Protein AF-0000000075763473 (afdb_homodimer)

Nearest PDB structures (foldseek):
  4o7h-assembly1_B  TM=8.879E-01  e=5.943E-13  Rhodospirillum rubrum F11
  4o7h-assembly1_A  TM=8.875E-01  e=1.445E-12  Rhodospirillum rubrum F11
  2c3n-assembly2_D  TM=7.893E-01  e=4.573E-11  Homo sapiens
  2c3t-assembly2_D  TM=7.819E-01  e=1.650E-10  Homo sapiens
  6srb-assembly1_A  TM=8.313E-01  e=1.077E-09  Trametes pubescens

Organism: Stutzerimonas stutzeri (strain A1501) (NCBI:txid379731)

pLDDT: mean 97.0, std 4.48, range [57.72, 98.94]

Radius of gyration: 22.18 Å; Cα contacts (8 Å, |Δi|>4): 742; chains: 2; bounding box: 54×60×55 Å

Solvent-accessible surface area (backbone atoms only — not comparable to full-atom values): 23109 Å² total; per-residue (Å²): 135,75,32,36,38,34,22,47,76,78,38,43,46,29,38,37,40,50,46,52,32,49,71,40,70,50,74,68,44,81,43,81,39,51,74,88,64,46,59,78,75,48,40,80,61,25,80,82,43,61,62,17,33,37,37,49,79,92,43,66,39,37,47,38,67,37,43,47,53,25,50,55,56,67,42,66,90,34,69,75,40,43,67,92,44,39,65,46,31,30,52,26,49,41,41,27,47,42,22,64,66,63,41,24,58,40,25,36,65,32,29,18,32,29,61,35,50,28,20,49,74,50,36,78,54,54,61,67,59,34,49,45,31,65,72,61,59,42,49,63,55,52,52,50,51,33,59,60,28,52,91,45,78,26,63,54,91,59,37,78,30,48,27,51,46,34,41,46,29,32,51,48,31,20,36,78,36,73,43,78,79,57,45,86,82,36,45,55,45,38,50,39,47,53,55,52,53,66,34,68,64,47,50,68,48,46,63,60,39,52,53,52,50,51,50,37,45,51,44,13,58,59,47,70,100,135,75,31,35,36,34,22,46,74,78,38,42,46,29,38,36,41,51,44,53,33,49,70,38,69,49,74,69,42,80,42,81,38,52,74,88,64,47,59,78,75,49,39,80,60,26,80,80,44,60,64,17,32,38,36,51,81,90,42,66,38,38,47,39,67,37,43,46,55,26,50,54,57,67,42,67,92,33,70,75,42,44,66,91,43,39,64,47,32,30,51,25,49,40,41,27,46,42,22,64,65,64,40,25,57,41,26,35,66,33,30,18,33,29,62,36,50,30,20,49,72,51,35,80,56,54,60,66,59,34,49,45,31,66,70,62,59,44,47,64,55,52,52,52,51,32,60,59,27,52,91,45,79,25,63,53,91,60,38,78,29,49,28,50,46,33,41,44,29,32,51,50,31,21,38,76,37,73,43,77,79,58,46,86,84,36,46,55,45,38,50,38,47,52,55,51,53,67,34,69,64,45,49,69,48,45,62,61,38,51,53,52,50,50,49,39,46,53,44,13,59,59,46,70,100

Secondary structure (DSSP, 8-state):
--EEEES-TT-HHHHHHHHHHHHTT--EEEE---SSS--GGGGGT-TT--S-EEEETTEEEESHHHHHHHHHHH-TTSPPSS-SSHHHHHHHHHHHHHIIIIIHHHIIIIIIIIIIIHHHTTPPP-HHHHHHIIIIIHHHHHHHHHHHHTT-SSSBTTB--HHHHHHHHHHHHHHHTT----TTTSHHHHHHHHHHHTSHHHHHHHHHHHHHHHHHHHHHHHHT-/--EEEES-TT-HHHHHHHHHHHHTT--EEEE---SSS--GGGGGT-TT--S-EEEETTEEEESHHHHHHHHHHH-TTSPPSS-SSHHHHHHHHHHHHHIIIIIHHHIIIIIIIIIIIHHHTTPPP-HHHHHHIIIIIHHHHHHHHHHHHTT-SSSBTTB--HHHHHHHHHHHHHHHTT----TTT-HHHHHHHHHHHTSHHHHHHHHHHHHHHHHHHHHHHHHT-

Structure (mmCIF, N/CA/C/O backbone):
data_AF-0000000075763473-model_v1
#
loop_
_entity.id
_entity.type
_entity.pdbx_description
1 polymer 'Glutathione S-transferase'
#
loop_
_atom_site.group_PDB
_atom_site.id
_atom_site.type_symbol
_atom_site.label_atom_id
_atom_site.label_alt_id
_atom_site.label_comp_id
_atom_site.label_asym_id
_atom_site.label_entity_id
_atom_site.label_seq_id
_atom_site.pdbx_PDB_ins_code
_atom_site.Cartn_x
_atom_site.Cartn_y
_atom_site.Cartn_z
_atom_site.occupancy
_atom_site.B_iso_or_equiv
_atom_site.auth_seq_id
_atom_site.auth_comp_id
_atom_site.auth_asym_id
_atom_site.auth_atom_id
_atom_site.pdbx_PDB_model_num
ATOM 1 N N . MET A 1 1 ? -23.031 -4.258 -17.531 1 57.72 1 MET A N 1
ATOM 2 C CA . MET A 1 1 ? -22.047 -3.195 -17.75 1 57.72 1 MET A CA 1
ATOM 3 C C . MET A 1 1 ? -20.625 -3.732 -17.641 1 57.72 1 MET A C 1
ATOM 5 O O . MET A 1 1 ? -20.375 -4.672 -16.891 1 57.72 1 MET A O 1
ATOM 9 N N . SER A 1 2 ? -19.672 -3.576 -18.719 1 84.88 2 SER A N 1
ATOM 10 C CA . SER A 1 2 ? -18.516 -4.426 -19.016 1 84.88 2 SER A CA 1
ATOM 11 C C . SER A 1 2 ? -17.266 -3.932 -18.297 1 84.88 2 SER A C 1
ATOM 13 O O . SER A 1 2 ? -16.922 -2.754 -18.391 1 84.88 2 SER A O 1
ATOM 15 N N . VAL A 1 3 ? -16.719 -4.551 -17.234 1 97.38 3 VAL A N 1
ATOM 16 C CA . VAL A 1 3 ? -15.469 -4.305 -16.516 1 97.38 3 VAL A CA 1
ATOM 17 C C . VAL A 1 3 ? -14.289 -4.457 -17.469 1 97.38 3 VAL A C 1
ATOM 19 O O . VAL A 1 3 ? -14.195 -5.453 -18.203 1 97.38 3 VAL A O 1
ATOM 22 N N . THR A 1 4 ? -13.477 -3.354 -17.547 1 98.69 4 THR A N 1
ATOM 23 C CA . THR A 1 4 ? -12.234 -3.416 -18.312 1 98.69 4 THR A CA 1
ATOM 24 C C . THR A 1 4 ? -11.023 -3.338 -17.391 1 98.69 4 THR A C 1
ATOM 26 O O . THR A 1 4 ? -10.922 -2.42 -16.562 1 98.69 4 THR A O 1
ATOM 29 N N . LEU A 1 5 ? -10.195 -4.301 -17.5 1 98.75 5 LEU A N 1
ATOM 30 C CA . LEU A 1 5 ? -8.93 -4.332 -16.766 1 98.75 5 LEU A CA 1
ATOM 31 C C . LEU A 1 5 ? -7.766 -4.02 -17.703 1 98.75 5 LEU A C 1
ATOM 33 O O . LEU A 1 5 ? -7.676 -4.57 -18.797 1 98.75 5 LEU A O 1
ATOM 37 N N . TYR A 1 6 ? -6.91 -3.09 -17.281 1 98.88 6 TYR A N 1
ATOM 38 C CA . TYR A 1 6 ? -5.773 -2.668 -18.109 1 98.88 6 TYR A CA 1
ATOM 39 C C . TYR A 1 6 ? -4.477 -3.268 -17.578 1 98.88 6 TYR A C 1
ATOM 41 O O . TYR A 1 6 ? -4.168 -3.152 -16.391 1 98.88 6 TYR A O 1
ATOM 49 N N . GLY A 1 7 ? -3.719 -3.912 -18.422 1 98.56 7 GLY A N 1
ATOM 50 C CA . GLY A 1 7 ? -2.414 -4.453 -18.078 1 98.56 7 GLY A CA 1
ATOM 51 C C 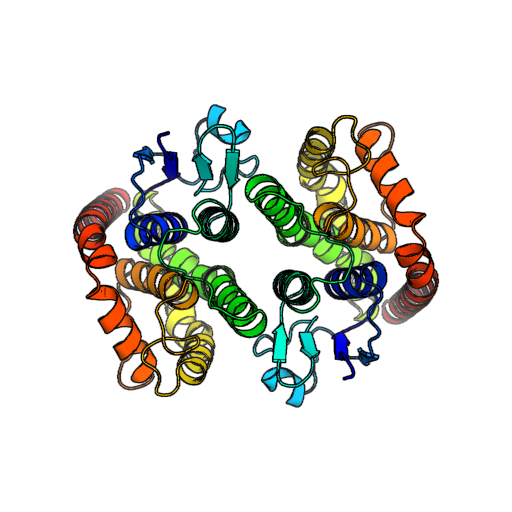. GLY A 1 7 ? -2.033 -5.668 -18.891 1 98.56 7 GLY A C 1
ATOM 52 O O . GLY A 1 7 ? -2.6 -5.906 -19.953 1 98.56 7 GLY A O 1
ATOM 53 N N . VAL A 1 8 ? -1.016 -6.387 -18.438 1 98.12 8 VAL A N 1
ATOM 54 C CA . VAL A 1 8 ? -0.553 -7.574 -19.156 1 98.12 8 VAL A CA 1
ATOM 55 C C . VAL A 1 8 ? -0.589 -8.781 -18.219 1 98.12 8 VAL A C 1
ATOM 57 O O . VAL A 1 8 ? -0.385 -8.641 -17.016 1 98.12 8 VAL A O 1
ATOM 60 N N . PRO A 1 9 ? -0.714 -9.977 -18.688 1 97.25 9 PRO A N 1
ATOM 61 C CA . PRO A 1 9 ? -0.951 -11.188 -17.891 1 97.25 9 PRO A CA 1
ATOM 62 C C . PRO A 1 9 ? 0.243 -11.562 -17.016 1 97.25 9 PRO A C 1
ATOM 64 O O . PRO A 1 9 ? 0.069 -12.164 -15.945 1 97.25 9 PRO A O 1
ATOM 67 N N . LEU A 1 10 ? 1.492 -11.203 -17.375 1 97.62 10 LEU A N 1
ATOM 68 C CA . LEU A 1 10 ? 2.666 -11.656 -16.641 1 97.62 10 LEU A CA 1
ATOM 69 C C . LEU A 1 10 ? 2.902 -10.781 -15.414 1 97.62 10 LEU A C 1
ATOM 71 O O . LEU A 1 10 ? 3.719 -11.117 -14.555 1 97.62 10 LEU A O 1
ATOM 75 N N . SER A 1 11 ? 2.186 -9.656 -15.359 1 98.5 11 SER A N 1
ATOM 76 C CA . SER A 1 11 ? 2.252 -8.836 -14.156 1 98.5 11 SER A CA 1
ATOM 77 C C . SER A 1 11 ? 1.526 -9.508 -12.992 1 98.5 11 SER A C 1
ATOM 79 O O . SER A 1 11 ? 0.331 -9.797 -13.078 1 98.5 11 SER A O 1
ATOM 81 N N . PRO A 1 12 ? 2.219 -9.734 -11.891 1 98.81 12 PRO A N 1
ATOM 82 C CA . PRO A 1 12 ? 1.532 -10.344 -10.75 1 98.81 12 PRO A CA 1
ATOM 83 C C . PRO A 1 12 ? 0.432 -9.461 -10.18 1 98.81 12 PRO A C 1
ATOM 85 O O . PRO A 1 12 ? -0.486 -9.953 -9.516 1 98.81 12 PRO A O 1
ATOM 88 N N . PHE A 1 13 ? 0.492 -8.172 -10.391 1 98.88 13 PHE A N 1
ATOM 89 C CA . PHE A 1 13 ? -0.528 -7.242 -9.914 1 98.88 13 PHE A CA 1
ATOM 90 C C . PHE A 1 13 ? -1.772 -7.312 -10.789 1 98.88 13 PHE A C 1
ATOM 92 O O . PHE A 1 13 ? -2.896 -7.23 -10.289 1 98.88 13 PHE A O 1
ATOM 99 N N . VAL A 1 14 ? -1.571 -7.461 -12.086 1 98.88 14 VAL A N 1
ATOM 100 C CA . VAL A 1 14 ? -2.688 -7.668 -13 1 98.88 14 VAL A CA 1
ATOM 101 C C . VAL A 1 14 ? -3.316 -9.039 -12.75 1 98.88 14 VAL A C 1
ATOM 103 O O . VAL A 1 14 ? -4.543 -9.164 -12.688 1 98.88 14 VAL A O 1
ATOM 106 N N . ARG A 1 15 ? -2.48 -10.07 -12.594 1 98.94 15 ARG A N 1
ATOM 107 C CA . ARG A 1 15 ? -2.965 -11.414 -12.297 1 98.94 15 ARG A CA 1
ATOM 108 C C . ARG A 1 15 ? -3.834 -11.414 -11.047 1 98.94 15 ARG A C 1
ATOM 110 O O . ARG A 1 15 ? -4.871 -12.078 -11.008 1 98.94 15 ARG A O 1
ATOM 117 N N . LYS A 1 16 ? -3.398 -10.727 -10.047 1 98.94 16 LYS A N 1
ATOM 118 C CA . LYS A 1 16 ? -4.137 -10.641 -8.797 1 98.94 16 LYS A CA 1
ATOM 119 C C . LYS A 1 16 ? -5.559 -10.141 -9.031 1 98.94 16 LYS A C 1
ATOM 121 O O . LYS A 1 16 ? -6.52 -10.703 -8.5 1 98.94 16 LYS A O 1
ATOM 126 N N . VAL A 1 17 ? -5.727 -9.109 -9.828 1 98.94 17 VAL A N 1
ATOM 127 C CA . VAL A 1 17 ? -7.047 -8.555 -10.117 1 98.94 17 VAL A CA 1
ATOM 128 C C . VAL A 1 17 ? -7.848 -9.531 -10.969 1 98.94 17 VAL A C 1
ATOM 130 O O . VAL A 1 17 ? -9.047 -9.711 -10.758 1 98.94 17 VAL A O 1
ATOM 133 N N . ARG A 1 18 ? -7.191 -10.172 -11.93 1 98.81 18 ARG A N 1
ATOM 134 C CA . ARG A 1 18 ? -7.871 -11.164 -12.75 1 98.81 18 ARG A CA 1
ATOM 135 C C . ARG A 1 18 ? -8.414 -12.305 -11.898 1 98.81 18 ARG A C 1
ATOM 137 O O . ARG A 1 18 ? -9.555 -12.734 -12.078 1 98.81 18 ARG A O 1
ATOM 144 N N . LEU A 1 19 ? -7.605 -12.758 -11 1 98.88 19 LEU A N 1
ATOM 145 C CA . LEU A 1 19 ? -8.031 -13.859 -10.141 1 98.88 19 LEU A CA 1
ATOM 146 C C . LEU A 1 19 ? -9.164 -13.414 -9.219 1 98.88 19 LEU A C 1
ATOM 148 O O . LEU A 1 19 ? -10.086 -14.195 -8.945 1 98.88 19 LEU A O 1
ATOM 152 N N . CYS A 1 20 ? -9.078 -12.172 -8.68 1 98.81 20 CYS A N 1
ATOM 153 C CA . CYS A 1 20 ? -10.188 -11.617 -7.914 1 98.81 20 CYS A CA 1
ATOM 154 C C . CYS A 1 20 ? -11.477 -11.656 -8.719 1 98.81 20 CYS A C 1
ATOM 156 O O . CYS A 1 20 ? -12.5 -12.148 -8.234 1 98.81 20 CYS A O 1
ATOM 158 N N . LEU A 1 21 ? -11.422 -11.195 -9.977 1 98.62 21 LEU A N 1
ATOM 159 C CA . LEU A 1 21 ? -12.586 -11.148 -10.852 1 98.62 21 LEU A CA 1
ATOM 160 C C . LEU A 1 21 ? -13.117 -12.555 -11.125 1 98.62 21 LEU A C 1
ATOM 162 O O . LEU A 1 21 ? -14.328 -12.789 -11.062 1 98.62 21 LEU A O 1
ATOM 166 N N . GLN A 1 22 ? -12.234 -13.492 -11.344 1 98.06 22 GLN A N 1
ATOM 167 C CA . GLN A 1 22 ? -12.633 -14.859 -11.648 1 98.06 22 GLN A CA 1
ATOM 168 C C . GLN A 1 22 ? -13.289 -15.531 -10.438 1 98.06 22 GLN A C 1
ATOM 170 O O . GLN A 1 22 ? -14.336 -16.156 -10.562 1 98.06 22 GLN A O 1
ATOM 175 N N . GLU A 1 23 ? -12.641 -15.383 -9.289 1 98.38 23 GLU A N 1
ATOM 176 C CA . GLU A 1 23 ? -13.188 -15.984 -8.078 1 98.38 23 GLU A CA 1
ATOM 177 C C . GLU A 1 23 ? -14.562 -15.406 -7.75 1 98.38 23 GLU A C 1
ATOM 179 O O . GLU A 1 23 ? -15.406 -16.094 -7.164 1 98.38 23 GLU A O 1
ATOM 184 N N . LYS A 1 24 ? -14.805 -14.211 -8.172 1 97.94 24 LYS A N 1
ATOM 185 C CA . LYS A 1 24 ? -16.078 -13.539 -7.918 1 97.94 24 LYS A CA 1
ATOM 186 C C . LYS A 1 24 ? -17.078 -13.797 -9.039 1 97.94 24 LYS A C 1
ATOM 188 O O . LYS A 1 24 ? -18.234 -13.375 -8.961 1 97.94 24 LYS A O 1
ATOM 193 N N . GLY A 1 25 ? -16.625 -14.438 -10.086 1 97.38 25 GLY A N 1
ATOM 194 C CA . GLY A 1 25 ? -17.5 -14.766 -11.203 1 97.38 25 GLY A CA 1
ATOM 195 C C . GLY A 1 25 ? -17.891 -13.555 -12.031 1 97.38 25 GLY A C 1
ATOM 196 O O . GLY A 1 25 ? -18.984 -13.5 -12.578 1 97.38 25 GLY A O 1
ATOM 197 N N . LEU A 1 26 ? -17.047 -12.57 -12.062 1 97.75 26 LEU A N 1
ATOM 198 C CA . LEU A 1 26 ? -17.312 -11.344 -12.805 1 97.75 26 LEU A CA 1
ATOM 199 C C . LEU A 1 26 ? -16.641 -11.367 -14.172 1 97.75 26 LEU A C 1
ATOM 201 O O . LEU A 1 26 ? -15.445 -11.625 -14.273 1 97.75 26 LEU A O 1
ATOM 205 N N . ASP A 1 27 ? -17.375 -11.125 -15.188 1 97.25 27 ASP A N 1
ATOM 206 C CA . ASP A 1 27 ? -16.828 -11.008 -16.531 1 97.25 27 ASP A CA 1
ATOM 207 C C . ASP A 1 27 ? -16.031 -9.711 -16.688 1 97.25 27 ASP A C 1
ATOM 209 O O . ASP A 1 27 ? -16.375 -8.695 -16.094 1 97.25 27 ASP A O 1
ATOM 213 N N . TYR A 1 28 ? -15 -9.859 -17.516 1 98 28 TYR A N 1
ATOM 214 C CA . TYR A 1 28 ? -14.203 -8.664 -17.781 1 98 28 TYR A CA 1
ATOM 215 C C . TYR A 1 28 ? -13.484 -8.781 -19.109 1 98 28 TYR A C 1
ATOM 217 O O . TYR A 1 28 ? -13.344 -9.875 -19.656 1 98 28 TYR A O 1
ATOM 225 N N . GLN A 1 29 ? -13.078 -7.629 -19.578 1 98.06 29 GLN A N 1
ATOM 226 C CA . GLN A 1 29 ? -12.172 -7.535 -20.719 1 98.06 29 GLN A CA 1
ATOM 227 C C . GLN A 1 29 ? -10.773 -7.102 -20.281 1 98.06 29 GLN A C 1
ATOM 229 O O . GLN A 1 29 ? -10.633 -6.219 -19.422 1 98.06 29 GLN A O 1
ATOM 234 N N . LEU A 1 30 ? -9.805 -7.754 -20.812 1 98 30 LEU A N 1
ATOM 235 C CA . LEU A 1 30 ? -8.43 -7.355 -20.562 1 98 30 LEU A CA 1
ATOM 236 C C . LEU A 1 30 ? -7.875 -6.531 -21.719 1 98 30 LEU A C 1
ATOM 238 O O . LEU A 1 30 ? -7.789 -7.023 -22.844 1 98 30 LEU A O 1
ATOM 242 N N . GLU A 1 31 ? -7.617 -5.301 -21.5 1 98.19 31 GLU A N 1
ATOM 243 C CA . GLU A 1 31 ? -6.969 -4.43 -22.469 1 98.19 31 GLU A CA 1
ATOM 244 C C . GLU A 1 31 ? -5.473 -4.316 -22.203 1 98.19 31 GLU A C 1
ATOM 246 O O . GLU A 1 31 ? -5.059 -3.918 -21.109 1 98.19 31 GLU A O 1
ATOM 251 N N . THR A 1 32 ? -4.734 -4.617 -23.188 1 97.94 32 THR A N 1
ATOM 252 C CA . THR A 1 32 ? -3.285 -4.676 -23.047 1 97.94 32 THR A CA 1
ATOM 253 C C . THR A 1 32 ? -2.703 -3.271 -22.891 1 97.94 32 THR A C 1
ATOM 255 O O . THR A 1 32 ? -2.92 -2.412 -23.75 1 97.94 32 THR A O 1
ATOM 258 N N . VAL A 1 33 ? -2.068 -3.004 -21.812 1 98.19 33 VAL A N 1
ATOM 259 C CA . VAL A 1 33 ? -1.225 -1.842 -21.562 1 98.19 33 VAL A CA 1
ATOM 260 C C . VAL A 1 33 ? 0.141 -2.295 -21.047 1 98.19 33 VAL A C 1
ATOM 262 O O . VAL A 1 33 ? 0.232 -2.967 -20.016 1 98.19 33 VAL A O 1
ATOM 265 N N . MET A 1 34 ? 1.219 -1.979 -21.812 1 95.06 34 MET A N 1
ATOM 266 C CA . MET A 1 34 ? 2.568 -2.383 -21.422 1 95.06 34 MET A CA 1
ATOM 267 C C . MET A 1 34 ? 3.057 -1.57 -20.234 1 95.06 34 MET A C 1
ATOM 269 O O . MET A 1 34 ? 2.826 -0.362 -20.156 1 95.06 34 MET A O 1
ATOM 273 N N . PRO A 1 35 ? 3.773 -2.398 -19.438 1 91.62 35 PRO A N 1
ATOM 274 C CA . PRO A 1 35 ? 4.367 -1.644 -18.328 1 91.62 35 PRO A CA 1
ATOM 275 C C . PRO A 1 35 ? 5.492 -0.719 -18.797 1 91.62 35 PRO A C 1
ATOM 277 O O . PRO A 1 35 ? 6.172 -1.009 -19.781 1 91.62 35 PRO A O 1
ATOM 280 N N . PHE A 1 36 ? 5.691 0.447 -18.422 1 88.5 36 PHE A N 1
ATOM 281 C CA . PHE A 1 36 ? 6.793 1.384 -18.609 1 88.5 36 PHE A CA 1
ATOM 282 C C . PHE A 1 36 ? 6.562 2.262 -19.828 1 88.5 36 PHE A C 1
ATOM 284 O O . PHE A 1 36 ? 7.148 3.338 -19.953 1 88.5 36 PHE A O 1
ATOM 291 N N . THR A 1 37 ? 5.793 1.608 -20.875 1 93.38 37 THR A N 1
ATOM 292 C CA . THR A 1 37 ? 5.512 2.418 -22.047 1 93.38 37 THR A CA 1
ATOM 293 C C . THR A 1 37 ? 4.012 2.514 -22.297 1 93.38 37 THR A C 1
ATOM 295 O O . THR A 1 37 ? 3.533 2.188 -23.391 1 93.38 37 THR A O 1
ATOM 298 N N . PRO A 1 38 ? 3.336 2.953 -21.328 1 96.69 38 PRO A N 1
ATOM 299 C CA . PRO A 1 38 ? 1.891 3.066 -21.531 1 96.69 38 PRO A CA 1
ATOM 300 C C . PRO A 1 38 ? 1.522 4.137 -22.562 1 96.69 38 PRO A C 1
ATOM 302 O O . PRO A 1 38 ? 2.256 5.113 -22.734 1 96.69 38 PRO A O 1
ATOM 305 N N . PRO A 1 39 ? 0.427 3.922 -23.297 1 97.69 39 PRO A N 1
ATOM 306 C CA . PRO A 1 39 ? -0.037 4.98 -24.203 1 97.69 39 PRO A CA 1
ATOM 307 C C . PRO A 1 39 ? -0.485 6.234 -23.453 1 97.69 39 PRO A C 1
ATOM 309 O O . PRO A 1 39 ? -0.882 6.156 -22.297 1 97.69 39 PRO A O 1
ATOM 312 N N . ASP A 1 40 ? -0.509 7.359 -24.125 1 97.25 40 ASP A N 1
ATOM 313 C CA . ASP A 1 40 ? -0.771 8.656 -23.516 1 97.25 40 ASP A CA 1
ATOM 314 C C . ASP A 1 40 ? -2.156 8.688 -22.859 1 97.25 40 ASP A C 1
ATOM 316 O O . ASP A 1 40 ? -2.334 9.258 -21.797 1 97.25 40 ASP A O 1
ATOM 320 N N . TRP A 1 41 ? -3.066 8.086 -23.484 1 97.31 41 TRP A N 1
ATOM 321 C CA . TRP A 1 41 ? -4.438 8.133 -22.984 1 97.31 41 TRP A CA 1
ATOM 322 C C . TRP A 1 41 ? -4.551 7.434 -21.641 1 97.31 41 TRP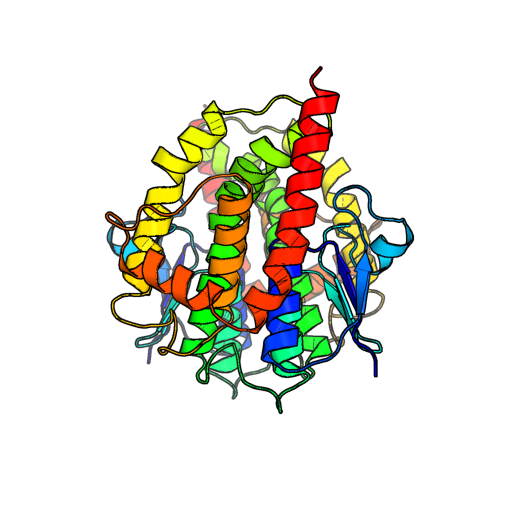 A C 1
ATOM 324 O O . TRP A 1 41 ? -5.469 7.715 -20.859 1 97.31 41 TRP A O 1
ATOM 334 N N . TYR A 1 42 ? -3.592 6.484 -21.328 1 97.94 42 TYR A N 1
ATOM 335 C CA . TYR A 1 42 ? -3.646 5.668 -20.109 1 97.94 42 TYR A CA 1
ATOM 336 C C . TYR A 1 42 ? -3.396 6.516 -18.875 1 97.94 42 TYR A C 1
ATOM 338 O O . TYR A 1 42 ? -3.875 6.191 -17.781 1 97.94 42 TYR A O 1
ATOM 346 N N . TYR A 1 43 ? -2.727 7.688 -19.016 1 96.06 43 TYR A N 1
ATOM 347 C CA . TYR A 1 43 ? -2.381 8.547 -17.891 1 96.06 43 TYR A CA 1
ATOM 348 C C . TYR A 1 43 ? -3.621 9.234 -17.328 1 96.06 43 TYR A C 1
ATOM 350 O O . TYR A 1 43 ? -3.611 9.711 -16.203 1 96.06 43 TYR A O 1
ATOM 358 N N . ALA A 1 44 ? -4.703 9.266 -18.094 1 93.88 44 ALA A N 1
ATOM 359 C CA . ALA A 1 44 ? -5.98 9.781 -17.594 1 93.88 44 ALA A CA 1
ATOM 360 C C . ALA A 1 44 ? -6.613 8.805 -16.609 1 93.88 44 ALA A C 1
ATOM 362 O O . ALA A 1 44 ? -7.441 9.203 -15.789 1 93.88 44 ALA A O 1
ATOM 363 N N . ILE A 1 45 ? -6.16 7.559 -16.719 1 94.75 45 ILE A N 1
ATOM 364 C CA . ILE A 1 45 ? -6.684 6.516 -15.836 1 94.75 45 ILE A CA 1
ATOM 365 C C . ILE A 1 45 ? -5.758 6.348 -14.633 1 94.75 45 ILE A C 1
ATOM 367 O O . ILE A 1 45 ? -6.219 6.316 -13.484 1 94.75 45 ILE A O 1
ATOM 371 N N . ASN A 1 46 ? -4.512 6.273 -14.875 1 96.19 46 ASN A N 1
ATOM 372 C CA . ASN A 1 46 ? -3.486 6.184 -13.836 1 96.19 46 ASN A CA 1
ATOM 373 C C . ASN A 1 46 ? -2.346 7.164 -14.094 1 96.19 46 ASN A C 1
ATOM 375 O O . ASN A 1 46 ? -1.451 6.887 -14.891 1 96.19 46 ASN A O 1
ATOM 379 N N . PRO A 1 47 ? -2.293 8.227 -13.359 1 95.31 47 PRO A N 1
ATOM 380 C CA . PRO A 1 47 ? -1.277 9.258 -13.578 1 95.31 47 PRO A CA 1
ATOM 381 C C . PRO A 1 47 ? 0.145 8.734 -13.383 1 95.31 47 PRO A C 1
ATOM 383 O O . PRO A 1 47 ? 1.105 9.375 -13.828 1 95.31 47 PRO A O 1
ATOM 386 N N . LEU A 1 48 ? 0.283 7.574 -12.75 1 97.12 48 LEU A N 1
ATOM 387 C CA . LEU A 1 48 ? 1.602 6.992 -12.516 1 97.12 48 LEU A CA 1
ATOM 388 C C . LEU A 1 48 ? 2.023 6.121 -13.695 1 97.12 48 LEU A C 1
ATOM 390 O O . LEU A 1 48 ? 3.178 5.691 -13.773 1 97.12 48 LEU A O 1
ATOM 394 N N . GLY A 1 49 ? 1.07 5.809 -14.578 1 97.75 49 GLY A N 1
ATOM 395 C CA . GLY A 1 49 ? 1.346 5 -15.758 1 97.75 49 GLY A CA 1
ATOM 396 C C . GLY A 1 49 ? 1.595 3.539 -15.43 1 97.75 49 GLY A C 1
ATOM 397 O O . GLY A 1 49 ? 2.043 2.773 -16.281 1 97.75 49 GLY A O 1
ATOM 398 N N . ARG A 1 50 ? 1.319 3.129 -14.211 1 98.06 50 ARG A N 1
ATOM 399 C CA . ARG A 1 50 ? 1.561 1.752 -13.789 1 98.06 50 ARG A CA 1
ATOM 400 C C . ARG A 1 50 ? 0.341 0.877 -14.062 1 98.06 50 ARG A C 1
ATOM 402 O O . ARG A 1 50 ? -0.77 1.385 -14.227 1 98.06 50 ARG A O 1
ATOM 409 N N . ILE A 1 51 ? 0.49 -0.362 -14.188 1 98.56 51 ILE A N 1
ATOM 410 C CA . ILE A 1 51 ? -0.584 -1.343 -14.297 1 98.56 51 ILE A CA 1
ATOM 411 C C . ILE A 1 51 ? -0.694 -2.143 -13 1 98.56 51 ILE A C 1
ATOM 413 O O . ILE A 1 51 ? 0.302 -2.342 -12.305 1 98.56 51 ILE A O 1
ATOM 417 N N . PRO A 1 52 ? -1.92 -2.607 -12.641 1 98.69 52 PRO A N 1
ATOM 418 C CA . PRO A 1 52 ? -3.182 -2.539 -13.383 1 98.69 52 PRO A CA 1
ATOM 419 C C . PRO A 1 52 ? -3.949 -1.246 -13.125 1 98.69 52 PRO A C 1
ATOM 421 O O . PRO A 1 52 ? -3.627 -0.509 -12.188 1 98.69 52 PRO A O 1
ATOM 424 N N . ALA A 1 53 ? -4.883 -0.941 -13.961 1 98.75 53 ALA A N 1
ATOM 425 C CA . ALA A 1 53 ? -6.023 -0.065 -13.711 1 98.75 53 ALA A CA 1
ATOM 426 C C . ALA A 1 53 ? -7.324 -0.72 -14.164 1 98.75 53 ALA A C 1
ATOM 428 O O . ALA A 1 53 ? -7.309 -1.729 -14.867 1 98.75 53 ALA A O 1
ATOM 429 N N . LEU A 1 54 ? -8.43 -0.213 -13.68 1 98.75 54 LEU A N 1
ATOM 430 C CA . LEU A 1 54 ? -9.734 -0.789 -13.969 1 98.75 54 LEU A CA 1
ATOM 431 C C . LEU A 1 54 ? -10.75 0.302 -14.305 1 98.75 54 LEU A C 1
ATOM 433 O O . LEU A 1 54 ? -10.773 1.352 -13.656 1 98.75 54 LEU A O 1
ATOM 437 N N . LYS A 1 55 ? -11.547 0.059 -15.289 1 98.19 55 LYS A N 1
ATOM 438 C CA . LYS A 1 55 ? -12.734 0.851 -15.578 1 98.19 55 LYS A CA 1
ATOM 439 C C . LYS A 1 55 ? -14.008 0.021 -15.398 1 98.19 55 LYS A C 1
ATOM 441 O O . LYS A 1 55 ? -14.148 -1.042 -16 1 98.19 55 LYS A O 1
ATOM 446 N N . ASP A 1 56 ? -14.898 0.374 -14.562 1 97.94 56 ASP A N 1
ATOM 447 C CA . ASP A 1 56 ? -16.219 -0.2 -14.305 1 97.94 56 ASP A CA 1
ATOM 448 C C . ASP A 1 56 ? -17.297 0.872 -14.359 1 97.94 56 ASP A C 1
ATOM 450 O O . ASP A 1 56 ? -17.562 1.547 -13.367 1 97.94 56 ASP A O 1
ATOM 454 N N . GLY A 1 57 ? -17.969 0.979 -15.477 1 95.06 57 GLY A N 1
ATOM 455 C CA . GLY A 1 57 ? -18.844 2.127 -15.68 1 95.06 57 GLY A CA 1
ATOM 456 C C . GLY A 1 57 ? -18.109 3.453 -15.609 1 95.06 57 GLY A C 1
ATOM 457 O O . GLY A 1 57 ? -17.109 3.658 -16.312 1 95.06 57 GLY A O 1
ATOM 458 N N . ASP A 1 58 ? -18.5 4.258 -14.711 1 92.81 58 ASP A N 1
ATOM 459 C CA . ASP A 1 58 ? -17.891 5.574 -14.562 1 92.81 58 ASP A CA 1
ATOM 460 C C . ASP A 1 58 ? -16.75 5.543 -13.531 1 92.81 58 ASP A C 1
ATOM 462 O O . ASP A 1 58 ? -16.078 6.551 -13.312 1 92.81 58 ASP A O 1
ATOM 466 N N . CYS A 1 59 ? -16.531 4.391 -13.023 1 95.62 59 CYS A N 1
ATOM 467 C CA . CYS A 1 59 ? -15.492 4.258 -12 1 95.62 59 CYS A CA 1
ATOM 468 C C . CYS A 1 59 ? -14.172 3.809 -12.609 1 95.62 59 CYS A C 1
ATOM 470 O O . CYS A 1 59 ? -14.117 2.785 -13.297 1 95.62 59 CYS A O 1
ATOM 472 N N . THR A 1 60 ? -13.133 4.602 -12.43 1 97.25 60 THR A N 1
ATOM 473 C CA . THR A 1 60 ? -11.781 4.242 -12.82 1 97.25 60 THR A CA 1
ATOM 474 C C . THR A 1 60 ? -10.852 4.227 -11.602 1 97.25 60 THR A C 1
ATOM 476 O O . THR A 1 60 ? -10.852 5.168 -10.805 1 97.25 60 THR A O 1
ATOM 479 N N . LEU A 1 61 ? -10.156 3.176 -11.469 1 98.06 61 LEU A N 1
ATOM 480 C CA . LEU A 1 61 ? -9.242 3.025 -10.336 1 98.06 61 LEU A CA 1
ATOM 481 C C . LEU A 1 61 ? -7.922 2.406 -10.781 1 98.06 61 LEU A C 1
ATOM 483 O O . LEU A 1 61 ? -7.887 1.634 -11.742 1 98.06 61 LEU A O 1
ATOM 487 N N . ALA A 1 62 ? -6.941 2.785 -10.062 1 97.38 62 ALA A N 1
ATOM 488 C CA . ALA A 1 62 ? -5.645 2.133 -10.219 1 97.38 62 ALA A CA 1
ATOM 489 C C . ALA A 1 62 ? -5.242 1.395 -8.945 1 97.38 62 ALA A C 1
ATOM 491 O O . ALA A 1 62 ? -5.941 1.468 -7.93 1 97.38 62 ALA A O 1
ATOM 492 N N . ASP A 1 63 ? -4.148 0.709 -9.031 1 98 63 ASP A N 1
ATOM 493 C C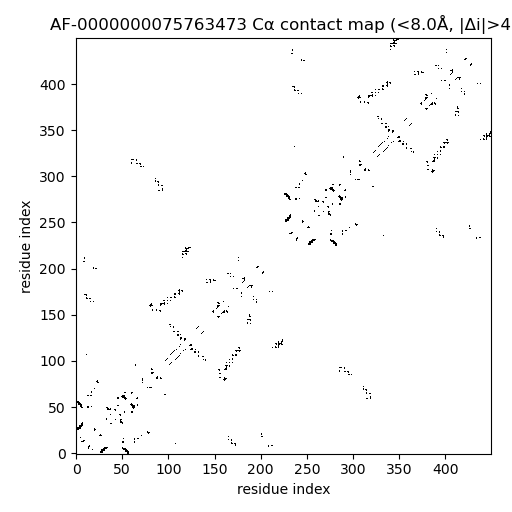A . ASP A 1 63 ? -3.561 -0.064 -7.941 1 98 6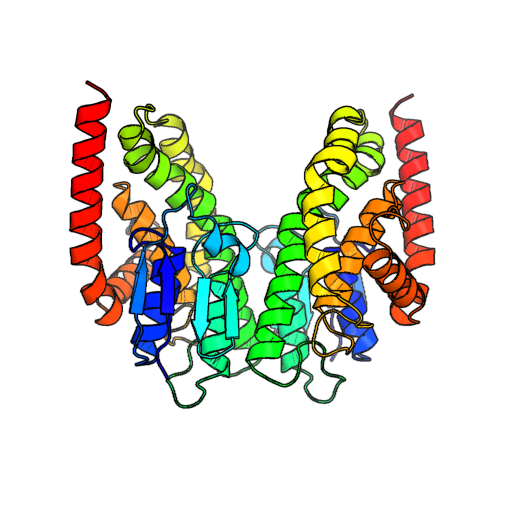3 ASP A CA 1
ATOM 494 C C . ASP A 1 63 ? -4.336 -1.358 -7.707 1 98 63 ASP A C 1
ATOM 496 O O . ASP A 1 63 ? -5.547 -1.329 -7.48 1 98 63 ASP A O 1
ATOM 500 N N . SER A 1 64 ? -3.664 -2.443 -7.688 1 98.81 64 SER A N 1
ATOM 501 C CA . SER A 1 64 ? -4.285 -3.764 -7.66 1 98.81 64 SER A CA 1
ATOM 502 C C . SER A 1 64 ? -5.09 -3.971 -6.383 1 98.81 64 SER A C 1
ATOM 504 O O . SER A 1 64 ? -6.195 -4.516 -6.422 1 98.81 64 SER A O 1
ATOM 506 N N . SER A 1 65 ? -4.559 -3.521 -5.215 1 98.81 65 SER A N 1
ATOM 507 C CA . SER A 1 65 ? -5.258 -3.725 -3.949 1 98.81 65 SER A CA 1
ATOM 508 C C . SER A 1 65 ? -6.484 -2.82 -3.842 1 98.81 65 SER A C 1
ATOM 510 O O . SER A 1 65 ? -7.527 -3.238 -3.334 1 98.81 65 SER A O 1
ATOM 512 N N . VAL A 1 66 ? -6.383 -1.584 -4.309 1 98.81 66 VAL A N 1
ATOM 513 C CA . VAL A 1 66 ? -7.508 -0.655 -4.324 1 98.81 66 VAL A CA 1
ATOM 514 C C . VAL A 1 66 ? -8.625 -1.216 -5.199 1 98.81 66 VAL A C 1
ATOM 516 O O . VAL A 1 66 ? -9.797 -1.205 -4.805 1 98.81 66 VAL A O 1
ATOM 519 N N . ILE A 1 67 ? -8.266 -1.773 -6.34 1 98.88 67 ILE A N 1
ATOM 520 C CA . ILE A 1 67 ? -9.211 -2.344 -7.289 1 98.88 67 ILE A CA 1
ATOM 521 C C . ILE A 1 67 ? -9.922 -3.539 -6.652 1 98.88 67 ILE A C 1
ATOM 523 O O . ILE A 1 67 ? -11.148 -3.641 -6.707 1 98.88 67 ILE A O 1
ATOM 527 N N . CYS A 1 68 ? -9.172 -4.41 -6.031 1 98.94 68 CYS A N 1
ATOM 528 C CA . CYS A 1 68 ? -9.766 -5.621 -5.473 1 98.94 68 CYS A CA 1
ATOM 529 C C . CYS A 1 68 ? -10.719 -5.281 -4.332 1 98.94 68 CYS A C 1
ATOM 531 O O . CYS A 1 68 ? -11.773 -5.898 -4.199 1 98.94 68 CYS A O 1
ATOM 533 N N . GLN A 1 69 ? -10.344 -4.328 -3.531 1 98.75 69 GLN A N 1
ATOM 534 C CA . GLN A 1 69 ? -11.25 -3.924 -2.461 1 98.75 69 GLN A CA 1
ATOM 535 C C . GLN A 1 69 ? -12.508 -3.258 -3.021 1 98.75 69 GLN A C 1
ATOM 537 O O . GLN A 1 69 ? -13.609 -3.463 -2.504 1 98.75 69 GLN A O 1
ATOM 542 N N . TYR A 1 70 ? -12.375 -2.479 -4.102 1 98.75 70 TYR A N 1
ATOM 543 C CA . TYR A 1 70 ? -13.531 -1.912 -4.789 1 98.75 70 TYR A CA 1
ATOM 544 C C . TYR A 1 70 ? -14.469 -3.01 -5.277 1 98.75 70 TYR A C 1
ATOM 546 O O . TYR A 1 70 ? -15.68 -2.947 -5.055 1 98.75 70 TYR A O 1
ATOM 554 N N . LEU A 1 71 ? -13.914 -4.035 -5.871 1 98.75 71 LEU A N 1
ATOM 555 C CA . LEU A 1 71 ? -14.727 -5.125 -6.402 1 98.75 71 LEU A CA 1
ATOM 556 C C . LEU A 1 71 ? -15.453 -5.859 -5.281 1 98.75 71 LEU A C 1
ATOM 558 O O . LEU A 1 71 ? -16.594 -6.289 -5.453 1 98.75 71 LEU A O 1
ATOM 562 N N . GLU A 1 72 ? -14.742 -5.977 -4.145 1 98.44 72 GLU A N 1
ATOM 563 C CA . GLU A 1 72 ? -15.359 -6.578 -2.965 1 98.44 72 GLU A CA 1
ATOM 564 C C . GLU A 1 72 ? -16.625 -5.82 -2.553 1 98.44 72 GLU A C 1
ATOM 566 O O . GLU A 1 72 ? -17.641 -6.434 -2.213 1 98.44 72 GLU A O 1
ATOM 571 N N . GLU A 1 73 ? -16.578 -4.523 -2.623 1 97.94 73 GLU A N 1
ATOM 572 C CA . GLU A 1 73 ? -17.625 -3.666 -2.076 1 97.94 73 GLU A CA 1
ATOM 573 C C . GLU A 1 73 ? -18.688 -3.359 -3.125 1 97.94 73 GLU A C 1
ATOM 575 O O . GLU A 1 73 ? -19.875 -3.188 -2.793 1 97.94 73 GLU A O 1
ATOM 580 N N . ALA A 1 74 ? -18.328 -3.311 -4.391 1 98.06 74 ALA A N 1
ATOM 581 C CA . ALA A 1 74 ? -19.234 -2.953 -5.473 1 98.06 74 ALA A CA 1
ATOM 582 C C . ALA A 1 74 ? -20.094 -4.145 -5.883 1 98.06 74 ALA A C 1
ATOM 584 O O . ALA A 1 74 ? -21.188 -3.971 -6.434 1 98.06 74 ALA A O 1
ATOM 585 N N . TYR A 1 75 ? -19.609 -5.367 -5.59 1 97.75 75 TYR A N 1
ATOM 586 C CA . TYR A 1 75 ? -20.312 -6.586 -5.953 1 97.75 75 TYR A CA 1
ATOM 587 C C . TYR A 1 75 ? -20.484 -7.496 -4.742 1 97.75 75 TYR A C 1
ATOM 589 O O . TYR A 1 75 ? -19.984 -8.617 -4.723 1 97.75 75 TYR A O 1
ATOM 597 N N . PRO A 1 76 ? -21.297 -7.055 -3.816 1 96.38 76 PRO A N 1
ATOM 598 C CA . PRO A 1 76 ? -21.406 -7.762 -2.537 1 96.38 76 PRO A CA 1
ATOM 599 C C . PRO A 1 76 ? -22.109 -9.109 -2.668 1 96.38 76 PRO A C 1
ATOM 601 O O . PRO A 1 76 ? -22.062 -9.922 -1.745 1 96.38 76 PRO A O 1
ATOM 604 N N . ALA A 1 77 ? -22.734 -9.391 -3.76 1 97.62 77 ALA A N 1
ATOM 605 C CA . ALA A 1 77 ? -23.438 -10.648 -3.955 1 97.62 77 ALA A CA 1
ATOM 606 C C . ALA A 1 77 ? -22.5 -11.742 -4.441 1 97.62 77 ALA A C 1
ATOM 608 O O . ALA A 1 77 ? -22.922 -12.883 -4.668 1 97.62 77 ALA A O 1
ATOM 609 N N . THR A 1 78 ? -21.266 -11.461 -4.59 1 97.5 78 THR A N 1
ATOM 610 C CA . THR A 1 78 ? -20.25 -12.422 -5.004 1 97.5 78 THR A CA 1
ATOM 611 C C . THR A 1 78 ? -19.5 -12.977 -3.793 1 97.5 78 THR A C 1
ATOM 613 O O . THR A 1 78 ? -19.609 -12.445 -2.689 1 97.5 78 THR A O 1
ATOM 616 N N . PRO A 1 79 ? -18.797 -14.078 -3.918 1 97 79 PRO A N 1
ATOM 617 C CA . PRO A 1 79 ? -18.062 -14.648 -2.785 1 97 79 PRO A CA 1
ATOM 618 C C . PRO A 1 79 ? -17.094 -13.656 -2.156 1 97 79 PRO A C 1
ATOM 620 O O . PRO A 1 79 ? -16.344 -12.984 -2.869 1 97 79 PRO A O 1
ATOM 623 N N . PRO A 1 80 ? -17.156 -13.531 -0.825 1 97.62 80 PRO A N 1
ATOM 624 C CA . PRO A 1 80 ? -16.234 -12.602 -0.152 1 97.62 80 PRO A CA 1
ATOM 625 C C . PRO A 1 80 ? -14.789 -13.078 -0.171 1 97.62 80 PRO A C 1
ATOM 627 O O . PRO A 1 80 ? -14.531 -14.281 -0.038 1 97.62 80 PRO A O 1
ATOM 630 N N . LEU A 1 81 ? -13.906 -12.148 -0.318 1 98.69 81 LEU A N 1
ATOM 631 C CA . LEU A 1 81 ? -12.492 -12.492 -0.376 1 98.69 81 LEU A CA 1
ATOM 632 C C . LEU A 1 81 ? -11.703 -11.727 0.681 1 98.69 81 LEU A C 1
ATOM 634 O O . LEU A 1 81 ? -10.469 -11.812 0.725 1 98.69 81 LEU A O 1
ATOM 638 N N . TYR A 1 82 ? -12.203 -10.914 1.58 1 97.69 82 TYR A N 1
ATOM 639 C CA . TYR A 1 82 ? -11.484 -10.141 2.584 1 97.69 82 TYR A CA 1
ATOM 640 C C . TYR A 1 82 ? -11.891 -10.555 3.992 1 97.69 82 TYR A C 1
ATOM 642 O O . TYR A 1 82 ? -11.305 -10.102 4.977 1 97.69 82 TYR A O 1
ATOM 650 N N . GLY A 1 83 ? -12.695 -11.469 4.172 1 94.19 83 GLY A N 1
ATOM 651 C CA . GLY A 1 83 ? -13.086 -11.945 5.492 1 94.19 83 GLY A CA 1
ATOM 652 C C . GLY A 1 83 ? -14.406 -11.367 5.961 1 94.19 83 GLY A C 1
ATOM 653 O O . GLY A 1 83 ? -15.016 -10.547 5.27 1 94.19 83 GLY A O 1
ATOM 654 N N . ASP A 1 84 ? -14.82 -11.766 7.246 1 94.31 84 ASP A N 1
ATOM 655 C CA . ASP A 1 84 ? -16.172 -11.445 7.68 1 94.31 84 ASP A CA 1
ATOM 656 C C . ASP A 1 84 ? -16.156 -10.578 8.938 1 94.31 84 ASP A C 1
ATOM 658 O O . ASP A 1 84 ? -17.219 -10.273 9.5 1 94.31 84 ASP A O 1
ATOM 662 N N . SER A 1 85 ? -15.031 -10.266 9.445 1 97.19 85 SER A N 1
ATOM 663 C CA . SER A 1 85 ? -14.883 -9.375 10.586 1 97.19 85 SER A CA 1
ATOM 664 C C . SER A 1 85 ? -13.852 -8.289 10.305 1 97.19 85 SER A C 1
ATOM 666 O O . SER A 1 85 ? -13.023 -8.43 9.398 1 97.19 85 SER A O 1
ATOM 668 N N . ALA A 1 86 ? -13.945 -7.203 11.039 1 97.88 86 ALA A N 1
ATOM 669 C CA . ALA A 1 86 ? -12.969 -6.129 10.891 1 97.88 86 ALA A CA 1
ATOM 670 C C . ALA A 1 86 ? -11.547 -6.652 11.062 1 97.88 86 ALA A C 1
ATOM 672 O O . ALA A 1 86 ? -10.641 -6.281 10.312 1 97.88 86 ALA A O 1
ATOM 673 N N . GLN A 1 87 ? -11.383 -7.531 12.031 1 97.56 87 GLN A N 1
ATOM 674 C CA . GLN A 1 87 ? -10.062 -8.094 12.305 1 97.56 87 GLN A CA 1
ATOM 675 C C . GLN A 1 87 ? -9.578 -8.953 11.141 1 97.56 87 GLN A C 1
ATOM 677 O O . GLN A 1 87 ? -8.43 -8.828 10.711 1 97.56 87 GLN A O 1
ATOM 682 N N . ALA A 1 88 ? -10.445 -9.82 10.625 1 98 88 ALA A N 1
ATOM 683 C CA . ALA A 1 88 ? -10.086 -10.68 9.492 1 98 88 ALA A CA 1
ATOM 684 C C . ALA A 1 88 ? -9.75 -9.844 8.266 1 98 88 ALA A C 1
ATOM 686 O O . ALA A 1 88 ? -8.766 -10.109 7.574 1 98 88 ALA A O 1
ATOM 687 N N . ARG A 1 89 ? -10.57 -8.797 8.023 1 98.5 89 ARG A N 1
ATOM 688 C CA . ARG A 1 89 ? -10.32 -7.914 6.887 1 98.5 89 ARG A CA 1
ATOM 689 C C . ARG A 1 89 ? -8.977 -7.207 7.02 1 98.5 89 ARG A C 1
ATOM 691 O O . ARG A 1 89 ? -8.258 -7.051 6.031 1 98.5 89 ARG A O 1
ATOM 698 N N . GLY A 1 90 ? -8.664 -6.758 8.234 1 98.56 90 GLY A N 1
ATOM 699 C CA . GLY A 1 90 ? -7.371 -6.141 8.492 1 98.56 90 GLY A CA 1
ATOM 700 C C . GLY A 1 90 ? -6.199 -7.07 8.234 1 98.56 90 GLY A C 1
ATOM 701 O O . GLY A 1 90 ? -5.199 -6.668 7.637 1 98.56 90 GLY A O 1
ATOM 702 N N . GLN A 1 91 ? -6.336 -8.305 8.617 1 98.12 91 GLN A N 1
ATOM 703 C CA . GLN A 1 91 ? -5.281 -9.289 8.422 1 98.12 91 GLN A CA 1
ATOM 704 C C . GLN A 1 91 ? -5.086 -9.594 6.941 1 98.12 91 GLN A C 1
ATOM 706 O O . GLN A 1 91 ? -3.955 -9.742 6.473 1 98.12 91 GLN A O 1
ATOM 711 N N . VAL A 1 92 ? -6.191 -9.711 6.215 1 98.75 92 VAL A N 1
ATOM 712 C CA . VAL A 1 92 ? -6.113 -9.945 4.777 1 98.75 92 VAL A CA 1
ATOM 713 C C . VAL A 1 92 ? -5.375 -8.789 4.109 1 98.75 92 VAL A C 1
ATOM 715 O O . VAL A 1 92 ? -4.457 -9.008 3.312 1 98.75 92 VAL A O 1
ATOM 718 N N . ARG A 1 93 ? -5.746 -7.547 4.469 1 98.75 93 ARG A N 1
ATOM 719 C CA . ARG A 1 93 ? -5.121 -6.379 3.859 1 98.75 93 ARG A CA 1
ATOM 720 C C . ARG A 1 93 ? -3.641 -6.301 4.219 1 98.75 93 ARG A C 1
ATOM 722 O O . ARG A 1 93 ? -2.816 -5.898 3.393 1 98.75 93 ARG A O 1
ATOM 729 N N . TRP A 1 94 ? -3.309 -6.695 5.414 1 98.56 94 TRP A N 1
ATOM 730 C CA . TRP A 1 94 ? -1.91 -6.715 5.828 1 98.56 94 TRP A CA 1
ATOM 731 C C . TRP A 1 94 ? -1.098 -7.672 4.969 1 98.56 94 TRP A C 1
ATOM 733 O O . TRP A 1 94 ? -0.062 -7.297 4.414 1 98.56 94 TRP A O 1
ATOM 743 N N . LEU A 1 95 ? -1.562 -8.859 4.785 1 98.75 95 LEU A N 1
ATOM 744 C CA . LEU A 1 95 ? -0.816 -9.867 4.043 1 98.75 95 LEU A CA 1
ATOM 745 C C . LEU A 1 95 ? -0.785 -9.539 2.553 1 98.75 95 LEU A C 1
ATOM 747 O O . LEU A 1 95 ? 0.201 -9.82 1.87 1 98.75 95 LEU A O 1
ATOM 751 N N . GLU A 1 96 ? -1.926 -8.977 2.086 1 98.81 96 GLU A N 1
ATOM 752 C CA . GLU A 1 96 ? -1.952 -8.492 0.709 1 98.81 96 GLU A CA 1
ATOM 753 C C . GLU A 1 96 ? -0.887 -7.43 0.477 1 98.81 96 GLU A C 1
ATOM 755 O O . GLU A 1 96 ? -0.136 -7.496 -0.498 1 98.81 96 GLU A O 1
ATOM 760 N N . LYS A 1 97 ? -0.851 -6.492 1.369 1 98.56 97 LYS A N 1
ATOM 761 C CA . LYS A 1 97 ? 0.165 -5.445 1.298 1 98.56 97 LYS A CA 1
ATOM 762 C C . LYS A 1 97 ? 1.568 -6.035 1.418 1 98.56 97 LYS A C 1
ATOM 764 O O . LYS A 1 97 ? 2.48 -5.629 0.696 1 98.56 97 LYS A O 1
ATOM 769 N N . TYR A 1 98 ? 1.747 -6.957 2.322 1 98.69 98 TYR A N 1
ATOM 770 C CA . TYR A 1 98 ? 3.021 -7.633 2.537 1 98.69 98 TYR A CA 1
ATOM 771 C C . TYR A 1 98 ? 3.521 -8.281 1.249 1 98.69 98 TYR A C 1
ATOM 773 O O . TYR A 1 98 ? 4.691 -8.133 0.887 1 98.69 98 TYR A O 1
ATOM 781 N N . ALA A 1 99 ? 2.631 -8.938 0.57 1 98.88 99 ALA A N 1
ATOM 782 C CA . ALA A 1 99 ? 2.98 -9.562 -0.704 1 98.88 99 ALA A CA 1
ATOM 783 C C . ALA A 1 99 ? 3.398 -8.508 -1.73 1 98.88 99 ALA A C 1
ATOM 785 O O . ALA A 1 99 ? 4.41 -8.672 -2.416 1 98.88 99 ALA A O 1
ATOM 786 N N . ASP A 1 100 ? 2.658 -7.449 -1.821 1 98.62 100 ASP A N 1
ATOM 787 C CA . ASP A 1 100 ? 2.816 -6.441 -2.865 1 98.62 100 ASP A CA 1
ATOM 788 C C . ASP A 1 100 ? 4.074 -5.605 -2.635 1 98.62 100 ASP A C 1
ATOM 790 O O . ASP A 1 100 ? 4.691 -5.133 -3.59 1 98.62 100 ASP A O 1
ATOM 794 N N . TYR A 1 101 ? 4.465 -5.512 -1.305 1 98.12 101 TYR A N 1
ATOM 795 C CA . TYR A 1 101 ? 5.496 -4.508 -1.059 1 98.12 101 TYR A CA 1
ATOM 796 C C . TYR A 1 101 ? 6.746 -5.145 -0.463 1 98.12 101 TYR A C 1
ATOM 798 O O . TYR A 1 101 ? 7.816 -4.531 -0.454 1 98.12 101 TYR A O 1
ATOM 806 N N . GLU A 1 102 ? 6.645 -6.301 0.082 1 98.62 102 GLU A N 1
ATOM 807 C CA . GLU A 1 102 ? 7.816 -6.953 0.658 1 98.62 102 GLU A CA 1
ATOM 808 C C . GLU A 1 102 ? 8.281 -8.117 -0.21 1 98.62 102 GLU A C 1
ATOM 810 O O . GLU A 1 102 ? 9.484 -8.336 -0.37 1 98.62 102 GLU A O 1
ATOM 815 N N . LEU A 1 103 ? 7.352 -8.867 -0.842 1 98.88 103 LEU A N 1
ATOM 816 C CA . LEU A 1 103 ? 7.723 -9.992 -1.691 1 98.88 103 LEU A CA 1
ATOM 817 C C . LEU A 1 103 ? 8.031 -9.523 -3.111 1 98.88 103 LEU A C 1
ATOM 819 O O . LEU A 1 103 ? 9.016 -9.953 -3.709 1 98.88 103 LEU A O 1
ATOM 823 N N . ALA A 1 104 ? 7.211 -8.664 -3.656 1 98.88 104 ALA A N 1
ATOM 824 C CA . ALA A 1 104 ? 7.273 -8.266 -5.059 1 98.88 104 ALA A CA 1
ATOM 825 C C . ALA A 1 104 ? 8.648 -7.703 -5.41 1 98.88 104 ALA A C 1
ATOM 827 O O . ALA A 1 104 ? 9.219 -8.047 -6.445 1 98.88 104 ALA A O 1
ATOM 828 N N . PRO A 1 105 ? 9.227 -6.816 -4.52 1 98.75 105 PRO A N 1
ATOM 829 C CA . PRO A 1 105 ? 10.555 -6.293 -4.859 1 98.75 105 PRO A CA 1
ATOM 830 C C . PRO A 1 105 ? 11.586 -7.398 -5.086 1 98.75 105 PRO A C 1
ATOM 832 O O . PRO A 1 105 ? 12.516 -7.227 -5.871 1 98.75 105 PRO A O 1
ATOM 835 N N . LEU A 1 106 ? 11.398 -8.492 -4.469 1 98.94 106 LEU A N 1
ATOM 836 C CA . LEU A 1 106 ? 12.375 -9.578 -4.523 1 98.94 106 LEU A CA 1
ATOM 837 C C . LEU A 1 106 ? 11.977 -10.609 -5.574 1 98.94 106 LEU A C 1
ATOM 839 O O . LEU A 1 106 ? 12.773 -10.938 -6.461 1 98.94 106 LEU A O 1
ATOM 843 N N . THR A 1 107 ? 10.758 -11.109 -5.543 1 98.94 107 THR A N 1
ATOM 844 C CA . THR A 1 107 ? 10.289 -12.172 -6.43 1 98.94 107 THR A CA 1
ATOM 845 C C . THR A 1 107 ? 10.109 -11.641 -7.852 1 98.94 107 THR A C 1
ATOM 847 O O . THR A 1 107 ? 10.531 -12.289 -8.82 1 98.94 107 THR A O 1
ATOM 850 N N . THR A 1 108 ? 9.547 -10.508 -8.016 1 98.69 108 THR A N 1
ATOM 851 C CA . THR A 1 108 ? 9.164 -9.969 -9.312 1 98.69 108 THR A CA 1
ATOM 852 C C . THR A 1 108 ? 10.227 -9 -9.828 1 98.69 108 THR A C 1
ATOM 854 O O . THR A 1 108 ? 10.797 -9.203 -10.898 1 98.69 108 THR A O 1
ATOM 857 N N . PHE A 1 109 ? 10.625 -8.055 -9.008 1 98.44 109 PHE A N 1
ATOM 858 C CA . PHE A 1 109 ? 11.445 -6.965 -9.523 1 98.44 109 PHE A CA 1
ATOM 859 C C . PHE A 1 109 ? 12.93 -7.301 -9.406 1 98.44 109 PHE A C 1
ATOM 861 O O . PHE A 1 109 ? 13.781 -6.539 -9.867 1 98.44 109 PHE A O 1
ATOM 868 N N . THR A 1 110 ? 13.195 -8.445 -8.773 1 98.81 110 THR A N 1
ATOM 869 C CA . THR A 1 110 ? 14.578 -8.914 -8.781 1 98.81 110 THR A CA 1
ATOM 870 C C . THR A 1 110 ? 14.703 -10.219 -9.57 1 98.81 110 THR A C 1
ATOM 872 O O . THR A 1 110 ? 15.305 -10.242 -10.641 1 98.81 110 THR A O 1
ATOM 875 N N . VAL A 1 111 ? 14.023 -11.258 -9.164 1 98.81 111 VAL A N 1
ATOM 876 C CA . VAL A 1 111 ? 14.195 -12.57 -9.781 1 98.81 111 VAL A CA 1
ATOM 877 C C . VAL A 1 111 ? 13.617 -12.555 -11.195 1 98.81 111 VAL A C 1
ATOM 879 O O . VAL A 1 111 ? 14.344 -12.758 -12.172 1 98.81 111 VAL A O 1
ATOM 882 N N . PHE A 1 112 ? 12.391 -12.289 -11.367 1 98.75 112 PHE A N 1
ATOM 883 C CA . PHE A 1 112 ? 11.719 -12.312 -12.656 1 98.75 112 PHE A CA 1
ATOM 884 C C . PHE A 1 112 ? 12.305 -11.266 -13.594 1 98.75 112 PHE A C 1
ATOM 886 O O . PHE A 1 112 ? 12.586 -11.555 -14.758 1 98.75 112 PHE A O 1
ATOM 893 N N . ARG A 1 113 ? 12.453 -10.047 -13.125 1 98.06 113 ARG A N 1
ATOM 894 C CA . ARG A 1 113 ? 12.953 -8.961 -13.953 1 98.06 113 ARG A CA 1
ATOM 895 C C . ARG A 1 113 ? 14.344 -9.281 -14.492 1 98.06 113 ARG A C 1
ATOM 897 O O . ARG A 1 113 ? 14.617 -9.07 -15.68 1 98.06 113 ARG A O 1
ATOM 904 N N . ASN A 1 114 ? 15.219 -9.766 -13.641 1 98.38 114 ASN A N 1
ATOM 905 C CA . ASN A 1 114 ? 16.594 -10.023 -14.055 1 98.38 114 ASN A CA 1
ATOM 906 C C . ASN A 1 114 ? 16.672 -11.172 -15.062 1 98.38 114 ASN A C 1
ATOM 908 O O . ASN A 1 114 ? 17.422 -11.102 -16.031 1 98.38 114 ASN A O 1
ATOM 912 N N . ARG A 1 115 ? 15.789 -12.156 -14.883 1 97.94 115 ARG A N 1
ATOM 913 C CA . ARG A 1 115 ? 16 -13.367 -15.68 1 97.94 115 ARG A CA 1
ATOM 914 C C . ARG A 1 115 ? 15.102 -13.367 -16.906 1 97.94 115 ARG A C 1
ATOM 916 O O . ARG A 1 115 ? 15.359 -14.094 -17.875 1 97.94 115 ARG A O 1
ATOM 923 N N . ILE A 1 116 ? 14.07 -12.531 -16.922 1 97.44 116 ILE A N 1
ATOM 924 C CA . ILE A 1 116 ? 13.109 -12.594 -18.016 1 97.44 116 ILE A CA 1
ATOM 925 C C . ILE A 1 116 ? 13.078 -11.25 -18.75 1 97.44 116 ILE A C 1
ATOM 927 O O . ILE A 1 116 ? 13.336 -11.18 -19.953 1 97.44 116 ILE A O 1
ATOM 931 N N . LEU A 1 117 ? 12.992 -10.125 -18.094 1 96.19 117 LEU A N 1
ATOM 932 C CA . LEU A 1 117 ? 12.742 -8.844 -18.734 1 96.19 117 LEU A CA 1
ATOM 933 C C . LEU A 1 117 ? 14.047 -8.219 -19.219 1 96.19 117 LEU A C 1
ATOM 935 O O . LEU A 1 117 ? 14.125 -7.727 -20.344 1 96.19 117 LEU A O 1
ATOM 939 N N . LYS A 1 118 ? 15.023 -8.227 -18.375 1 96.56 118 LYS A N 1
ATOM 940 C CA . LYS A 1 118 ? 16.266 -7.566 -18.734 1 96.56 118 LYS A CA 1
ATOM 941 C C . LYS A 1 118 ? 16.859 -8.164 -20.016 1 96.56 118 LYS A C 1
ATOM 943 O O . LYS A 1 118 ? 17.219 -7.438 -20.938 1 96.56 118 LYS A O 1
ATOM 948 N N . PRO A 1 119 ? 16.891 -9.477 -20.078 1 95.31 119 PRO A N 1
ATOM 949 C CA . PRO A 1 119 ? 17.469 -10.039 -21.297 1 95.31 119 PRO A CA 1
ATOM 950 C C . PRO A 1 119 ? 16.688 -9.656 -22.547 1 95.31 119 PRO A C 1
ATOM 952 O O . PRO A 1 119 ? 17.281 -9.5 -23.625 1 95.31 119 PRO A O 1
ATOM 955 N N . THR A 1 120 ? 15.406 -9.523 -22.484 1 93.06 120 THR A N 1
ATOM 956 C CA . THR A 1 120 ? 14.586 -9.172 -23.641 1 93.06 120 THR A CA 1
ATOM 957 C C . THR A 1 120 ? 14.93 -7.773 -24.141 1 93.06 120 THR A C 1
ATOM 959 O O . THR A 1 120 ? 14.734 -7.469 -25.328 1 93.06 120 THR A O 1
ATOM 962 N N . SER A 1 121 ? 15.469 -6.957 -23.281 1 89.88 121 SER A N 1
ATOM 963 C CA . SER A 1 121 ? 15.859 -5.598 -23.641 1 89.88 121 SER A CA 1
ATOM 964 C C . SER A 1 121 ? 17.359 -5.496 -23.875 1 89.88 121 SER A C 1
ATOM 966 O O . SER A 1 121 ? 17.922 -4.398 -23.906 1 89.88 121 SER A O 1
ATOM 968 N N . GLY A 1 122 ? 18.047 -6.629 -23.828 1 92.31 122 GLY A N 1
ATOM 969 C CA . GLY A 1 122 ? 19.469 -6.684 -24.125 1 92.31 122 GLY A CA 1
ATOM 970 C C . GLY A 1 122 ? 20.344 -6.398 -22.906 1 92.31 122 GLY A C 1
ATOM 971 O O . GLY A 1 122 ? 21.531 -6.145 -23.047 1 92.31 122 GLY A O 1
ATOM 972 N N . GLN A 1 123 ? 19.766 -6.363 -21.812 1 95.12 123 GLN A N 1
ATOM 973 C CA . GLN A 1 123 ? 20.516 -6.145 -20.578 1 95.12 123 GLN A CA 1
ATOM 974 C C . GLN A 1 123 ? 20.875 -7.473 -19.906 1 95.12 123 GLN A C 1
ATOM 976 O O . GLN A 1 123 ? 20.062 -8.398 -19.891 1 95.12 123 GLN A O 1
ATOM 981 N N . PRO A 1 124 ? 22.062 -7.543 -19.406 1 95.19 124 PRO A N 1
ATOM 982 C CA . PRO A 1 124 ? 22.438 -8.805 -18.766 1 95.19 124 PRO A CA 1
ATOM 983 C C . PRO A 1 124 ? 21.719 -9.023 -17.438 1 95.19 124 PRO A C 1
ATOM 985 O O . PRO A 1 124 ? 21.422 -8.055 -16.719 1 95.19 124 PRO A O 1
ATOM 988 N N . CYS A 1 125 ? 21.453 -10.273 -17.125 1 96.94 125 CYS A N 1
ATOM 989 C CA . CYS A 1 125 ? 20.938 -10.664 -15.812 1 96.94 125 CYS A CA 1
ATOM 990 C C . CYS A 1 125 ? 21.953 -10.398 -14.711 1 96.94 125 CYS A C 1
ATOM 992 O O . CYS A 1 125 ? 23.125 -10.734 -14.852 1 96.94 125 CYS A O 1
ATOM 994 N N . ASN A 1 126 ? 21.547 -9.773 -13.688 1 98.19 126 ASN A N 1
ATOM 995 C CA . ASN A 1 126 ? 22.344 -9.695 -12.477 1 98.19 126 ASN A CA 1
ATOM 996 C C . ASN A 1 126 ? 22.109 -10.898 -11.562 1 98.19 126 ASN A C 1
ATOM 998 O O . ASN A 1 126 ? 21.375 -10.805 -10.578 1 98.19 126 ASN A O 1
ATOM 1002 N N . GLU A 1 127 ? 22.781 -11.977 -11.859 1 98.19 127 GLU A N 1
ATOM 1003 C CA . GLU A 1 127 ? 22.547 -13.242 -11.164 1 98.19 127 GLU A CA 1
ATOM 1004 C C . GLU A 1 127 ? 22.938 -13.125 -9.688 1 98.19 127 GLU A C 1
ATOM 1006 O O . GLU A 1 127 ? 22.328 -13.789 -8.836 1 98.19 127 GLU A O 1
ATOM 1011 N N . GLU A 1 128 ? 23.891 -12.281 -9.359 1 98.62 128 GLU A N 1
ATOM 1012 C CA . GLU A 1 128 ? 24.266 -12.062 -7.961 1 98.62 128 GLU A CA 1
ATOM 1013 C C . GLU A 1 128 ? 23.094 -11.484 -7.168 1 98.62 128 GLU A C 1
ATOM 1015 O O . GLU A 1 128 ? 22.859 -11.883 -6.027 1 98.62 128 GLU A O 1
ATOM 1020 N N . ALA A 1 129 ? 22.391 -10.562 -7.758 1 98.69 129 ALA A N 1
ATOM 1021 C CA . ALA A 1 129 ? 21.203 -9.992 -7.109 1 98.69 129 ALA A CA 1
ATOM 1022 C C . ALA A 1 129 ? 20.125 -11.055 -6.895 1 98.69 129 ALA A C 1
ATOM 1024 O O . ALA A 1 129 ? 19.484 -11.086 -5.84 1 98.69 129 ALA A O 1
ATOM 1025 N N . VAL A 1 130 ? 19.969 -11.906 -7.902 1 98.81 130 VAL A N 1
ATOM 1026 C CA . VAL A 1 130 ? 18.969 -12.969 -7.82 1 98.81 130 VAL A CA 1
ATOM 1027 C C . VAL A 1 130 ? 19.344 -13.93 -6.684 1 98.81 130 VAL A C 1
ATOM 1029 O O . VAL A 1 130 ? 18.484 -14.273 -5.859 1 98.81 130 VAL A O 1
ATOM 1032 N N . GLN A 1 131 ? 20.594 -14.289 -6.586 1 98.56 131 GLN A N 1
ATOM 1033 C CA . GLN A 1 131 ? 21.031 -15.219 -5.555 1 98.56 131 GLN A CA 1
ATOM 1034 C C . GLN A 1 131 ? 20.922 -14.594 -4.168 1 98.56 131 GLN A C 1
ATOM 1036 O O . GLN A 1 131 ? 20.531 -15.266 -3.211 1 98.56 131 GLN A O 1
ATOM 1041 N N . THR A 1 132 ? 21.266 -13.344 -4.07 1 98.81 132 THR A N 1
ATOM 1042 C CA . THR A 1 132 ? 21.125 -12.641 -2.801 1 98.81 132 THR A CA 1
ATOM 1043 C C . THR A 1 132 ? 19.672 -12.602 -2.363 1 98.81 132 THR A C 1
ATOM 1045 O O . THR A 1 132 ? 19.359 -12.82 -1.19 1 98.81 132 THR A O 1
ATOM 1048 N N . ALA A 1 133 ? 18.766 -12.344 -3.324 1 98.81 133 ALA A N 1
ATOM 1049 C CA . ALA A 1 133 ? 17.344 -12.352 -3.018 1 98.81 133 ALA A CA 1
ATOM 1050 C C . ALA A 1 133 ? 16.891 -13.719 -2.51 1 98.81 133 ALA A C 1
ATOM 1052 O O . ALA A 1 133 ? 16.234 -13.82 -1.475 1 98.81 133 ALA A O 1
ATOM 1053 N N . MET A 1 134 ? 17.312 -14.789 -3.162 1 98.56 134 MET A N 1
ATOM 1054 C CA . MET A 1 134 ? 16.844 -16.141 -2.881 1 98.56 134 MET A CA 1
ATOM 1055 C C . MET A 1 134 ? 17.438 -16.672 -1.586 1 98.56 134 MET A C 1
ATOM 1057 O O . MET A 1 134 ? 16.781 -17.391 -0.834 1 98.56 134 MET A O 1
ATOM 1061 N N . GLN A 1 135 ? 18.672 -16.266 -1.297 1 98.31 135 GLN A N 1
ATOM 1062 C CA . GLN A 1 135 ? 19.406 -16.922 -0.221 1 98.31 135 GLN A CA 1
ATOM 1063 C C . GLN A 1 135 ? 19.375 -16.094 1.056 1 98.31 135 GLN A C 1
ATOM 1065 O O . GLN A 1 135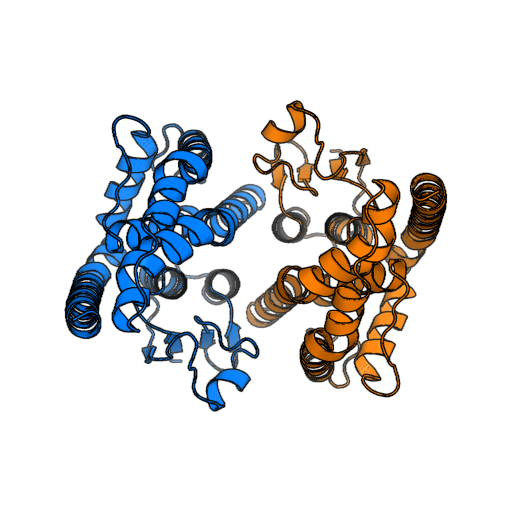 ? 19.484 -16.625 2.16 1 98.31 135 GLN A O 1
ATOM 1070 N N . GLN A 1 136 ? 19.172 -14.789 0.905 1 98.56 136 GLN A N 1
ATOM 1071 C CA . GLN A 1 136 ? 19.344 -13.938 2.076 1 98.56 136 GLN A CA 1
ATOM 1072 C C . GLN A 1 136 ? 18.078 -13.117 2.34 1 98.56 136 GLN A C 1
ATOM 1074 O O . GLN A 1 136 ? 17.656 -12.984 3.488 1 98.56 136 GLN A O 1
ATOM 1079 N N . LYS A 1 137 ? 17.5 -12.609 1.354 1 98.75 137 LYS A N 1
ATOM 1080 C CA . LYS A 1 137 ? 16.453 -11.609 1.567 1 98.75 137 LYS A CA 1
ATOM 1081 C C . LYS A 1 137 ? 15.078 -12.266 1.684 1 98.75 137 LYS A C 1
ATOM 1083 O O . LYS A 1 137 ? 14.273 -11.891 2.537 1 98.75 137 LYS A O 1
ATOM 1088 N N . LEU A 1 138 ? 14.773 -13.281 0.886 1 98.88 138 LEU A N 1
ATOM 1089 C CA . LEU A 1 138 ? 13.445 -13.875 0.821 1 98.88 138 LEU A CA 1
ATOM 1090 C C . LEU A 1 138 ? 13.219 -14.82 1.99 1 98.88 138 LEU A C 1
ATOM 1092 O O . LEU A 1 138 ? 12.094 -14.938 2.498 1 98.88 138 LEU A O 1
ATOM 1096 N N . PRO A 1 139 ? 14.211 -15.516 2.484 1 98.75 139 PRO A N 1
ATOM 1097 C CA . PRO A 1 139 ? 13.969 -16.547 3.502 1 98.75 139 PRO A CA 1
ATOM 1098 C C . PRO A 1 139 ? 13.266 -15.984 4.738 1 98.75 139 PRO A C 1
ATOM 1100 O O . PRO A 1 139 ? 12.289 -16.578 5.215 1 98.75 139 PRO A O 1
ATOM 1103 N N . PRO A 1 140 ? 13.633 -14.773 5.34 1 98.38 140 PRO A N 1
ATOM 1104 C CA . PRO A 1 140 ? 12.883 -14.258 6.484 1 98.38 140 PRO A CA 1
ATOM 1105 C C . PRO A 1 140 ? 11.414 -14 6.16 1 98.38 140 PRO A C 1
ATOM 1107 O O . PRO A 1 140 ? 10.547 -14.141 7.031 1 98.38 140 PRO A O 1
ATOM 1110 N N . HIS A 1 141 ? 11.141 -13.602 4.949 1 98.75 141 HIS A N 1
ATOM 1111 C CA . HIS A 1 141 ? 9.758 -13.398 4.539 1 98.75 141 HIS A CA 1
ATOM 1112 C C . HIS A 1 141 ? 9.008 -14.719 4.457 1 98.75 141 HIS A C 1
ATOM 1114 O O . HIS A 1 141 ? 7.848 -14.805 4.863 1 98.75 141 HIS A O 1
ATOM 1120 N N . PHE A 1 142 ? 9.633 -15.75 3.924 1 98.88 142 PHE A N 1
ATOM 1121 C CA . PHE A 1 142 ? 9.016 -17.078 3.861 1 98.88 142 PHE A CA 1
ATOM 1122 C C . PHE A 1 142 ? 8.82 -17.641 5.258 1 98.88 142 PHE A C 1
ATOM 1124 O O . PHE A 1 142 ? 7.816 -18.297 5.531 1 98.88 142 PHE A O 1
ATOM 1131 N N . ASP A 1 143 ? 9.797 -17.359 6.188 1 98.75 143 ASP A N 1
ATOM 1132 C CA . ASP A 1 143 ? 9.625 -17.75 7.586 1 98.75 143 ASP A CA 1
ATOM 1133 C C . ASP A 1 143 ? 8.359 -17.141 8.18 1 98.75 143 ASP A C 1
ATOM 1135 O O . ASP A 1 143 ? 7.574 -17.812 8.836 1 98.75 143 ASP A O 1
ATOM 1139 N N . TYR A 1 144 ? 8.195 -15.883 7.941 1 98.38 144 TYR A N 1
ATOM 1140 C CA . TYR A 1 144 ? 7.047 -15.156 8.461 1 98.38 144 TYR A CA 1
ATOM 1141 C C . TYR A 1 144 ? 5.742 -15.727 7.918 1 98.38 144 TYR A C 1
ATOM 1143 O O . TYR A 1 144 ? 4.809 -15.992 8.68 1 98.38 144 TYR A O 1
ATOM 1151 N N . LEU A 1 145 ? 5.695 -15.992 6.621 1 98.75 145 LEU A N 1
ATOM 1152 C CA . LEU A 1 145 ? 4.48 -16.484 5.988 1 98.75 145 LEU A CA 1
ATOM 1153 C C . LEU A 1 145 ? 4.176 -17.906 6.449 1 98.75 145 LEU A C 1
ATOM 1155 O O . LEU A 1 145 ? 3.012 -18.281 6.633 1 98.75 145 LEU A O 1
ATOM 1159 N N . GLU A 1 146 ? 5.23 -18.719 6.57 1 98.69 146 GLU A N 1
ATOM 1160 C CA . GLU A 1 146 ? 5.074 -20.062 7.117 1 98.69 146 GLU A CA 1
ATOM 1161 C C . GLU A 1 146 ? 4.426 -20.016 8.5 1 98.69 146 GLU A C 1
ATOM 1163 O O . GLU A 1 146 ? 3.521 -20.812 8.789 1 98.69 146 GLU A O 1
ATOM 1168 N N . GLN A 1 147 ? 4.887 -19.109 9.266 1 97.56 147 GLN A N 1
ATOM 1169 C CA . GLN A 1 147 ? 4.359 -18.953 10.617 1 97.56 147 GLN A CA 1
ATOM 1170 C C . GLN A 1 147 ? 2.91 -18.484 10.586 1 97.56 147 GLN A C 1
ATOM 1172 O O . GLN A 1 147 ? 2.074 -18.969 11.352 1 97.56 147 GLN A O 1
ATOM 1177 N N . GLN A 1 148 ? 2.594 -17.531 9.734 1 96.88 148 GLN A N 1
ATOM 1178 C CA . GLN A 1 148 ? 1.243 -16.984 9.625 1 96.88 148 GLN A CA 1
ATOM 1179 C C . GLN A 1 148 ? 0.257 -18.062 9.18 1 96.88 148 GLN A C 1
ATOM 1181 O O . GLN A 1 148 ? -0.897 -18.062 9.609 1 96.88 148 GLN A O 1
ATOM 1186 N N . LEU A 1 149 ? 0.706 -18.906 8.328 1 97.69 149 LEU A N 1
ATOM 1187 C CA . LEU A 1 149 ? -0.145 -19.969 7.809 1 97.69 149 LEU A CA 1
ATOM 1188 C C . LEU A 1 149 ? -0.427 -21.016 8.883 1 97.69 149 LEU A C 1
ATOM 1190 O O . LEU A 1 149 ? -1.56 -21.484 9.016 1 97.69 149 LEU A O 1
ATOM 1194 N N . GLY A 1 150 ? 0.625 -21.344 9.625 1 95.62 150 GLY A N 1
ATOM 1195 C CA . GLY A 1 150 ? 0.482 -22.406 10.602 1 95.62 150 GLY A CA 1
ATOM 1196 C C . GLY A 1 150 ? 0.004 -23.719 10 1 95.62 150 GLY A C 1
ATOM 1197 O O . GLY A 1 150 ? 0.558 -24.188 9 1 95.62 150 GLY A O 1
ATOM 1198 N N . ASP A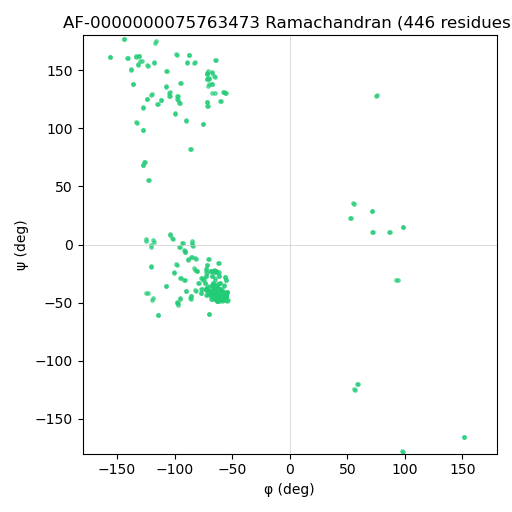 1 151 ? -1.088 -24.234 10.547 1 95.25 151 ASP A N 1
ATOM 1199 C CA . ASP A 1 151 ? -1.619 -25.516 10.062 1 95.25 151 ASP A CA 1
ATOM 1200 C C . ASP A 1 151 ? -2.85 -25.297 9.188 1 95.25 151 ASP A C 1
ATOM 1202 O O . ASP A 1 151 ? -3.537 -26.25 8.82 1 95.25 151 ASP A O 1
ATOM 1206 N N . ASN A 1 152 ? -3.098 -24.109 8.883 1 97.12 152 ASN A N 1
ATOM 1207 C CA . ASN A 1 152 ? -4.305 -23.781 8.133 1 97.12 152 ASN A CA 1
ATOM 1208 C C . ASN A 1 152 ? -4.109 -23.984 6.633 1 97.12 152 ASN A C 1
ATOM 1210 O O . ASN A 1 152 ? -2.982 -23.953 6.137 1 97.12 152 ASN A O 1
ATOM 1214 N N . ALA A 1 153 ? -5.16 -24.188 5.953 1 97.88 153 ALA A N 1
ATOM 1215 C CA . ALA A 1 153 ? -5.125 -24.312 4.496 1 97.88 153 ALA A CA 1
ATOM 1216 C C . ALA A 1 153 ? -4.969 -22.953 3.828 1 97.88 153 ALA A C 1
ATOM 1218 O O . ALA A 1 153 ? -4.418 -22.859 2.729 1 97.88 153 ALA A O 1
ATOM 1219 N N . PHE A 1 154 ? -5.473 -21.906 4.52 1 98.62 154 PHE A N 1
ATOM 1220 C CA . PHE A 1 154 ? -5.406 -20.531 4.035 1 98.62 154 PHE A CA 1
ATOM 1221 C C . PHE A 1 154 ? -4.93 -19.594 5.133 1 98.62 154 PHE A C 1
ATOM 1223 O O . PHE A 1 154 ? -4.938 -19.953 6.312 1 98.62 154 PHE A O 1
ATOM 1230 N N . PHE A 1 155 ? -4.473 -18.422 4.766 1 98.44 155 PHE A N 1
ATOM 1231 C CA . PHE A 1 155 ? -3.777 -17.516 5.672 1 98.44 155 PHE A CA 1
ATOM 1232 C C . PHE A 1 155 ? -4.73 -16.969 6.727 1 98.44 155 PHE A C 1
ATOM 1234 O O . PHE A 1 155 ? -4.352 -16.781 7.883 1 98.44 155 PHE A O 1
ATOM 1241 N N . VAL A 1 156 ? -5.965 -16.641 6.242 1 97.88 156 VAL A N 1
ATOM 1242 C CA . VAL A 1 156 ? -6.84 -15.914 7.16 1 97.88 156 VAL A CA 1
ATOM 1243 C C . VAL A 1 156 ? -8.164 -16.672 7.316 1 97.88 156 VAL A C 1
ATOM 1245 O O . VAL A 1 156 ? -8.844 -16.938 6.324 1 97.88 156 VAL A O 1
ATOM 1248 N N . CYS A 1 157 ? -8.562 -17 8.484 1 94.12 157 CYS A N 1
ATOM 1249 C CA . CYS A 1 157 ? -9.789 -17.672 8.875 1 94.12 157 CYS A CA 1
ATOM 1250 C C . CYS A 1 157 ? -9.969 -18.969 8.086 1 94.12 157 CYS A C 1
ATOM 1252 O O . CYS A 1 157 ? -11.094 -19.359 7.77 1 94.12 157 CYS A O 1
ATOM 1254 N N . ASP A 1 158 ? -8.961 -19.5 7.594 1 93.44 158 ASP A N 1
ATOM 1255 C CA . ASP A 1 158 ? -8.875 -20.766 6.871 1 93.44 158 ASP A CA 1
ATOM 1256 C C . ASP A 1 158 ? -9.836 -20.781 5.684 1 93.44 158 ASP A C 1
ATOM 1258 O O . ASP A 1 158 ? -10.523 -21.781 5.453 1 93.44 158 ASP A O 1
ATOM 1262 N N . ARG A 1 159 ? -10.023 -19.719 5.07 1 96.56 159 ARG A N 1
ATOM 1263 C CA . ARG A 1 159 ? -10.773 -19.578 3.828 1 96.56 159 ARG A CA 1
ATOM 1264 C C . ARG A 1 159 ? -9.992 -18.766 2.805 1 96.56 159 ARG A C 1
ATOM 1266 O O . ARG A 1 159 ? -9.172 -17.922 3.174 1 96.56 159 ARG A O 1
ATOM 1273 N N . LEU A 1 160 ? -10.32 -19.016 1.541 1 98.56 160 LEU A N 1
ATOM 1274 C CA . LEU A 1 160 ? -9.664 -18.281 0.469 1 98.56 160 LEU A CA 1
ATOM 1275 C C . LEU A 1 160 ? -9.875 -16.781 0.644 1 98.56 160 LEU A C 1
ATOM 1277 O O . LEU A 1 160 ? -10.992 -16.328 0.912 1 98.56 160 LEU A O 1
ATOM 1281 N N . SER A 1 161 ? -8.828 -16.062 0.556 1 98.81 161 SER A N 1
ATOM 1282 C CA . SER A 1 161 ? -8.906 -14.602 0.617 1 98.81 161 SER A CA 1
ATOM 1283 C C . SER A 1 161 ? -7.879 -13.953 -0.312 1 98.81 161 SER A C 1
ATOM 1285 O O . SER A 1 161 ? -7.07 -14.648 -0.932 1 98.81 161 SER A O 1
ATOM 1287 N N . MET A 1 162 ? -7.895 -12.664 -0.393 1 98.88 162 MET A N 1
ATOM 1288 C CA . MET A 1 162 ? -6.941 -11.914 -1.206 1 98.88 162 MET A CA 1
ATOM 1289 C C . MET A 1 162 ? -5.523 -12.062 -0.666 1 98.88 162 MET A C 1
ATOM 1291 O O . MET A 1 162 ? -4.551 -11.82 -1.383 1 98.88 162 MET A O 1
ATOM 1295 N N . ALA A 1 163 ? -5.383 -12.414 0.621 1 98.88 163 ALA A N 1
ATOM 1296 C CA . ALA A 1 163 ? -4.059 -12.711 1.155 1 98.88 163 ALA A CA 1
ATOM 1297 C C . ALA A 1 163 ? -3.416 -13.875 0.405 1 98.88 163 ALA A C 1
ATOM 1299 O O . ALA A 1 163 ? -2.256 -13.797 -0.003 1 98.88 163 ALA A O 1
ATOM 1300 N N . ASP A 1 164 ? -4.195 -14.93 0.202 1 98.94 164 ASP A N 1
ATOM 1301 C CA . ASP A 1 164 ? -3.713 -16.125 -0.495 1 98.94 164 ASP A CA 1
ATOM 1302 C C . ASP A 1 164 ? -3.371 -15.805 -1.949 1 98.94 164 ASP A C 1
ATOM 1304 O O . ASP A 1 164 ? -2.32 -16.203 -2.447 1 98.94 164 ASP A O 1
ATOM 1308 N N . ILE A 1 165 ? -4.246 -15.078 -2.562 1 98.94 165 ILE A N 1
ATOM 1309 C CA . ILE A 1 165 ? -4.109 -14.75 -3.977 1 98.94 165 ILE A CA 1
ATOM 1310 C C . ILE A 1 165 ? -2.885 -13.867 -4.184 1 98.94 165 ILE A C 1
ATOM 1312 O O . ILE A 1 165 ? -2.078 -14.109 -5.082 1 98.94 165 ILE A O 1
ATOM 1316 N N . ALA A 1 166 ? -2.721 -12.852 -3.338 1 98.94 166 ALA A N 1
ATOM 1317 C CA . ALA A 1 166 ? -1.616 -11.906 -3.479 1 98.94 166 ALA A CA 1
ATOM 1318 C C . ALA A 1 166 ? -0.271 -12.609 -3.309 1 98.94 166 ALA A C 1
ATOM 1320 O O . ALA A 1 166 ? 0.641 -12.414 -4.117 1 98.94 166 ALA A O 1
ATOM 1321 N N . VAL A 1 167 ? -0.144 -13.406 -2.264 1 98.94 167 VAL A N 1
ATOM 1322 C CA . VAL A 1 167 ? 1.102 -14.117 -2.008 1 98.94 167 VAL A CA 1
ATOM 1323 C C . VAL A 1 167 ? 1.404 -15.062 -3.168 1 98.94 167 VAL A C 1
ATOM 1325 O O . VAL A 1 167 ? 2.523 -15.086 -3.686 1 98.94 167 VAL A O 1
ATOM 1328 N N . THR A 1 168 ? 0.431 -15.781 -3.643 1 98.94 168 THR A N 1
ATOM 1329 C CA . THR A 1 168 ? 0.602 -16.766 -4.711 1 98.94 168 THR A CA 1
ATOM 1330 C C . THR A 1 168 ? 1.027 -16.078 -6.008 1 98.94 168 THR A C 1
ATOM 1332 O O . THR A 1 168 ? 1.875 -16.594 -6.738 1 98.94 168 THR A O 1
ATOM 1335 N N . CYS A 1 169 ? 0.464 -14.93 -6.34 1 98.94 169 CYS A N 1
ATOM 1336 C CA . CYS A 1 169 ? 0.786 -14.211 -7.57 1 98.94 169 CYS A CA 1
ATOM 1337 C C . CYS A 1 169 ? 2.266 -13.852 -7.617 1 98.94 169 CYS A C 1
ATOM 1339 O O . CYS A 1 169 ? 2.895 -13.93 -8.672 1 98.94 169 CYS A O 1
ATOM 1341 N N . GLN A 1 170 ? 2.828 -13.461 -6.48 1 98.94 170 GLN A N 1
ATOM 1342 C CA . GLN A 1 170 ? 4.25 -13.125 -6.445 1 98.94 170 GLN A CA 1
ATOM 1343 C C . GLN A 1 170 ? 5.113 -14.375 -6.555 1 98.94 170 GLN A C 1
ATOM 1345 O O . GLN A 1 170 ? 6.145 -14.367 -7.227 1 98.94 170 GLN A O 1
ATOM 1350 N N . LEU A 1 171 ? 4.668 -15.453 -5.906 1 98.94 171 LEU A N 1
ATOM 1351 C CA . LEU A 1 171 ? 5.41 -16.703 -5.988 1 98.94 171 LEU A CA 1
ATOM 1352 C C . LEU A 1 171 ? 5.379 -17.266 -7.406 1 98.94 171 LEU A C 1
ATOM 1354 O O . LEU A 1 171 ? 6.348 -17.891 -7.855 1 98.94 171 LEU A O 1
ATOM 1358 N N . ILE A 1 172 ? 4.305 -17.078 -8.156 1 98.88 172 ILE A N 1
ATOM 1359 C CA . ILE A 1 172 ? 4.223 -17.484 -9.555 1 98.88 172 ILE A CA 1
ATOM 1360 C C . ILE A 1 172 ? 5.273 -16.734 -10.375 1 98.88 172 ILE A C 1
ATOM 1362 O O . ILE A 1 172 ? 5.953 -17.328 -11.211 1 98.88 172 ILE A O 1
ATOM 1366 N N . ASN A 1 173 ? 5.457 -15.43 -10.133 1 98.81 173 ASN A N 1
ATOM 1367 C CA . ASN A 1 173 ? 6.488 -14.695 -10.859 1 98.81 173 ASN A CA 1
ATOM 1368 C C . ASN A 1 173 ? 7.887 -15.203 -10.508 1 98.81 173 ASN A C 1
ATOM 1370 O O . ASN A 1 173 ? 8.773 -15.234 -11.359 1 98.81 173 ASN A O 1
ATOM 1374 N N . MET A 1 174 ? 8.07 -15.5 -9.203 1 98.81 174 MET A N 1
ATOM 1375 C CA . MET A 1 174 ? 9.328 -16.125 -8.82 1 98.81 174 MET A CA 1
ATOM 1376 C C . MET A 1 174 ? 9.578 -17.391 -9.633 1 98.81 174 MET A C 1
ATOM 1378 O O . MET A 1 174 ? 10.688 -17.609 -10.133 1 98.81 174 MET A O 1
ATOM 1382 N N . SER A 1 175 ? 8.555 -18.172 -9.852 1 98.56 175 SER A N 1
ATOM 1383 C CA . SER A 1 175 ? 8.641 -19.406 -10.625 1 98.56 175 SER A CA 1
ATOM 1384 C C . SER A 1 175 ? 8.898 -19.109 -12.102 1 98.56 175 SER A C 1
ATOM 1386 O O . SER A 1 175 ? 9.656 -19.828 -12.758 1 98.56 175 SER A O 1
ATOM 1388 N N . HIS A 1 176 ? 8.203 -18.094 -12.656 1 98.5 176 HIS A N 1
ATOM 1389 C CA . HIS A 1 176 ? 8.477 -17.672 -14.031 1 98.5 176 HIS A CA 1
ATOM 1390 C C . HIS A 1 176 ? 9.945 -17.328 -14.219 1 98.5 176 HIS A C 1
ATOM 1392 O O . HIS A 1 176 ? 10.492 -17.484 -15.312 1 98.5 176 HIS A O 1
ATOM 1398 N N . GLY A 1 177 ? 10.547 -16.844 -13.109 1 98.25 177 GLY A N 1
ATOM 1399 C CA . GLY A 1 177 ? 11.969 -16.531 -13.141 1 98.25 177 GLY A CA 1
ATOM 1400 C C . GLY A 1 177 ? 12.844 -17.75 -12.891 1 98.25 177 GLY A C 1
ATOM 1401 O O . GLY A 1 177 ? 14.062 -17.609 -12.742 1 98.25 177 GLY A O 1
ATOM 1402 N N . GLY A 1 178 ? 12.242 -18.906 -12.664 1 98.12 178 GLY A N 1
ATOM 1403 C CA . GLY A 1 178 ? 12.977 -20.156 -12.586 1 98.12 178 GLY A CA 1
ATOM 1404 C C . GLY A 1 178 ? 13.273 -20.594 -11.164 1 98.12 178 GLY A C 1
ATOM 1405 O O . GLY A 1 178 ? 14.141 -21.438 -10.938 1 98.12 178 GLY A O 1
ATOM 1406 N N . GLU A 1 179 ? 12.594 -19.984 -10.219 1 98.5 179 GLU A N 1
ATOM 1407 C CA . GLU A 1 179 ? 12.836 -20.328 -8.82 1 98.5 179 GLU A CA 1
ATOM 1408 C C . GLU A 1 179 ? 11.586 -20.906 -8.172 1 98.5 179 GLU A C 1
ATOM 1410 O O . GLU A 1 179 ? 10.469 -20.641 -8.617 1 98.5 179 GLU A O 1
ATOM 1415 N N . GLN A 1 180 ? 11.789 -21.703 -7.086 1 97.38 180 GLN A N 1
ATOM 1416 C CA . GLN A 1 180 ? 10.695 -22.328 -6.359 1 97.38 180 GLN A CA 1
ATOM 1417 C C . GLN A 1 180 ? 10.945 -22.312 -4.855 1 97.38 180 GLN A C 1
ATOM 1419 O O . GLN A 1 180 ? 12.086 -22.156 -4.414 1 97.38 180 GLN A O 1
ATOM 1424 N N . LEU A 1 181 ? 9.859 -22.484 -4.137 1 98.31 181 LEU A N 1
ATOM 1425 C CA . LEU A 1 181 ? 9.977 -22.656 -2.693 1 98.31 181 LEU A CA 1
ATOM 1426 C C . LEU A 1 181 ? 10.664 -23.984 -2.355 1 98.31 181 LEU A C 1
ATOM 1428 O O . LEU A 1 181 ? 10.406 -25 -2.998 1 98.31 181 LEU A O 1
ATOM 1432 N N . ASP A 1 182 ? 11.555 -23.938 -1.383 1 98.25 182 ASP A N 1
ATOM 1433 C CA . ASP A 1 182 ? 12.086 -25.172 -0.813 1 98.25 182 ASP A CA 1
ATOM 1434 C C . ASP A 1 182 ? 11.07 -25.828 0.113 1 98.25 182 ASP A C 1
ATOM 1436 O O . ASP A 1 182 ? 10.906 -25.406 1.262 1 98.25 182 ASP A O 1
ATOM 1440 N N . ALA A 1 183 ? 10.422 -26.859 -0.284 1 98.31 183 ALA A N 1
ATOM 1441 C CA . ALA A 1 183 ? 9.32 -27.5 0.435 1 98.31 183 ALA A CA 1
ATOM 1442 C C . ALA A 1 183 ? 9.812 -28.141 1.729 1 98.31 183 ALA A C 1
ATOM 1444 O O . ALA A 1 183 ? 9.023 -28.422 2.631 1 98.31 183 ALA A O 1
ATOM 1445 N N . GLN A 1 184 ? 11.031 -28.469 1.839 1 98.31 184 GLN A N 1
ATOM 1446 C CA . GLN A 1 184 ? 11.578 -29.031 3.074 1 98.31 184 GLN A CA 1
ATOM 1447 C C . GLN A 1 184 ? 11.703 -27.953 4.148 1 98.31 184 GLN A C 1
ATOM 1449 O O . GLN A 1 184 ? 11.438 -28.219 5.328 1 98.31 184 GLN A O 1
ATOM 1454 N N . ARG A 1 185 ? 12.07 -26.781 3.73 1 98.31 185 ARG A N 1
ATOM 1455 C CA . ARG A 1 185 ? 12.266 -25.688 4.684 1 98.31 185 ARG A CA 1
ATOM 1456 C C . ARG A 1 185 ? 10.938 -25.031 5.047 1 98.31 185 ARG A C 1
ATOM 1458 O O . ARG A 1 185 ? 10.727 -24.641 6.199 1 98.31 185 ARG A O 1
ATOM 1465 N N . TRP A 1 186 ? 10.07 -24.875 4.039 1 98.75 186 TRP A N 1
ATOM 1466 C CA . TRP A 1 186 ? 8.766 -24.25 4.25 1 98.75 186 TRP A CA 1
ATOM 1467 C C . TRP A 1 186 ? 7.645 -25.156 3.754 1 98.75 186 TRP A C 1
ATOM 1469 O O . TRP A 1 186 ? 6.945 -24.812 2.793 1 98.75 186 TRP A O 1
ATOM 1479 N N . PRO A 1 187 ? 7.387 -26.234 4.426 1 98.56 187 PRO A N 1
ATOM 1480 C CA . PRO A 1 187 ? 6.422 -27.234 3.941 1 98.56 187 PRO A CA 1
ATOM 1481 C C . PRO A 1 187 ? 4.996 -26.688 3.885 1 98.56 187 PRO A C 1
ATOM 1483 O O . PRO A 1 187 ? 4.246 -27 2.963 1 98.56 187 PRO A O 1
ATOM 1486 N N . GLY A 1 188 ? 4.57 -25.922 4.891 1 98.5 188 GLY A N 1
ATOM 1487 C CA . GLY A 1 188 ? 3.23 -25.359 4.887 1 98.5 188 GLY A CA 1
ATOM 1488 C C . GLY A 1 188 ? 2.994 -24.391 3.742 1 98.5 188 GLY A C 1
ATOM 1489 O O . GLY A 1 188 ? 1.978 -24.484 3.051 1 98.5 188 GLY A O 1
ATOM 1490 N N . LEU A 1 189 ? 3.963 -23.516 3.549 1 98.81 189 LEU A N 1
ATOM 1491 C CA . LEU A 1 189 ? 3.857 -22.516 2.488 1 98.81 189 LEU A CA 1
ATOM 1492 C C . LEU A 1 189 ? 3.877 -23.172 1.115 1 98.81 189 LEU A C 1
ATOM 1494 O O . LEU A 1 189 ? 3.133 -22.781 0.217 1 98.81 189 LEU A O 1
ATOM 1498 N N . ALA A 1 190 ? 4.758 -24.156 0.958 1 98.69 190 ALA A N 1
ATOM 1499 C CA . ALA A 1 190 ? 4.828 -24.891 -0.298 1 98.69 190 ALA A CA 1
ATOM 1500 C C . ALA A 1 190 ? 3.516 -25.625 -0.582 1 98.69 190 ALA A C 1
ATOM 1502 O O . ALA A 1 190 ? 3.031 -25.625 -1.716 1 98.69 190 ALA A O 1
ATOM 1503 N N . ALA A 1 191 ? 2.955 -26.219 0.416 1 98.62 191 ALA A N 1
ATOM 1504 C CA . ALA A 1 191 ? 1.673 -26.906 0.267 1 98.62 191 ALA A CA 1
ATOM 1505 C C . ALA A 1 191 ? 0.562 -25.922 -0.077 1 98.62 191 ALA A C 1
ATOM 1507 O O . ALA A 1 191 ? -0.298 -26.203 -0.913 1 98.62 191 ALA A O 1
ATOM 1508 N N . HIS A 1 192 ? 0.551 -24.797 0.61 1 98.81 192 HIS A N 1
ATOM 1509 C CA . HIS A 1 192 ? -0.402 -23.734 0.31 1 98.81 192 HIS A CA 1
ATOM 1510 C C . HIS A 1 192 ? -0.295 -23.297 -1.146 1 98.81 192 HIS A C 1
ATOM 1512 O O . HIS A 1 192 ? -1.31 -23.172 -1.836 1 98.81 192 HIS A O 1
ATOM 1518 N N . HIS A 1 193 ? 0.927 -23.062 -1.593 1 98.75 193 HIS A N 1
ATOM 1519 C CA . HIS A 1 193 ? 1.161 -22.641 -2.967 1 98.75 193 HIS A CA 1
ATOM 1520 C C . HIS A 1 193 ? 0.656 -23.688 -3.961 1 98.75 193 HIS A C 1
ATOM 1522 O O . HIS A 1 193 ? 0.017 -23.344 -4.957 1 98.75 193 HIS A O 1
ATOM 1528 N N . ALA A 1 194 ? 0.925 -24.891 -3.703 1 98.5 194 ALA A N 1
ATOM 1529 C CA . ALA A 1 194 ? 0.455 -25.984 -4.562 1 98.5 194 ALA A CA 1
ATOM 1530 C C . ALA A 1 194 ? -1.07 -26.031 -4.605 1 98.5 194 ALA A C 1
ATOM 1532 O O . ALA A 1 194 ? -1.661 -26.234 -5.668 1 98.5 194 ALA A O 1
ATOM 1533 N N . ARG A 1 195 ? -1.683 -25.891 -3.484 1 98.38 195 ARG A N 1
ATOM 1534 C CA . ARG A 1 195 ? -3.139 -25.859 -3.406 1 98.38 195 ARG A CA 1
ATOM 1535 C C . ARG A 1 195 ? -3.707 -24.688 -4.219 1 98.38 195 ARG A C 1
ATOM 1537 O O . ARG A 1 195 ? -4.711 -24.859 -4.914 1 98.38 195 ARG A O 1
ATOM 1544 N N . MET A 1 196 ? -3.098 -2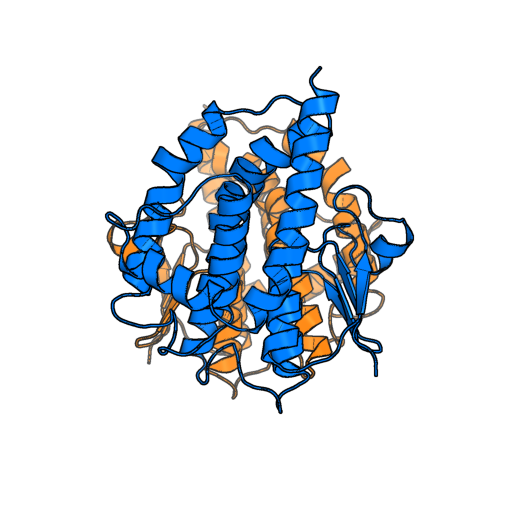3.609 -4.129 1 98.69 196 MET A N 1
ATOM 1545 C CA . MET A 1 196 ? -3.545 -22.438 -4.875 1 98.69 196 MET A CA 1
ATOM 1546 C C . MET A 1 196 ? -3.412 -22.656 -6.379 1 98.69 196 MET A C 1
ATOM 1548 O O . MET A 1 196 ? -4.328 -22.344 -7.141 1 98.69 196 MET A O 1
ATOM 1552 N N . LEU A 1 197 ? -2.291 -23.219 -6.836 1 98.5 197 LEU A N 1
ATOM 1553 C CA . LEU A 1 197 ? -2.051 -23.453 -8.258 1 98.5 197 LEU A CA 1
ATOM 1554 C C . LEU A 1 197 ? -3.086 -24.422 -8.828 1 98.5 197 LEU A C 1
ATOM 1556 O O . LEU A 1 197 ? -3.385 -24.391 -10.023 1 98.5 197 LEU A O 1
ATOM 1560 N N . ALA A 1 198 ? -3.641 -25.219 -7.984 1 98.12 198 ALA A N 1
ATOM 1561 C CA . ALA A 1 198 ? -4.594 -26.234 -8.414 1 98.12 198 ALA A CA 1
ATOM 1562 C C . ALA A 1 198 ? -6.004 -25.656 -8.516 1 98.12 198 ALA A C 1
ATOM 1564 O O . ALA A 1 198 ? -6.91 -26.312 -9.039 1 98.12 198 ALA A O 1
ATOM 1565 N N . ARG A 1 199 ? -6.223 -24.484 -8.031 1 98.06 199 ARG A N 1
ATOM 1566 C CA . ARG A 1 199 ? -7.535 -23.859 -8.172 1 98.06 199 ARG A CA 1
ATOM 1567 C C . ARG A 1 199 ? -7.852 -23.562 -9.633 1 98.06 199 ARG A C 1
ATOM 1569 O O . ARG A 1 199 ? -6.973 -23.156 -10.391 1 98.06 199 ARG A O 1
ATOM 1576 N N . SER A 1 200 ? -9.086 -23.688 -10 1 97.75 200 SER A N 1
ATOM 1577 C CA . SER A 1 200 ? -9.523 -23.562 -11.383 1 97.75 200 SER A CA 1
ATOM 1578 C C . SER A 1 200 ? -9.18 -22.188 -11.953 1 97.75 200 SER A C 1
ATOM 1580 O O . SER A 1 200 ? -8.773 -22.062 -13.109 1 97.75 200 SER A O 1
ATOM 1582 N N . ALA A 1 201 ? -9.32 -21.156 -11.164 1 97.31 201 ALA A N 1
ATOM 1583 C CA . ALA A 1 201 ? -9.039 -19.797 -11.617 1 97.31 201 ALA A CA 1
ATOM 1584 C C . ALA A 1 201 ? -7.574 -19.641 -12.016 1 97.31 201 ALA A C 1
ATOM 1586 O O . ALA A 1 201 ? -7.262 -19.062 -13.062 1 97.31 201 ALA A O 1
ATOM 1587 N N . ILE A 1 202 ? -6.645 -20.172 -11.25 1 98.19 202 ILE A N 1
ATOM 1588 C CA . ILE A 1 202 ? -5.219 -20.031 -11.508 1 98.19 202 ILE A CA 1
ATOM 1589 C C . ILE A 1 202 ? -4.801 -20.969 -12.641 1 98.19 202 ILE A C 1
ATOM 1591 O O . ILE A 1 202 ? -4.051 -20.578 -13.531 1 98.19 202 ILE A O 1
ATOM 1595 N N . GLU A 1 203 ? -5.316 -22.156 -12.617 1 97.62 203 GLU A N 1
ATOM 1596 C CA . GLU A 1 203 ? -5.016 -23.125 -13.656 1 97.62 203 GLU A CA 1
ATOM 1597 C C . GLU A 1 203 ? -5.387 -22.594 -15.039 1 97.62 203 GLU A C 1
ATOM 1599 O O . GLU A 1 203 ? -4.723 -22.906 -16.031 1 97.62 203 GLU A O 1
ATOM 1604 N N . SER A 1 204 ? -6.402 -21.875 -15.102 1 96.69 204 SER A N 1
ATOM 1605 C CA . SER A 1 204 ? -6.895 -21.375 -16.375 1 96.69 204 SER A CA 1
ATOM 1606 C C . SER A 1 204 ? -5.977 -20.281 -16.938 1 96.69 204 SER A C 1
ATOM 1608 O O . SER A 1 204 ? -5.93 -20.062 -18.141 1 96.69 204 SER A O 1
ATOM 1610 N N . LEU A 1 205 ? -5.227 -19.609 -16.078 1 97.44 205 LEU A N 1
ATOM 1611 C CA . LEU A 1 205 ? -4.418 -18.469 -16.5 1 97.44 205 LEU A CA 1
ATOM 1612 C C . LEU A 1 205 ? -2.988 -18.891 -16.812 1 97.44 205 LEU A C 1
ATOM 1614 O O . LEU A 1 205 ? -2.32 -18.281 -17.641 1 97.44 205 LEU A O 1
ATOM 1618 N N . LEU A 1 206 ? -2.494 -19.938 -16.172 1 97.38 206 LEU A N 1
ATOM 1619 C CA . LEU A 1 206 ? -1.076 -20.281 -16.109 1 97.38 206 LEU A CA 1
ATOM 1620 C C . LEU A 1 206 ? -0.566 -20.703 -17.5 1 97.38 206 LEU A C 1
ATOM 1622 O O . LEU A 1 206 ? 0.512 -20.281 -17.906 1 97.38 206 LEU A O 1
ATOM 1626 N N . PRO A 1 207 ? -1.349 -21.531 -18.281 1 97.06 207 PRO A N 1
ATOM 1627 C CA . PRO A 1 207 ? -0.825 -21.938 -19.594 1 97.06 207 PRO A CA 1
ATOM 1628 C C . PRO A 1 207 ? -0.533 -20.75 -20.5 1 97.06 207 PRO A C 1
ATOM 1630 O O . PRO A 1 207 ? 0.496 -20.734 -21.188 1 97.06 207 PRO A O 1
ATOM 1633 N N . GLY A 1 208 ? -1.436 -19.781 -20.516 1 97.5 208 GLY A N 1
ATOM 1634 C CA . GLY A 1 208 ? -1.195 -18.578 -21.281 1 97.5 208 GLY A CA 1
ATOM 1635 C C . GLY A 1 208 ? 0.024 -17.797 -20.828 1 97.5 208 GLY A C 1
ATOM 1636 O O . GLY A 1 208 ? 0.814 -17.328 -21.641 1 97.5 208 GLY A O 1
ATOM 1637 N N . GLU A 1 209 ? 0.207 -17.688 -19.562 1 97.88 209 GLU A N 1
ATOM 1638 C CA . GLU A 1 209 ? 1.359 -16.984 -19.016 1 97.88 209 GLU A CA 1
ATOM 1639 C C . GLU A 1 209 ? 2.658 -17.719 -19.328 1 97.88 209 GLU A C 1
ATOM 1641 O O . GLU A 1 209 ? 3.676 -17.094 -19.641 1 97.88 209 GLU A O 1
ATOM 1646 N N . GLN A 1 210 ? 2.594 -19.016 -19.203 1 97.44 210 GLN A N 1
ATOM 1647 C CA . GLN A 1 210 ? 3.781 -19.828 -19.453 1 97.44 210 GLN A CA 1
ATOM 1648 C C . GLN A 1 210 ? 4.223 -19.719 -20.922 1 97.44 210 GLN A C 1
ATOM 1650 O O . GLN A 1 210 ? 5.422 -19.672 -21.203 1 97.44 210 GLN A O 1
ATOM 1655 N N . ARG A 1 211 ? 3.27 -19.656 -21.797 1 97.62 211 ARG A N 1
ATOM 1656 C CA . ARG A 1 211 ? 3.592 -19.469 -23.219 1 97.62 211 ARG A CA 1
ATOM 1657 C C . ARG A 1 211 ? 4.234 -18.109 -23.453 1 97.62 211 ARG A C 1
ATOM 1659 O O . ARG A 1 211 ? 5.238 -18.016 -24.156 1 97.62 211 ARG A O 1
ATOM 1666 N N . MET A 1 212 ? 3.658 -17.141 -22.844 1 97 212 MET A N 1
ATOM 1667 C CA . MET A 1 212 ? 4.199 -15.789 -22.969 1 97 212 MET A CA 1
ATOM 1668 C C . MET A 1 212 ? 5.602 -15.711 -22.391 1 97 212 MET A C 1
ATOM 1670 O O . MET A 1 212 ? 6.492 -15.094 -22.969 1 97 212 MET A O 1
ATOM 1674 N N . ASN A 1 213 ? 5.734 -16.297 -21.234 1 97.31 213 ASN A N 1
ATOM 1675 C CA . ASN A 1 213 ? 7.035 -16.328 -20.562 1 97.31 213 ASN A CA 1
ATOM 1676 C C . ASN A 1 213 ? 8.094 -17.016 -21.406 1 97.31 213 ASN A C 1
ATOM 1678 O O . ASN A 1 213 ? 9.227 -16.547 -21.5 1 97.31 213 ASN A O 1
ATOM 1682 N N . ALA A 1 214 ? 7.746 -18.109 -22.031 1 96.94 214 ALA A N 1
ATOM 1683 C CA . ALA A 1 214 ? 8.648 -18.859 -22.906 1 96.94 214 ALA A CA 1
ATOM 1684 C C . ALA A 1 214 ? 9.078 -18 -24.094 1 96.94 214 ALA A C 1
ATOM 1686 O O . ALA A 1 214 ? 10.242 -18.031 -24.5 1 96.94 214 ALA A O 1
ATOM 1687 N N . LYS A 1 215 ? 8.141 -17.297 -24.609 1 96.12 215 LYS A N 1
ATOM 1688 C CA . LYS A 1 215 ? 8.453 -16.406 -25.734 1 96.12 215 LYS A CA 1
ATOM 1689 C C . LYS A 1 215 ? 9.438 -15.32 -25.312 1 96.12 215 LYS A C 1
ATOM 1691 O O . LYS A 1 215 ? 10.359 -14.984 -26.062 1 96.12 215 LYS A O 1
ATOM 1696 N N . LEU A 1 216 ? 9.219 -14.789 -24.172 1 96.06 216 LEU A N 1
ATOM 1697 C CA . LEU A 1 216 ? 10.125 -13.758 -23.672 1 96.06 216 LEU A CA 1
ATOM 1698 C C . LEU A 1 216 ? 11.516 -14.32 -23.438 1 96.06 216 LEU A C 1
ATOM 1700 O O . LEU A 1 216 ? 12.516 -13.648 -23.703 1 96.06 216 LEU A O 1
ATOM 1704 N N . GLN A 1 217 ? 11.547 -15.555 -22.906 1 95.12 217 GLN A N 1
ATOM 1705 C CA . GLN A 1 217 ? 12.836 -16.203 -22.703 1 95.12 217 GLN A CA 1
ATOM 1706 C C . GLN A 1 217 ? 13.586 -16.375 -24.031 1 95.12 217 GLN A C 1
ATOM 1708 O O . GLN A 1 217 ? 14.797 -16.141 -24.094 1 95.12 217 GLN A O 1
ATOM 1713 N N . GLU A 1 218 ? 12.812 -16.734 -25.016 1 94.62 218 GLU A N 1
ATOM 1714 C CA . GLU A 1 218 ? 13.406 -16.906 -26.344 1 94.62 218 GLU A CA 1
ATOM 1715 C C . GLU A 1 218 ? 13.898 -15.57 -26.906 1 94.62 218 GLU A C 1
ATOM 1717 O O . GLU A 1 218 ? 14.977 -15.5 -27.5 1 94.62 218 GLU A O 1
ATOM 1722 N N . MET A 1 219 ? 13.125 -14.539 -26.734 1 92.19 219 MET A N 1
ATOM 1723 C CA . MET A 1 219 ? 13.508 -13.195 -27.172 1 92.19 219 MET A CA 1
ATOM 1724 C C . MET A 1 219 ? 14.773 -12.727 -26.469 1 92.19 219 MET A C 1
ATOM 1726 O O . MET A 1 219 ? 15.625 -12.078 -27.078 1 92.19 219 MET A O 1
ATOM 1730 N N . GLY A 1 220 ? 14.844 -12.984 -25.219 1 90.44 220 GLY A N 1
ATOM 1731 C CA . GLY A 1 220 ? 16.016 -12.609 -24.453 1 90.44 220 GLY A CA 1
ATOM 1732 C C . GLY A 1 220 ? 17.297 -13.289 -24.922 1 90.44 220 GLY A C 1
ATOM 1733 O O . GLY A 1 220 ? 18.344 -12.656 -24.984 1 90.44 220 GLY A O 1
ATOM 1734 N N . LYS A 1 221 ? 17.219 -14.531 -25.297 1 89.06 221 LYS A N 1
ATOM 1735 C CA . LYS A 1 221 ? 18.375 -15.266 -25.828 1 89.06 221 LYS A CA 1
ATOM 1736 C C . LYS A 1 221 ? 18.844 -14.664 -27.156 1 89.06 221 LYS A C 1
ATOM 1738 O O . LYS A 1 221 ? 20.047 -14.594 -27.406 1 89.06 221 LYS A O 1
ATOM 1743 N N . ALA A 1 222 ? 17.891 -14.227 -27.859 1 85.5 222 ALA A N 1
ATOM 1744 C CA . ALA A 1 222 ? 18.203 -13.664 -29.156 1 85.5 222 ALA A CA 1
ATOM 1745 C C . ALA A 1 222 ? 18.828 -12.281 -29.031 1 85.5 222 ALA A C 1
ATOM 1747 O O . ALA A 1 222 ? 19.641 -11.867 -29.859 1 85.5 222 ALA A O 1
ATOM 1748 N N . ALA A 1 223 ? 18.547 -11.555 -28.094 1 83.56 223 ALA A N 1
ATOM 1749 C CA . ALA A 1 223 ? 19 -10.18 -27.922 1 83.56 223 ALA A CA 1
ATOM 1750 C C . ALA A 1 223 ? 20.391 -10.125 -27.312 1 83.56 223 ALA A C 1
ATOM 1752 O O . ALA A 1 223 ? 21.094 -9.117 -27.422 1 83.56 223 ALA A O 1
ATOM 1753 N N . THR A 1 224 ? 20.797 -11.148 -26.688 1 71.25 224 THR A N 1
ATOM 1754 C CA . THR A 1 224 ? 22.094 -11.188 -26 1 71.25 224 THR A CA 1
ATOM 1755 C C . THR A 1 224 ? 23.156 -11.82 -26.875 1 71.25 224 THR A C 1
ATOM 1757 O O . THR A 1 224 ? 24.344 -11.797 -26.547 1 71.25 224 THR A O 1
ATOM 1760 N N . VAL A 1 225 ? 22.734 -12.273 -28.109 1 64 225 VAL A N 1
ATOM 1761 C CA . VAL A 1 225 ? 23.719 -12.758 -29.062 1 64 225 VAL A CA 1
ATOM 1762 C C . VAL A 1 225 ? 24.094 -11.633 -30.031 1 64 225 VAL A C 1
ATOM 1764 O O . VAL A 1 225 ? 23.25 -10.805 -30.375 1 64 225 VAL A O 1
ATOM 1767 N N . MET B 1 1 ? -12.453 -0.894 26.328 1 57.88 1 MET B N 1
ATOM 1768 C CA . MET B 1 1 ? -11.258 -1.662 26 1 57.88 1 MET B CA 1
ATOM 1769 C C . MET B 1 1 ? -10.227 -0.792 25.281 1 57.88 1 MET B C 1
ATOM 1771 O O . MET B 1 1 ? -10.594 0.144 24.562 1 57.88 1 MET B O 1
ATOM 1775 N N . SER B 1 2 ? -8.867 -0.642 25.781 1 85 2 SER B N 1
ATOM 1776 C CA . SER B 1 2 ? -7.969 0.492 25.562 1 85 2 SER B CA 1
ATOM 1777 C C . SER B 1 2 ? -7.121 0.306 24.312 1 85 2 SER B C 1
ATOM 1779 O O . SER B 1 2 ? -6.48 -0.731 24.141 1 85 2 SER B O 1
ATOM 1781 N N . VAL B 1 3 ? -7.316 0.978 23.172 1 97.31 3 VAL B N 1
ATOM 1782 C CA . VAL B 1 3 ? -6.531 1.028 21.938 1 97.31 3 VAL B CA 1
ATOM 1783 C C . VAL B 1 3 ? -5.133 1.562 22.234 1 97.31 3 VAL B C 1
ATOM 1785 O O . VAL B 1 3 ? -4.984 2.59 22.906 1 97.31 3 VAL B O 1
ATOM 1788 N N . THR B 1 4 ? -4.117 0.725 21.844 1 98.69 4 THR B N 1
ATOM 1789 C CA . THR B 1 4 ? -2.732 1.17 21.938 1 98.69 4 THR B CA 1
ATOM 1790 C C . THR B 1 4 ? -2.127 1.356 20.562 1 98.69 4 THR B C 1
ATOM 1792 O O . THR B 1 4 ? -2.184 0.451 19.719 1 98.69 4 THR B O 1
ATOM 1795 N N . LEU B 1 5 ? -1.638 2.514 20.328 1 98.75 5 LEU B N 1
ATOM 1796 C CA . LEU B 1 5 ? -0.916 2.838 19.109 1 98.75 5 LEU B CA 1
ATOM 1797 C C . LEU B 1 5 ? 0.586 2.912 19.375 1 98.75 5 LEU B C 1
ATOM 1799 O O . LEU B 1 5 ? 1.024 3.541 20.328 1 98.75 5 LEU B O 1
ATOM 1803 N N . TYR B 1 6 ? 1.36 2.229 18.531 1 98.88 6 TYR B N 1
ATOM 1804 C CA . TYR B 1 6 ? 2.809 2.188 18.688 1 98.88 6 TYR B CA 1
ATOM 1805 C C . TYR B 1 6 ? 3.496 3.078 17.672 1 98.88 6 TYR B C 1
ATOM 1807 O O . TYR B 1 6 ? 3.229 2.975 16.469 1 98.88 6 TYR B O 1
ATOM 1815 N N . GLY B 1 7 ? 4.359 3.949 18.109 1 98.56 7 GLY B N 1
ATOM 1816 C CA . GLY B 1 7 ? 5.145 4.797 17.219 1 98.56 7 GLY B CA 1
ATOM 1817 C C . GLY B 1 7 ? 5.527 6.125 17.844 1 98.56 7 GLY B C 1
ATOM 1818 O O . GLY B 1 7 ? 5.492 6.27 19.078 1 98.56 7 GLY B O 1
ATOM 1819 N N . VAL B 1 8 ? 5.984 7.062 17.031 1 98.06 8 VAL B N 1
ATOM 1820 C CA . VAL B 1 8 ? 6.387 8.375 17.516 1 98.06 8 VAL B CA 1
ATOM 1821 C C . VAL B 1 8 ? 5.598 9.461 16.781 1 98.06 8 VAL B C 1
ATOM 1823 O O . VAL B 1 8 ? 5.25 9.305 15.617 1 98.06 8 VAL B O 1
ATOM 1826 N N . PRO B 1 9 ? 5.379 10.602 17.328 1 97.12 9 PRO B N 1
ATOM 1827 C CA . PRO B 1 9 ? 4.488 11.648 16.812 1 97.12 9 PRO B CA 1
ATOM 1828 C C . PRO B 1 9 ? 4.992 12.266 15.516 1 97.12 9 PRO B C 1
ATOM 1830 O O . PRO B 1 9 ? 4.191 12.734 14.703 1 97.12 9 PRO B O 1
ATOM 1833 N N . LEU B 1 10 ? 6.309 12.289 15.234 1 97.56 10 LEU B N 1
ATOM 1834 C CA . LEU B 1 10 ? 6.84 12.984 14.07 1 97.56 10 LEU B CA 1
ATOM 1835 C C . LEU B 1 10 ? 6.695 12.125 12.812 1 97.56 10 LEU B C 1
ATOM 1837 O O . LEU B 1 10 ? 6.891 12.609 11.703 1 97.56 10 LEU B O 1
ATOM 1841 N N . SER B 1 11 ? 6.367 10.852 13.031 1 98.44 11 SER B N 1
ATOM 1842 C CA . SER B 1 11 ? 6.082 10 11.883 1 98.44 11 SER B CA 1
ATOM 1843 C C . SER B 1 11 ? 4.75 10.367 11.234 1 98.44 11 SER B C 1
ATOM 1845 O O . SER B 1 11 ? 3.707 10.32 11.883 1 98.44 11 SER B O 1
ATOM 1847 N N . PRO B 1 12 ? 4.762 10.703 9.961 1 98.81 12 PRO B N 1
ATOM 1848 C CA . PRO B 1 12 ? 3.488 11.023 9.312 1 98.81 12 PRO B CA 1
ATOM 1849 C C . PRO B 1 12 ? 2.533 9.836 9.258 1 98.81 12 PRO B C 1
ATOM 1851 O O . PRO B 1 12 ? 1.319 10.023 9.141 1 98.81 12 PRO B O 1
ATOM 1854 N N . PHE B 1 13 ? 3.037 8.633 9.336 1 98.88 13 PHE B N 1
ATOM 1855 C CA . PHE B 1 13 ? 2.207 7.43 9.328 1 98.88 13 PHE B CA 1
ATOM 1856 C C . PHE B 1 13 ? 1.55 7.219 10.688 1 98.88 13 PHE B C 1
ATOM 1858 O O . PHE B 1 13 ? 0.391 6.805 10.758 1 98.88 13 PHE B O 1
ATOM 1865 N N . VAL B 1 14 ? 2.275 7.504 11.742 1 98.88 14 VAL B N 1
ATOM 1866 C CA . VAL B 1 14 ? 1.704 7.465 13.086 1 98.88 14 VAL B CA 1
ATOM 1867 C C . VAL B 1 14 ? 0.69 8.594 13.25 1 98.88 14 VAL B C 1
ATOM 1869 O O . VAL B 1 14 ? -0.407 8.383 13.773 1 98.88 14 VAL B O 1
ATOM 1872 N N . ARG B 1 15 ? 1.038 9.797 12.797 1 98.94 15 ARG B N 1
ATOM 1873 C CA . ARG B 1 15 ? 0.13 10.938 12.852 1 98.94 15 ARG B CA 1
ATOM 1874 C C . ARG B 1 15 ? -1.188 10.625 12.156 1 98.94 15 ARG B C 1
ATOM 1876 O O . ARG B 1 15 ? -2.26 10.984 12.648 1 98.94 15 ARG B O 1
ATOM 1883 N N . LYS B 1 16 ? -1.1 10.016 11.016 1 98.94 16 LYS B N 1
ATOM 1884 C CA . LYS B 1 16 ? -2.281 9.641 10.25 1 98.94 16 LYS B CA 1
ATOM 1885 C C . LYS B 1 16 ? -3.236 8.789 11.086 1 98.94 16 LYS B C 1
ATOM 1887 O O . LYS B 1 16 ? -4.445 9.039 11.102 1 98.94 16 LYS B O 1
ATOM 1892 N N . VAL B 1 17 ? -2.725 7.812 11.805 1 98.94 17 VAL B N 1
ATOM 1893 C CA . VAL B 1 17 ? -3.553 6.945 12.633 1 98.94 17 VAL B CA 1
ATOM 1894 C C . VAL B 1 17 ? -4.094 7.73 13.828 1 98.94 17 VAL B C 1
ATOM 1896 O O . VAL B 1 17 ? -5.254 7.57 14.211 1 98.94 17 VAL B O 1
ATOM 1899 N N . ARG B 1 18 ? -3.264 8.586 14.406 1 98.81 18 ARG B N 1
ATOM 1900 C CA . ARG B 1 18 ? -3.721 9.414 15.516 1 98.81 18 ARG B CA 1
ATOM 1901 C C . ARG B 1 18 ? -4.887 10.305 15.094 1 98.81 18 ARG B C 1
ATOM 1903 O O . ARG B 1 18 ? -5.879 10.422 15.812 1 98.81 18 ARG B O 1
ATOM 1910 N N . LEU B 1 19 ? -4.746 10.891 13.961 1 98.88 19 LEU B N 1
ATOM 1911 C CA . LEU B 1 19 ? -5.801 11.773 13.477 1 98.88 19 LEU B CA 1
ATOM 1912 C C . LEU B 1 19 ? -7.066 10.984 13.164 1 98.88 19 LEU B C 1
ATOM 1914 O O . LEU B 1 19 ? -8.18 11.461 13.398 1 98.88 19 LEU B O 1
ATOM 1918 N N . CYS B 1 20 ? -6.91 9.773 12.555 1 98.81 20 CYS B N 1
ATOM 1919 C CA . CYS B 1 20 ? -8.055 8.891 12.359 1 98.81 20 CYS B CA 1
ATOM 1920 C C . CYS B 1 20 ? -8.781 8.633 13.672 1 98.81 20 CYS B C 1
ATOM 1922 O O . CYS B 1 20 ? -10 8.797 13.758 1 98.81 20 CYS B O 1
ATOM 1924 N N . LEU B 1 21 ? -8.016 8.297 14.727 1 98.62 21 LEU B N 1
ATOM 1925 C CA . LEU B 1 21 ? -8.578 7.996 16.047 1 98.62 21 LEU B CA 1
ATOM 1926 C C . LEU B 1 21 ? -9.281 9.219 16.625 1 98.62 21 LEU B C 1
ATOM 1928 O O . LEU B 1 21 ? -10.391 9.117 17.141 1 98.62 21 LEU B O 1
ATOM 1932 N N . GLN B 1 22 ? -8.688 10.375 16.469 1 98.06 22 GLN B N 1
ATOM 1933 C CA . GLN B 1 22 ? -9.25 11.602 17.016 1 98.06 22 GLN B CA 1
ATOM 1934 C C . GLN B 1 22 ? -10.547 11.984 16.297 1 98.06 22 GLN B C 1
ATOM 1936 O O . GLN B 1 22 ? -11.539 12.312 16.938 1 98.06 22 GLN B O 1
ATOM 1941 N N . GLU B 1 23 ? -10.5 11.938 14.969 1 98.38 23 GLU B N 1
ATOM 1942 C CA . GLU B 1 23 ? -11.688 12.281 14.195 1 98.38 23 GLU B CA 1
ATOM 1943 C C . GLU B 1 23 ? -12.844 11.336 14.516 1 98.38 23 GLU B C 1
ATOM 1945 O O . GLU B 1 23 ? -14.016 11.719 14.438 1 98.38 23 GLU B O 1
ATOM 1950 N N . LYS B 1 24 ? -12.523 10.148 14.922 1 97.94 24 LYS B N 1
ATOM 1951 C CA . LYS B 1 24 ? -13.531 9.148 15.242 1 97.94 24 LYS B CA 1
ATOM 1952 C C . LYS B 1 24 ? -13.922 9.203 16.719 1 97.94 24 LYS B C 1
ATOM 1954 O O . LYS B 1 24 ? -14.812 8.477 17.156 1 97.94 24 LYS B O 1
ATOM 1959 N N . GLY B 1 25 ? -13.227 10.023 17.469 1 97.38 25 GLY B N 1
ATOM 1960 C CA . GLY B 1 25 ? -13.531 10.18 18.875 1 97.38 25 GLY B CA 1
ATOM 1961 C C . GLY B 1 25 ? -13.148 8.969 19.703 1 97.38 25 GLY B C 1
ATOM 1962 O O . GLY B 1 25 ? -13.805 8.656 20.703 1 97.38 25 GLY B O 1
ATOM 1963 N N . LEU B 1 26 ? -12.156 8.25 19.281 1 97.75 26 LEU B N 1
ATOM 1964 C CA . LEU B 1 26 ? -11.719 7.043 19.984 1 97.75 26 LEU B CA 1
ATOM 1965 C C . LEU B 1 26 ? -10.523 7.348 20.875 1 97.75 26 LEU B C 1
ATOM 1967 O O . LEU B 1 26 ? -9.531 7.926 20.438 1 97.75 26 LEU B O 1
ATOM 1971 N N . ASP B 1 27 ? -10.602 6.984 22.109 1 97.25 27 ASP B N 1
ATOM 1972 C CA . ASP B 1 27 ? -9.477 7.113 23.031 1 97.25 27 ASP B CA 1
ATOM 1973 C C . ASP B 1 27 ? -8.383 6.094 22.719 1 97.25 27 ASP B C 1
ATOM 1975 O O . ASP B 1 27 ? -8.68 4.98 22.266 1 97.25 27 ASP B O 1
ATOM 1979 N N . TYR B 1 28 ? -7.168 6.562 22.969 1 98 28 TYR B N 1
ATOM 1980 C CA . TYR B 1 28 ? -6.051 5.648 22.75 1 98 28 TYR B CA 1
ATOM 1981 C C . TYR B 1 28 ? -4.848 6.047 23.594 1 98 28 TYR B C 1
ATOM 1983 O O . TYR B 1 28 ? -4.773 7.176 24.078 1 98 28 TYR B O 1
ATOM 1991 N N . GLN B 1 29 ? -3.988 5.082 23.734 1 98.06 29 GLN B N 1
ATOM 1992 C CA . GLN B 1 29 ? -2.668 5.316 24.312 1 98.06 29 GLN B CA 1
ATOM 1993 C C . GLN B 1 29 ? -1.58 5.242 23.25 1 98.06 29 GLN B C 1
ATOM 1995 O O . GLN B 1 29 ? -1.623 4.379 22.359 1 98.06 29 GLN B O 1
ATOM 2000 N N . LEU B 1 30 ? -0.683 6.152 23.312 1 97.94 30 LEU B N 1
ATOM 2001 C CA . LEU B 1 30 ? 0.469 6.121 22.422 1 97.94 30 LEU B CA 1
ATOM 2002 C C . LEU B 1 30 ? 1.695 5.559 23.125 1 97.94 30 LEU B C 1
ATOM 2004 O O . LEU B 1 30 ? 2.162 6.133 24.109 1 97.94 30 LEU B O 1
ATOM 2008 N N . GLU B 1 31 ? 2.139 4.441 22.719 1 98.19 31 GLU B N 1
ATOM 2009 C CA . GLU B 1 31 ? 3.377 3.848 23.219 1 98.19 31 GLU B CA 1
ATOM 2010 C C . GLU B 1 31 ? 4.539 4.125 22.281 1 98.19 31 GLU B C 1
ATOM 2012 O O . GLU B 1 31 ? 4.484 3.779 21.094 1 98.19 31 GLU B O 1
ATOM 2017 N N . THR B 1 32 ? 5.551 4.68 22.828 1 97.94 32 THR B N 1
ATOM 2018 C CA . THR B 1 32 ? 6.68 5.113 22.031 1 97.94 32 THR B CA 1
ATOM 2019 C C . THR B 1 32 ? 7.48 3.916 21.531 1 97.94 32 THR B C 1
ATOM 2021 O O . THR B 1 32 ? 7.934 3.09 22.328 1 97.94 32 THR B O 1
ATOM 2024 N N . VAL B 1 33 ? 7.582 3.756 20.266 1 98.19 33 VAL B N 1
ATOM 2025 C CA . VAL B 1 33 ? 8.484 2.85 19.562 1 98.19 33 VAL B CA 1
ATOM 2026 C C . VAL B 1 33 ? 9.273 3.621 18.5 1 98.19 33 VAL B C 1
ATOM 2028 O O . VAL B 1 33 ? 8.688 4.227 17.594 1 98.19 33 VAL B O 1
ATOM 2031 N N . MET B 1 34 ? 10.625 3.65 18.656 1 95 34 MET B N 1
ATOM 2032 C CA . MET B 1 34 ? 11.469 4.375 17.703 1 95 34 MET B CA 1
ATOM 2033 C C . MET B 1 34 ? 11.539 3.646 16.375 1 95 34 MET B C 1
ATOM 2035 O O . MET B 1 34 ? 11.641 2.42 16.328 1 95 34 MET B O 1
ATOM 2039 N N . PRO B 1 35 ? 11.547 4.582 15.398 1 91.62 35 PRO B N 1
ATOM 2040 C CA . PRO B 1 35 ? 11.734 3.943 14.094 1 91.62 35 PRO B CA 1
ATOM 2041 C C . PRO B 1 35 ? 13.148 3.391 13.898 1 91.62 35 PRO B C 1
ATOM 2043 O O . PRO B 1 35 ? 14.102 3.918 14.477 1 91.62 35 PRO B O 1
ATOM 2046 N N . PHE B 1 36 ? 13.461 2.303 13.414 1 88.69 36 PHE B N 1
ATOM 2047 C CA . PHE B 1 36 ? 14.727 1.711 12.992 1 88.69 36 PHE B CA 1
ATOM 2048 C C . PHE B 1 36 ? 15.336 0.884 14.117 1 88.69 36 PHE B C 1
ATOM 2050 O O . PHE B 1 36 ? 16.172 0.009 13.875 1 88.69 36 PHE B O 1
ATOM 2057 N N . THR B 1 37 ? 15.008 1.386 15.445 1 93.38 37 THR B N 1
ATOM 2058 C CA . THR B 1 37 ? 15.539 0.61 16.562 1 93.38 37 THR B CA 1
ATOM 2059 C C . THR B 1 37 ? 14.414 0.13 17.469 1 93.38 37 THR B C 1
ATOM 2061 O O . THR B 1 37 ? 14.43 0.388 18.672 1 93.38 37 THR B O 1
ATOM 2064 N N . PRO B 1 38 ? 13.516 -0.528 16.906 1 96.75 38 PRO B N 1
ATOM 2065 C CA . PRO B 1 38 ? 12.43 -1.016 17.75 1 96.75 38 PRO B CA 1
ATOM 2066 C C . PRO B 1 38 ? 12.883 -2.076 18.75 1 96.75 38 PRO B C 1
ATOM 2068 O O . PRO B 1 38 ? 13.852 -2.799 18.484 1 96.75 38 PRO B O 1
ATOM 2071 N N . PRO B 1 39 ? 12.242 -2.117 19.938 1 97.69 39 PRO B N 1
ATOM 2072 C CA . PRO B 1 39 ? 12.562 -3.199 20.875 1 97.69 39 PRO B CA 1
ATOM 2073 C C . PRO B 1 39 ? 12.18 -4.574 20.328 1 97.69 39 PRO B C 1
ATOM 2075 O O . PRO B 1 39 ? 11.281 -4.684 19.484 1 97.69 39 PRO B O 1
ATOM 2078 N N . ASP B 1 40 ? 12.773 -5.617 20.844 1 97.25 40 ASP B N 1
ATOM 2079 C CA . ASP B 1 40 ? 12.617 -6.977 20.344 1 97.25 40 ASP B CA 1
ATOM 2080 C C . ASP B 1 40 ? 11.156 -7.426 20.422 1 97.25 40 ASP B C 1
ATOM 2082 O O . ASP B 1 40 ? 10.656 -8.094 19.516 1 97.25 40 ASP B O 1
ATOM 2086 N N . TRP B 1 41 ? 10.508 -7.062 21.438 1 97.25 41 TRP B N 1
ATOM 2087 C CA . TRP B 1 41 ? 9.133 -7.508 21.625 1 97.25 41 TRP B CA 1
ATOM 2088 C C . TRP B 1 41 ? 8.227 -6.957 20.531 1 97.25 41 TRP B C 1
ATOM 2090 O O . TRP B 1 41 ? 7.168 -7.527 20.25 1 97.25 41 TRP B O 1
ATOM 2100 N N . TYR B 1 42 ? 8.633 -5.809 19.891 1 97.94 42 TYR B N 1
ATOM 2101 C CA . TYR B 1 42 ? 7.805 -5.125 18.891 1 97.94 42 TYR B CA 1
ATOM 2102 C C . TYR B 1 42 ? 7.668 -5.953 17.625 1 97.94 42 TYR B C 1
ATOM 2104 O O . TYR B 1 42 ? 6.672 -5.844 16.906 1 97.94 42 TYR B O 1
ATOM 2112 N N . TYR B 1 43 ? 8.617 -6.879 17.359 1 96.06 43 TYR B N 1
ATOM 2113 C CA . TYR B 1 43 ? 8.617 -7.691 16.141 1 96.06 43 TYR B CA 1
ATOM 2114 C C . TYR B 1 43 ? 7.492 -8.727 16.188 1 96.06 43 TYR B C 1
ATOM 2116 O O . TYR B 1 43 ? 7.102 -9.266 15.141 1 96.06 43 TYR B O 1
ATOM 2124 N N . ALA B 1 44 ? 6.938 -9 17.359 1 93.81 44 ALA B N 1
ATOM 2125 C CA . ALA B 1 44 ? 5.773 -9.875 17.484 1 93.81 44 ALA B CA 1
ATOM 2126 C C . ALA B 1 44 ? 4.512 -9.18 16.969 1 93.81 44 ALA B C 1
ATOM 2128 O O . ALA B 1 44 ? 3.535 -9.836 16.609 1 93.81 44 ALA B O 1
ATOM 2129 N N . ILE B 1 45 ? 4.605 -7.848 16.938 1 94.75 45 ILE B N 1
ATOM 2130 C CA . ILE B 1 45 ? 3.475 -7.051 16.484 1 94.75 45 ILE B CA 1
ATOM 2131 C C . ILE B 1 45 ? 3.645 -6.719 15 1 94.75 45 ILE B C 1
ATOM 2133 O O . ILE B 1 45 ? 2.715 -6.887 14.211 1 94.75 45 ILE B O 1
ATOM 2137 N N . ASN B 1 46 ? 4.797 -6.309 14.633 1 96.12 46 ASN B N 1
ATOM 2138 C CA . ASN B 1 46 ? 5.152 -6.016 13.25 1 96.12 46 ASN B CA 1
ATOM 2139 C C . ASN B 1 46 ? 6.496 -6.637 12.875 1 96.12 46 ASN B C 1
ATOM 2141 O O . ASN B 1 46 ? 7.551 -6.078 13.18 1 96.12 46 ASN B O 1
ATOM 2145 N N . PRO B 1 47 ? 6.48 -7.672 12.125 1 95.31 47 PRO B N 1
ATOM 2146 C CA . PRO B 1 47 ? 7.719 -8.375 11.773 1 95.31 47 PRO B CA 1
ATOM 2147 C C . PRO B 1 47 ? 8.688 -7.508 10.977 1 95.31 47 PRO B C 1
ATOM 2149 O O . PRO B 1 47 ? 9.867 -7.828 10.875 1 95.31 47 PRO B O 1
ATOM 2152 N N . LEU B 1 48 ? 8.18 -6.398 10.438 1 97.12 48 LEU B N 1
ATOM 2153 C CA . LEU B 1 48 ? 9.031 -5.5 9.656 1 97.12 48 LEU B CA 1
ATOM 2154 C C . LEU B 1 48 ? 9.695 -4.465 10.562 1 97.12 48 LEU B C 1
ATOM 2156 O O . LEU B 1 48 ? 10.586 -3.732 10.117 1 97.12 48 LEU B O 1
ATOM 2160 N N . GLY B 1 49 ? 9.234 -4.367 11.805 1 97.75 49 GLY B N 1
ATOM 2161 C CA . GLY B 1 49 ? 9.797 -3.436 12.773 1 97.75 49 GLY B CA 1
ATOM 2162 C C . GLY B 1 49 ? 9.453 -1.987 12.469 1 97.75 49 GLY B C 1
ATOM 2163 O O . GLY B 1 49 ? 10.023 -1.073 13.07 1 97.75 49 GLY B O 1
ATOM 2164 N N . ARG B 1 50 ? 8.547 -1.756 11.555 1 98 50 ARG B N 1
ATOM 2165 C CA . ARG B 1 50 ? 8.18 -0.397 11.164 1 98 50 ARG B CA 1
ATOM 2166 C C . ARG B 1 50 ? 7.043 0.132 12.031 1 98 50 ARG B C 1
ATOM 2168 O O . ARG B 1 50 ? 6.32 -0.645 12.656 1 98 50 ARG B O 1
ATOM 2175 N N . ILE B 1 51 ? 6.887 1.379 12.156 1 98.56 51 ILE B N 1
ATOM 2176 C CA . ILE B 1 51 ? 5.77 2.037 12.828 1 98.56 51 ILE B CA 1
ATOM 2177 C C . ILE B 1 51 ? 4.859 2.686 11.789 1 98.56 51 ILE B C 1
ATOM 2179 O O . ILE B 1 51 ? 5.316 3.094 10.719 1 98.56 51 ILE B O 1
ATOM 2183 N N . PRO B 1 52 ? 3.543 2.777 12.062 1 98.69 52 PRO B N 1
ATOM 2184 C CA . PRO B 1 52 ? 2.844 2.428 13.305 1 98.69 52 PRO B CA 1
ATOM 2185 C C . PRO B 1 52 ? 2.422 0.959 13.352 1 98.69 52 PRO B C 1
ATOM 2187 O O . PRO B 1 52 ? 2.457 0.272 12.328 1 98.69 52 PRO B O 1
ATOM 2190 N N . ALA B 1 53 ? 2.109 0.482 14.5 1 98.75 53 ALA B N 1
ATOM 2191 C CA . ALA B 1 53 ? 1.266 -0.683 14.758 1 98.75 53 ALA B CA 1
ATOM 2192 C C . ALA B 1 53 ? 0.201 -0.371 15.805 1 98.75 53 ALA B C 1
ATOM 2194 O O . ALA B 1 53 ? 0.275 0.653 16.484 1 98.75 53 ALA B O 1
ATOM 2195 N N . LEU B 1 54 ? -0.823 -1.191 15.859 1 98.75 54 LEU B N 1
ATOM 2196 C CA . LEU B 1 54 ? -1.945 -0.97 16.766 1 98.75 54 LEU B CA 1
ATOM 2197 C C . LEU B 1 54 ? -2.35 -2.268 17.453 1 98.75 54 LEU B C 1
ATOM 2199 O O . LEU B 1 54 ? -2.387 -3.326 16.828 1 98.75 54 LEU B O 1
ATOM 2203 N N . LYS B 1 55 ? -2.627 -2.186 18.719 1 98.12 55 LYS B N 1
ATOM 2204 C CA . LYS B 1 55 ? -3.285 -3.246 19.469 1 98.12 55 LYS B CA 1
ATOM 2205 C C . LYS B 1 55 ? -4.66 -2.803 19.953 1 98.12 55 LYS B C 1
ATOM 2207 O O . LYS B 1 55 ? -4.785 -1.778 20.641 1 98.12 55 LYS B O 1
ATOM 2212 N N . ASP B 1 56 ? -5.711 -3.436 19.609 1 97.88 56 ASP B N 1
ATOM 2213 C CA . ASP B 1 56 ? -7.094 -3.256 20.047 1 97.88 56 ASP B CA 1
ATOM 2214 C C . ASP B 1 56 ? -7.695 -4.574 20.531 1 97.88 56 ASP B C 1
ATOM 2216 O O . ASP B 1 56 ? -8.203 -5.363 19.719 1 97.88 56 ASP B O 1
ATOM 2220 N N . GLY B 1 57 ? -7.711 -4.777 21.812 1 95 57 GLY B N 1
ATOM 2221 C CA . GLY B 1 57 ? -8.039 -6.102 22.328 1 95 57 GLY B CA 1
ATOM 2222 C C . GLY B 1 57 ? -7.098 -7.18 21.828 1 95 57 GLY B C 1
ATOM 2223 O O . GLY B 1 57 ? -5.879 -7.062 21.969 1 95 57 GLY B O 1
ATOM 2224 N N . ASP B 1 58 ? -7.629 -8.117 21.172 1 92.81 58 ASP B N 1
ATOM 2225 C CA . ASP B 1 58 ? -6.828 -9.227 20.656 1 92.81 58 ASP B CA 1
ATOM 2226 C C .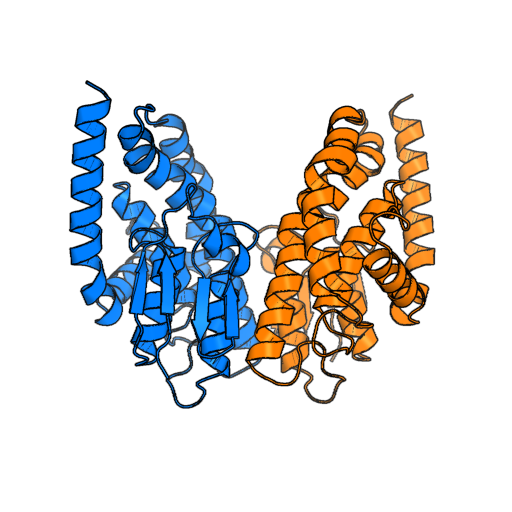 ASP B 1 58 ? -6.367 -8.969 19.234 1 92.81 58 ASP B C 1
ATOM 2228 O O . ASP B 1 58 ? -5.625 -9.766 18.656 1 92.81 58 ASP B O 1
ATOM 2232 N N . CYS B 1 59 ? -6.723 -7.844 18.75 1 95.62 59 CYS B N 1
ATOM 2233 C CA . CYS B 1 59 ? -6.367 -7.512 17.375 1 95.62 59 CYS B CA 1
ATOM 2234 C C . CYS B 1 59 ? -5.09 -6.684 17.328 1 95.62 59 CYS B C 1
ATOM 2236 O O . CYS B 1 59 ? -4.996 -5.637 17.969 1 95.62 59 CYS B O 1
ATOM 2238 N N . THR B 1 60 ? -4.086 -7.168 16.625 1 97.25 60 THR B N 1
ATOM 2239 C CA . THR B 1 60 ? -2.855 -6.434 16.375 1 97.25 60 THR B CA 1
ATOM 2240 C C . THR B 1 60 ? -2.643 -6.254 14.867 1 97.25 60 THR B C 1
ATOM 2242 O O . THR B 1 60 ? -2.758 -7.211 14.102 1 97.25 60 THR B O 1
ATOM 2245 N N . LEU B 1 61 ? -2.406 -5.07 14.484 1 98.06 61 LEU B N 1
ATOM 2246 C CA . LEU B 1 61 ? -2.203 -4.762 13.07 1 98.06 61 LEU B CA 1
ATOM 2247 C C . LEU B 1 61 ? -1.045 -3.785 12.891 1 98.06 61 LEU B C 1
ATOM 2249 O O . LEU B 1 61 ? -0.769 -2.973 13.773 1 98.06 61 LEU B O 1
ATOM 2253 N N . ALA B 1 62 ? -0.458 -3.922 11.766 1 97.38 62 ALA B N 1
ATOM 2254 C CA . ALA B 1 62 ? 0.545 -2.945 11.344 1 97.38 62 ALA B CA 1
ATOM 2255 C C . ALA B 1 62 ? 0.108 -2.217 10.078 1 97.38 62 ALA B C 1
ATOM 2257 O O . ALA B 1 62 ? -0.916 -2.557 9.484 1 97.38 62 ALA B O 1
ATOM 2258 N N . ASP B 1 63 ? 0.875 -1.248 9.703 1 98 63 ASP B N 1
ATOM 2259 C CA . ASP B 1 63 ? 0.66 -0.414 8.523 1 98 63 ASP B CA 1
ATOM 2260 C C . ASP B 1 63 ? -0.454 0.602 8.766 1 98 63 ASP B C 1
ATOM 2262 O O . ASP B 1 63 ? -1.57 0.231 9.141 1 98 63 ASP B O 1
ATOM 2266 N N . SER B 1 64 ? -0.188 1.821 8.5 1 98.81 64 SER B N 1
ATOM 2267 C CA . SER B 1 64 ? -1.079 2.92 8.852 1 98.81 64 SER B CA 1
ATOM 2268 C C . SER B 1 64 ? -2.41 2.814 8.117 1 98.81 64 SER B C 1
ATOM 2270 O O . SER B 1 64 ? -3.469 3.047 8.703 1 98.81 64 SER B O 1
ATOM 2272 N N . SER B 1 65 ? -2.387 2.445 6.812 1 98.81 65 SER B N 1
ATOM 2273 C CA . SER B 1 65 ? -3.621 2.367 6.039 1 98.81 65 SER B CA 1
ATOM 2274 C C . SER B 1 65 ? -4.461 1.163 6.457 1 98.81 65 SER B C 1
ATOM 2276 O O . SER B 1 65 ? -5.688 1.251 6.531 1 98.81 65 SER B O 1
ATOM 2278 N N . VAL B 1 66 ? -3.83 0.03 6.73 1 98.81 66 VAL B N 1
ATOM 2279 C CA . VAL B 1 66 ? -4.52 -1.164 7.211 1 98.81 66 VAL B CA 1
ATOM 2280 C C . VAL B 1 66 ? -5.203 -0.866 8.539 1 98.81 66 VAL B C 1
ATOM 2282 O O . VAL B 1 66 ? -6.371 -1.219 8.742 1 98.81 66 VAL B O 1
ATOM 2285 N N . ILE B 1 67 ? -4.52 -0.153 9.406 1 98.88 67 ILE B N 1
ATOM 2286 C CA . ILE B 1 67 ? -5.031 0.206 10.727 1 98.88 67 ILE B CA 1
ATOM 2287 C C . ILE B 1 67 ? -6.242 1.12 10.578 1 98.88 67 ILE B C 1
ATOM 2289 O O . ILE B 1 67 ? -7.281 0.892 11.203 1 98.88 67 ILE B O 1
ATOM 2293 N N . CYS B 1 68 ? -6.133 2.119 9.742 1 98.94 68 CYS B N 1
ATOM 2294 C CA . CYS B 1 68 ? -7.219 3.082 9.602 1 98.94 68 CYS B CA 1
ATOM 2295 C C . CYS B 1 68 ? -8.461 2.422 9.016 1 98.94 68 CYS B C 1
ATOM 2297 O O . CYS B 1 68 ? -9.586 2.715 9.43 1 98.94 68 CYS B O 1
ATOM 2299 N N . GLN B 1 69 ? -8.258 1.557 8.07 1 98.75 69 GLN B N 1
ATOM 2300 C CA . GLN B 1 69 ? -9.398 0.842 7.512 1 98.75 69 GLN B CA 1
ATOM 2301 C C . GLN B 1 69 ? -10.023 -0.094 8.539 1 98.75 69 GLN B C 1
ATOM 2303 O O . GLN B 1 69 ? -11.25 -0.223 8.609 1 98.75 69 GLN B O 1
ATOM 2308 N N . TYR B 1 70 ? -9.203 -0.729 9.391 1 98.81 70 TYR B N 1
ATOM 2309 C CA . TYR B 1 70 ? -9.711 -1.539 10.492 1 98.81 70 TYR B CA 1
ATOM 2310 C C . TYR B 1 70 ? -10.57 -0.703 11.438 1 98.81 70 TYR B C 1
ATOM 2312 O O . TYR B 1 70 ? -11.68 -1.104 11.797 1 98.81 70 TYR B O 1
ATOM 2320 N N . LEU B 1 71 ? -10.109 0.464 11.773 1 98.75 71 LEU B N 1
ATOM 2321 C CA . LEU B 1 71 ? -10.836 1.331 12.695 1 98.75 71 LEU B CA 1
ATOM 2322 C C . LEU B 1 71 ? -12.172 1.762 12.094 1 98.75 71 LEU B C 1
ATOM 2324 O O . LEU B 1 71 ? -13.172 1.882 12.812 1 98.75 71 LEU B O 1
ATOM 2328 N N . GLU B 1 72 ? -12.141 1.988 10.773 1 98.44 72 GLU B N 1
ATOM 2329 C CA . GLU B 1 72 ? -13.367 2.32 10.062 1 98.44 72 GLU B CA 1
ATOM 2330 C C . GLU B 1 72 ? -14.422 1.227 10.234 1 98.44 72 GLU B C 1
ATOM 2332 O O . GLU B 1 72 ? -15.602 1.518 10.445 1 98.44 72 GLU B O 1
ATOM 2337 N N . GLU B 1 73 ? -14 -0.009 10.195 1 97.94 73 GLU B N 1
ATOM 2338 C CA . GLU B 1 73 ? -14.906 -1.152 10.148 1 97.94 73 GLU B CA 1
ATOM 2339 C C . GLU B 1 73 ? -15.227 -1.663 11.547 1 97.94 73 GLU B C 1
ATOM 2341 O O . GLU B 1 73 ? -16.328 -2.17 11.789 1 97.94 73 GLU B O 1
ATOM 2346 N N . ALA B 1 74 ? -14.312 -1.521 12.484 1 98.06 74 ALA B N 1
ATOM 2347 C CA . ALA B 1 74 ? -14.477 -2.035 13.844 1 98.06 74 ALA B CA 1
ATOM 2348 C C . ALA B 1 74 ? -15.328 -1.096 14.688 1 98.06 74 ALA B C 1
ATOM 2350 O O . ALA B 1 74 ? -15.938 -1.519 15.672 1 98.06 74 ALA B O 1
ATOM 2351 N N . TYR B 1 75 ? -15.383 0.195 14.281 1 97.75 75 TYR B N 1
ATOM 2352 C CA . TYR B 1 75 ? -16.141 1.2 15.016 1 97.75 75 TYR B CA 1
ATOM 2353 C C . TYR B 1 75 ? -17.094 1.945 14.094 1 97.75 75 TYR B C 1
ATOM 2355 O O . TYR B 1 75 ? -16.984 3.16 13.914 1 97.75 75 TYR B O 1
ATOM 2363 N N . PRO B 1 76 ? -18.094 1.24 13.625 1 96.31 76 PRO B N 1
ATOM 2364 C CA . PRO B 1 76 ? -18.984 1.803 12.602 1 96.31 76 PRO B CA 1
ATOM 2365 C C . PRO B 1 76 ? -19.875 2.916 13.141 1 96.31 76 PRO B C 1
ATOM 2367 O O . PRO B 1 76 ? -20.484 3.656 12.359 1 96.31 76 PRO B O 1
ATOM 2370 N N . ALA B 1 77 ? -19.969 3.09 14.414 1 97.62 77 ALA B N 1
ATOM 2371 C CA . ALA B 1 77 ? -20.812 4.117 15.008 1 97.62 77 ALA B CA 1
ATOM 2372 C C . ALA B 1 77 ? -20.078 5.457 15.078 1 97.62 77 ALA B C 1
ATOM 2374 O O . ALA B 1 77 ? -20.625 6.441 15.586 1 97.62 77 ALA B O 1
ATOM 2375 N N . THR B 1 78 ? -18.906 5.535 14.586 1 97.5 78 THR B N 1
ATOM 2376 C CA . THR B 1 78 ? -18.109 6.762 14.547 1 97.5 78 THR B CA 1
ATOM 2377 C C . THR B 1 78 ? -18.203 7.414 13.164 1 97.5 78 THR B C 1
ATOM 2379 O O . THR B 1 78 ? -18.672 6.797 12.211 1 97.5 78 THR B O 1
ATOM 2382 N N . PRO B 1 79 ? -17.828 8.672 13.031 1 97 79 PRO B N 1
ATOM 2383 C CA . PRO B 1 79 ? -17.891 9.336 11.734 1 97 79 PRO B CA 1
ATOM 2384 C C . PRO B 1 79 ? -17.109 8.609 10.656 1 97 79 PRO B C 1
ATOM 2386 O O . PRO B 1 79 ? -15.953 8.219 10.883 1 97 79 PRO B O 1
ATOM 2389 N N . PRO B 1 80 ? -17.75 8.375 9.492 1 97.69 80 PRO B N 1
ATOM 2390 C CA . PRO B 1 80 ? -17.047 7.684 8.414 1 97.69 80 PRO B CA 1
ATOM 2391 C C . PRO B 1 80 ? -15.945 8.531 7.785 1 97.69 80 PRO B C 1
ATOM 2393 O O . PRO B 1 80 ? -16.109 9.75 7.633 1 97.69 80 PRO B O 1
ATOM 2396 N N . LEU B 1 81 ? -14.875 7.883 7.441 1 98.69 81 LEU B N 1
ATOM 2397 C CA . LEU B 1 81 ? -13.75 8.602 6.855 1 98.69 81 LEU B CA 1
ATOM 2398 C C . LEU B 1 81 ? -13.367 8 5.508 1 98.69 81 LEU B C 1
ATOM 2400 O O . LEU B 1 81 ? -12.375 8.406 4.902 1 98.69 81 LEU B O 1
ATOM 2404 N N . TYR B 1 82 ? -14 7.016 4.875 1 97.69 82 TYR B N 1
ATOM 2405 C CA . TYR B 1 82 ? -13.656 6.398 3.6 1 97.69 82 TYR B CA 1
ATOM 2406 C C . TYR B 1 82 ? -14.773 6.59 2.584 1 97.69 82 TYR B C 1
ATOM 2408 O O . TYR B 1 82 ? -14.633 6.23 1.414 1 97.69 82 TYR B O 1
ATOM 2416 N N . GLY B 1 83 ? -15.766 7.258 2.861 1 94.12 83 GLY B N 1
ATOM 2417 C CA . GLY B 1 83 ? -16.844 7.516 1.917 1 94.12 83 GLY B CA 1
ATOM 2418 C C . GLY B 1 83 ? -18.016 6.57 2.08 1 94.12 83 GLY B C 1
ATOM 2419 O O . GLY B 1 83 ? -17.984 5.668 2.918 1 94.12 83 GLY B O 1
ATOM 2420 N N . ASP B 1 84 ? -19.062 6.742 1.16 1 94.31 84 ASP B N 1
ATOM 2421 C CA . ASP B 1 84 ? -20.328 6.039 1.388 1 94.31 84 ASP B CA 1
ATOM 2422 C C . ASP B 1 84 ? -20.656 5.121 0.216 1 94.31 84 ASP B C 1
ATOM 2424 O O . ASP B 1 84 ? -21.734 4.504 0.189 1 94.31 84 ASP B O 1
ATOM 2428 N N . SER B 1 85 ? -19.875 5.105 -0.785 1 97.19 85 SER B N 1
ATOM 2429 C CA . SER B 1 85 ? -20.031 4.211 -1.926 1 97.19 85 SER B CA 1
ATOM 2430 C C . SER B 1 85 ? -18.734 3.465 -2.23 1 97.19 85 SER B C 1
ATOM 2432 O O . SER B 1 85 ? -17.656 3.881 -1.803 1 97.19 85 SER B O 1
ATOM 2434 N N . ALA B 1 86 ? -18.875 2.344 -2.912 1 97.88 86 ALA B N 1
ATOM 2435 C CA . ALA B 1 86 ? -17.688 1.585 -3.307 1 97.88 86 ALA B CA 1
ATOM 2436 C C . ALA B 1 86 ? -16.719 2.459 -4.086 1 97.88 86 ALA B C 1
ATOM 2438 O O . ALA B 1 86 ? -15.5 2.395 -3.871 1 97.88 86 ALA B O 1
ATOM 2439 N N . GLN B 1 87 ? -17.266 3.277 -4.953 1 97.56 87 GLN B N 1
ATOM 2440 C CA . GLN B 1 87 ? -16.438 4.156 -5.77 1 97.56 87 GLN B CA 1
ATOM 2441 C C . GLN B 1 87 ? -15.711 5.188 -4.91 1 97.56 87 GLN B C 1
ATOM 2443 O O . GLN B 1 87 ? -14.508 5.402 -5.07 1 97.56 87 GLN B O 1
ATOM 2448 N N . ALA B 1 88 ? -16.438 5.836 -3.99 1 98 88 ALA B N 1
ATOM 2449 C CA . ALA B 1 88 ? -15.836 6.828 -3.104 1 98 88 ALA B CA 1
ATOM 2450 C C . ALA B 1 88 ? -14.758 6.199 -2.227 1 98 88 ALA B C 1
ATOM 2452 O O . ALA B 1 88 ? -13.672 6.766 -2.064 1 98 88 ALA B O 1
ATOM 2453 N N . ARG B 1 89 ? -15.055 4.984 -1.707 1 98.5 89 ARG B N 1
ATOM 2454 C CA . ARG B 1 89 ? -14.078 4.281 -0.875 1 98.5 89 ARG B CA 1
ATOM 2455 C C . ARG B 1 89 ? -12.82 3.953 -1.667 1 98.5 89 ARG B C 1
ATOM 2457 O O . ARG B 1 89 ? -11.703 4.07 -1.149 1 98.5 89 ARG B O 1
ATOM 2464 N N . GLY B 1 90 ? -12.992 3.531 -2.924 1 98.56 90 GLY B N 1
ATOM 2465 C CA . GLY B 1 90 ? -11.859 3.266 -3.791 1 98.56 90 GLY B CA 1
ATOM 2466 C C . GLY B 1 90 ? -11 4.492 -4.051 1 98.56 90 GLY B C 1
ATOM 2467 O O . GLY B 1 90 ? -9.773 4.418 -4.02 1 98.56 90 GLY B O 1
ATOM 2468 N N . GLN B 1 91 ? -11.625 5.613 -4.242 1 98.12 91 GLN B N 1
ATOM 2469 C CA . GLN B 1 91 ? -10.906 6.855 -4.492 1 98.12 91 GLN B CA 1
ATOM 2470 C C . GLN B 1 91 ? -10.141 7.309 -3.256 1 98.12 91 GLN B C 1
ATOM 2472 O O . GLN B 1 91 ? -9 7.781 -3.361 1 98.12 91 GLN B O 1
ATOM 2477 N N . VAL B 1 92 ? -10.766 7.176 -2.1 1 98.75 92 VAL B N 1
ATOM 2478 C CA . VAL B 1 92 ? -10.094 7.516 -0.852 1 98.75 92 VAL B CA 1
ATOM 2479 C C . VAL B 1 92 ? -8.844 6.652 -0.683 1 98.75 92 VAL B C 1
ATOM 2481 O O . VAL B 1 92 ? -7.762 7.164 -0.395 1 98.75 92 VAL B O 1
ATOM 2484 N N . ARG B 1 93 ? -8.984 5.34 -0.912 1 98.75 93 ARG B N 1
ATOM 2485 C CA . ARG B 1 93 ? -7.859 4.426 -0.741 1 98.75 93 ARG B CA 1
ATOM 2486 C C . ARG B 1 93 ? -6.758 4.723 -1.754 1 98.75 93 ARG B C 1
ATOM 2488 O O . ARG B 1 93 ? -5.57 4.609 -1.438 1 98.75 93 ARG B O 1
ATOM 2495 N N . TRP B 1 94 ? -7.148 5.105 -2.941 1 98.56 94 TRP B N 1
ATOM 2496 C CA . TRP B 1 94 ? -6.168 5.469 -3.957 1 98.56 94 TRP B CA 1
ATOM 2497 C C . TRP B 1 94 ? -5.336 6.664 -3.508 1 98.56 94 TRP B C 1
ATOM 2499 O O . TRP B 1 94 ? -4.105 6.617 -3.529 1 98.56 94 TRP B O 1
ATOM 2509 N N . LEU B 1 95 ? -5.961 7.691 -3.047 1 98.75 95 LEU B N 1
ATOM 2510 C CA . LEU B 1 95 ? -5.258 8.914 -2.668 1 98.75 95 LEU B CA 1
ATOM 2511 C C . LEU B 1 95 ? -4.449 8.703 -1.392 1 98.75 95 LEU B C 1
ATOM 2513 O O . LEU B 1 95 ? -3.377 9.281 -1.228 1 98.75 95 LEU B O 1
ATOM 2517 N N . GLU B 1 96 ? -5.039 7.891 -0.49 1 98.81 96 GLU B N 1
ATOM 2518 C CA . GLU B 1 96 ? -4.293 7.508 0.705 1 98.81 96 GLU B CA 1
ATOM 2519 C C . GLU B 1 96 ? -3 6.785 0.34 1 98.81 96 GLU B C 1
ATOM 2521 O O . GLU B 1 96 ? -1.931 7.117 0.855 1 98.81 96 GLU B O 1
ATOM 2526 N N . LYS B 1 97 ? -3.131 5.848 -0.528 1 98.56 97 LYS B N 1
ATOM 2527 C CA . LYS B 1 97 ? -1.961 5.121 -1.011 1 98.56 97 LYS B CA 1
ATOM 2528 C C . LYS B 1 97 ? -0.992 6.055 -1.73 1 98.56 97 LYS B C 1
ATOM 2530 O O . LYS B 1 97 ? 0.223 5.957 -1.546 1 98.56 97 LYS B O 1
ATOM 2535 N N . TYR B 1 98 ? -1.514 6.93 -2.549 1 98.69 98 TYR B N 1
ATOM 2536 C CA . TYR B 1 98 ? -0.721 7.91 -3.285 1 98.69 98 TYR B CA 1
ATOM 2537 C C . TYR B 1 98 ? 0.126 8.75 -2.338 1 98.69 98 TYR B C 1
ATOM 2539 O O . TYR B 1 98 ? 1.32 8.945 -2.572 1 98.69 98 TYR B O 1
ATOM 2547 N N . ALA B 1 99 ? -0.486 9.188 -1.282 1 98.88 99 ALA B N 1
ATOM 2548 C CA . ALA B 1 99 ? 0.235 9.969 -0.278 1 98.88 99 ALA B CA 1
ATOM 2549 C C . ALA B 1 99 ? 1.349 9.141 0.36 1 98.88 99 ALA B C 1
ATOM 2551 O O . ALA B 1 99 ? 2.479 9.617 0.504 1 98.88 99 ALA B O 1
ATOM 2552 N N . ASP B 1 100 ? 1.057 7.926 0.708 1 98.62 100 ASP B N 1
ATOM 2553 C CA . ASP B 1 100 ? 1.947 7.07 1.487 1 98.62 100 ASP B CA 1
ATOM 2554 C C . ASP B 1 100 ? 3.125 6.59 0.642 1 98.62 100 ASP B C 1
ATOM 2556 O O . ASP B 1 100 ? 4.219 6.367 1.164 1 98.62 100 ASP B O 1
ATOM 2560 N N . TYR B 1 101 ? 2.861 6.52 -0.72 1 98.12 101 TYR B N 1
ATOM 2561 C CA . TYR B 1 101 ? 3.889 5.816 -1.482 1 98.12 101 TYR B CA 1
ATOM 2562 C C . TYR B 1 101 ? 4.492 6.723 -2.549 1 98.12 101 TYR B C 1
ATOM 2564 O O . TYR B 1 101 ? 5.555 6.426 -3.1 1 98.12 101 TYR B O 1
ATOM 2572 N N . GLU B 1 102 ? 3.84 7.773 -2.906 1 98.62 102 GLU B N 1
ATOM 2573 C CA . GLU B 1 102 ? 4.383 8.68 -3.918 1 98.62 102 GLU B CA 1
ATOM 2574 C C . GLU B 1 102 ? 4.863 9.984 -3.293 1 98.62 102 GLU B C 1
ATOM 2576 O O . GLU B 1 102 ? 5.895 10.523 -3.695 1 98.62 102 GLU B O 1
ATOM 2581 N N . LEU B 1 103 ? 4.168 10.492 -2.25 1 98.88 103 LEU B N 1
ATOM 2582 C CA . LEU B 1 103 ? 4.574 11.734 -1.598 1 98.88 103 LEU B CA 1
ATOM 2583 C C . LEU B 1 103 ? 5.621 11.461 -0.522 1 98.88 103 LEU B C 1
ATOM 2585 O O . LEU B 1 103 ? 6.621 12.18 -0.428 1 98.88 103 LEU B O 1
ATOM 2589 N N . ALA B 1 104 ? 5.43 10.453 0.284 1 98.88 104 ALA B N 1
ATOM 2590 C CA . ALA B 1 104 ? 6.242 10.188 1.467 1 98.88 104 ALA B CA 1
ATOM 2591 C C . ALA B 1 104 ? 7.715 10.039 1.096 1 98.88 104 ALA B C 1
ATOM 2593 O O . ALA B 1 104 ? 8.586 10.594 1.769 1 98.88 104 ALA B O 1
ATOM 2594 N N . PRO B 1 105 ? 8.023 9.281 -0.018 1 98.75 105 PRO B N 1
ATOM 2595 C CA . PRO B 1 105 ? 9.438 9.156 -0.366 1 98.75 105 PRO B CA 1
ATOM 2596 C C . PRO B 1 105 ? 10.117 10.516 -0.572 1 98.75 105 PRO B C 1
ATOM 2598 O O . PRO B 1 105 ? 11.312 10.656 -0.326 1 98.75 105 PRO B O 1
ATOM 2601 N N . LEU B 1 106 ? 9.375 11.477 -0.961 1 98.94 106 LEU B N 1
ATOM 2602 C CA . LEU B 1 106 ? 9.93 12.781 -1.293 1 98.94 106 LEU B CA 1
ATOM 2603 C C . LEU B 1 106 ? 9.805 13.742 -0.114 1 98.94 106 LEU B C 1
ATOM 2605 O O . LEU B 1 106 ? 10.797 14.328 0.32 1 98.94 106 LEU B O 1
ATOM 2609 N N . THR B 1 107 ? 8.625 13.875 0.47 1 98.94 107 THR B N 1
ATOM 2610 C CA . THR B 1 107 ? 8.367 14.828 1.543 1 98.94 107 THR B CA 1
ATOM 2611 C C . THR B 1 107 ? 9.023 14.375 2.844 1 98.94 107 THR B C 1
ATOM 2613 O O . THR B 1 107 ? 9.656 15.172 3.539 1 98.94 107 THR B O 1
ATOM 2616 N N . THR B 1 108 ? 8.93 13.148 3.166 1 98.69 108 THR B N 1
ATOM 2617 C CA . THR B 1 108 ? 9.359 12.609 4.453 1 98.69 108 THR B CA 1
ATOM 2618 C C . THR B 1 108 ? 10.75 11.992 4.348 1 98.69 108 THR B C 1
ATOM 2620 O O . THR B 1 108 ? 11.672 12.414 5.039 1 98.69 108 THR B O 1
ATOM 2623 N N . PHE B 1 109 ? 10.969 11.148 3.369 1 98.44 109 PHE B N 1
ATOM 2624 C CA . PHE B 1 109 ? 12.195 10.359 3.365 1 98.44 109 PHE B CA 1
ATOM 2625 C C . PHE B 1 109 ? 13.289 11.07 2.59 1 98.44 109 PHE B C 1
ATOM 2627 O O . PHE B 1 109 ? 14.43 10.594 2.533 1 98.44 109 PHE B O 1
ATOM 2634 N N . THR B 1 110 ? 12.914 12.203 1.996 1 98.81 110 THR B N 1
ATOM 2635 C CA . THR B 1 110 ? 13.953 13.031 1.389 1 98.81 110 THR B CA 1
ATOM 2636 C C . THR B 1 110 ? 14.07 14.367 2.117 1 98.81 110 THR B C 1
ATOM 2638 O O . THR B 1 110 ? 15.07 14.625 2.799 1 98.81 110 THR B O 1
ATOM 2641 N N . VAL B 1 111 ? 13.031 15.164 2.15 1 98.81 111 VAL B N 1
ATOM 2642 C CA . VAL B 1 111 ? 13.109 16.516 2.703 1 98.81 111 VAL B CA 1
ATOM 2643 C C . VAL B 1 111 ? 13.289 16.438 4.219 1 98.81 111 VAL B C 1
ATOM 2645 O O . VAL B 1 111 ? 14.297 16.891 4.754 1 98.81 111 VAL B O 1
ATOM 2648 N N . PHE B 1 112 ? 12.406 15.859 4.926 1 98.75 112 PHE B N 1
ATOM 2649 C CA . PHE B 1 112 ? 12.43 15.781 6.379 1 98.75 112 PHE B CA 1
ATOM 2650 C C . PHE B 1 112 ? 13.648 15 6.859 1 98.75 112 PHE B C 1
ATOM 2652 O O . PHE B 1 112 ? 14.352 15.43 7.773 1 98.75 112 PHE B O 1
ATOM 2659 N N . ARG B 1 113 ? 13.883 13.844 6.285 1 98.06 113 ARG B N 1
ATOM 2660 C CA . ARG B 1 113 ? 14.992 12.984 6.703 1 98.06 113 ARG B CA 1
ATOM 2661 C C . ARG B 1 113 ? 16.328 13.711 6.559 1 98.06 113 ARG B C 1
ATOM 2663 O O . ARG B 1 113 ? 17.156 13.664 7.461 1 98.06 113 ARG B O 1
ATOM 2670 N N . ASN B 1 114 ? 16.531 14.352 5.438 1 98.38 114 ASN B N 1
ATOM 2671 C CA . ASN B 1 114 ? 17.812 15.008 5.18 1 98.38 114 ASN B CA 1
ATOM 2672 C C . ASN B 1 114 ? 18.031 16.188 6.117 1 98.38 114 ASN B C 1
ATOM 2674 O O . ASN B 1 114 ? 19.141 16.391 6.621 1 98.38 114 ASN B O 1
ATOM 2678 N N . ARG B 1 115 ? 16.938 16.891 6.445 1 97.94 115 ARG B N 1
ATOM 2679 C CA . ARG B 1 115 ? 17.156 18.156 7.137 1 97.94 115 ARG B CA 1
ATOM 2680 C C . ARG B 1 115 ? 16.984 18 8.641 1 97.94 115 ARG B C 1
ATOM 2682 O O . ARG B 1 115 ? 17.453 18.828 9.422 1 97.94 115 ARG B O 1
ATOM 2689 N N . ILE B 1 116 ? 16.328 16.922 9.062 1 97.44 116 ILE B N 1
ATOM 2690 C CA . ILE B 1 116 ? 16.031 16.781 10.477 1 97.44 116 ILE B CA 1
ATOM 2691 C C . ILE B 1 116 ? 16.688 15.531 11.039 1 97.44 116 ILE B C 1
ATOM 2693 O O . ILE B 1 116 ? 17.484 15.617 11.984 1 97.44 116 ILE B O 1
ATOM 2697 N N . LEU B 1 117 ? 16.625 14.391 10.422 1 96.19 117 LEU B N 1
ATOM 2698 C CA . LEU B 1 117 ? 17.062 13.133 11.023 1 96.19 117 LEU B CA 1
ATOM 2699 C C . LEU B 1 117 ? 18.547 12.914 10.797 1 96.19 117 LEU B C 1
ATOM 2701 O O . LEU B 1 117 ? 19.281 12.547 11.727 1 96.19 117 LEU B O 1
ATOM 2705 N N . LYS B 1 118 ? 18.984 13.133 9.602 1 96.56 118 LYS B N 1
ATOM 2706 C CA . LYS B 1 118 ? 20.391 12.859 9.297 1 96.56 118 LYS B CA 1
ATOM 2707 C C . LYS B 1 118 ? 21.312 13.68 10.18 1 96.56 118 LYS B C 1
ATOM 2709 O O . LYS B 1 118 ? 22.234 13.133 10.789 1 96.56 118 LYS B O 1
ATOM 2714 N N . PRO B 1 119 ? 21 14.953 10.328 1 95.38 119 PRO B N 1
ATOM 2715 C CA . PRO B 1 119 ? 21.906 15.727 11.172 1 95.38 119 PRO B CA 1
ATOM 2716 C C . PRO B 1 119 ? 21.953 15.227 12.617 1 95.38 119 PRO B C 1
ATOM 2718 O O . PRO B 1 119 ? 22.984 15.312 13.273 1 95.38 119 PRO B O 1
ATOM 2721 N N . THR B 1 120 ? 20.875 14.742 13.148 1 93.12 120 THR B N 1
ATOM 2722 C CA . THR B 1 120 ? 20.812 14.258 14.523 1 93.12 120 THR B CA 1
ATOM 2723 C C . THR B 1 120 ? 21.719 13.039 14.703 1 93.12 120 THR B C 1
ATOM 2725 O O . THR B 1 120 ? 22.188 12.773 15.812 1 93.12 120 THR B O 1
ATOM 2728 N N . SER B 1 121 ? 22.016 12.344 13.617 1 89.94 121 SER B N 1
ATOM 2729 C CA . SER B 1 121 ? 22.875 11.18 13.664 1 89.94 121 SER B CA 1
ATOM 2730 C C . SER B 1 121 ? 24.281 11.516 13.164 1 89.94 121 SER B C 1
ATOM 2732 O O . SER B 1 121 ? 25.062 10.617 12.836 1 89.94 121 SER B O 1
ATOM 2734 N N . GLY B 1 122 ? 24.516 12.781 12.891 1 92.44 122 GLY B N 1
ATOM 2735 C CA . GLY B 1 122 ? 25.828 13.25 12.492 1 92.44 122 GLY B CA 1
ATOM 2736 C C . GLY B 1 122 ? 26.078 13.133 10.992 1 92.44 122 GLY B C 1
ATOM 2737 O O . GLY B 1 122 ? 27.219 13.234 10.539 1 92.44 122 GLY B O 1
ATOM 2738 N N . GLN B 1 123 ? 25.094 12.859 10.289 1 95.12 123 GLN B N 1
ATOM 2739 C CA . GLN B 1 123 ? 25.203 12.773 8.836 1 95.12 123 GLN B CA 1
ATOM 2740 C C . GLN B 1 123 ? 24.828 14.102 8.18 1 95.12 123 GLN B C 1
ATOM 2742 O O . GLN B 1 123 ? 23.891 14.773 8.617 1 95.12 123 GLN B O 1
ATOM 2747 N N . PRO B 1 124 ? 25.578 14.461 7.184 1 95.19 124 PRO B N 1
ATOM 2748 C CA . PRO B 1 124 ? 25.25 15.734 6.527 1 95.19 124 PRO B CA 1
ATOM 2749 C C . PRO B 1 124 ? 23.953 15.656 5.711 1 95.19 124 PRO B C 1
ATOM 2751 O O . PRO B 1 124 ? 23.641 14.609 5.156 1 95.19 124 PRO B O 1
ATOM 2754 N N . CYS B 1 125 ? 23.266 16.781 5.629 1 96.88 125 CYS B N 1
ATOM 2755 C CA . CYS B 1 125 ? 22.109 16.922 4.75 1 96.88 125 CYS B CA 1
ATOM 2756 C C . CYS B 1 125 ? 22.531 16.875 3.285 1 96.88 125 CYS B C 1
ATOM 2758 O O . CYS B 1 125 ? 23.5 17.516 2.885 1 96.88 125 CYS B O 1
ATOM 2760 N N . ASN B 1 126 ? 21.875 16.078 2.531 1 98.25 126 ASN B N 1
ATOM 2761 C CA . ASN B 1 126 ? 22 16.141 1.08 1 98.25 126 ASN B CA 1
ATOM 2762 C C . ASN B 1 126 ? 21.047 17.172 0.472 1 98.25 126 ASN B C 1
ATOM 2764 O O . ASN B 1 126 ? 20 16.812 -0.059 1 98.25 126 ASN B O 1
ATOM 2768 N N . GLU B 1 127 ? 21.469 18.406 0.501 1 98.25 127 GLU B N 1
ATOM 2769 C CA . GLU B 1 127 ? 20.609 19.516 0.075 1 98.25 127 GLU B CA 1
ATOM 2770 C C . GLU B 1 127 ? 20.281 19.406 -1.408 1 98.25 127 GLU B C 1
ATOM 2772 O O . GLU B 1 127 ? 19.188 19.812 -1.834 1 98.25 127 GLU B O 1
ATOM 2777 N N . GLU B 1 128 ? 21.156 18.844 -2.209 1 98.62 128 GLU B N 1
ATOM 2778 C CA . GLU B 1 128 ? 20.875 18.641 -3.627 1 98.62 128 GLU B CA 1
ATOM 2779 C C . GLU B 1 128 ? 19.672 17.703 -3.824 1 98.62 128 GLU B C 1
ATOM 2781 O O . GLU B 1 128 ? 18.844 17.953 -4.691 1 98.62 128 GLU B O 1
ATOM 2786 N N . ALA B 1 129 ? 19.609 16.672 -3.041 1 98.69 129 ALA B N 1
ATOM 2787 C CA . ALA B 1 129 ? 18.469 15.75 -3.104 1 98.69 129 ALA B CA 1
ATOM 2788 C C . ALA B 1 129 ? 17.172 16.469 -2.721 1 98.69 129 ALA B C 1
ATOM 2790 O O . ALA B 1 129 ? 16.125 16.25 -3.35 1 98.69 129 ALA B O 1
ATOM 2791 N N . VAL B 1 130 ? 17.266 17.297 -1.696 1 98.81 130 VAL B N 1
ATOM 2792 C CA . VAL B 1 130 ? 16.109 18.047 -1.234 1 98.81 130 VAL B CA 1
ATOM 2793 C C . VAL B 1 130 ? 15.633 19 -2.338 1 98.81 130 VAL B C 1
ATOM 2795 O O . VAL B 1 130 ? 14.438 19.047 -2.646 1 98.81 130 VAL B O 1
ATOM 2798 N N . GLN B 1 131 ? 16.547 19.672 -2.975 1 98.56 131 GLN B N 1
ATOM 2799 C CA . GLN B 1 131 ? 16.188 20.625 -4.027 1 98.56 131 GLN B CA 1
ATOM 2800 C C . GLN B 1 131 ? 15.609 19.906 -5.242 1 98.56 131 GLN B C 1
ATOM 2802 O O . GLN B 1 131 ? 14.648 20.375 -5.855 1 98.56 131 GLN B O 1
ATOM 2807 N N . THR B 1 132 ? 16.188 18.797 -5.578 1 98.81 132 THR B N 1
ATOM 2808 C CA . THR B 1 132 ? 15.672 17.984 -6.68 1 98.81 132 THR B CA 1
ATOM 2809 C C . THR B 1 132 ? 14.242 17.531 -6.387 1 98.81 132 THR B C 1
ATOM 2811 O O . THR B 1 132 ? 13.375 17.578 -7.262 1 98.81 132 THR B O 1
ATOM 2814 N N . ALA B 1 133 ? 14.016 17.109 -5.137 1 98.81 133 ALA B N 1
ATOM 2815 C CA . ALA B 1 133 ? 12.664 16.703 -4.742 1 98.81 133 ALA B CA 1
ATOM 2816 C C . ALA B 1 133 ? 11.688 17.859 -4.887 1 98.81 133 ALA B C 1
ATOM 2818 O O . ALA B 1 133 ? 10.617 17.703 -5.48 1 98.81 133 ALA B O 1
ATOM 2819 N N . MET B 1 134 ? 12.039 19.047 -4.434 1 98.56 134 MET B N 1
ATOM 2820 C CA . MET B 1 134 ? 11.148 20.203 -4.371 1 98.56 134 MET B CA 1
ATOM 2821 C C . MET B 1 134 ? 10.914 20.781 -5.758 1 98.56 134 MET B C 1
ATOM 2823 O O . MET B 1 134 ? 9.812 21.25 -6.062 1 98.56 134 MET B O 1
ATOM 2827 N N . GLN B 1 135 ? 11.914 20.703 -6.613 1 98.31 135 GLN B N 1
ATOM 2828 C CA . GLN B 1 135 ? 11.852 21.453 -7.863 1 98.31 135 GLN B CA 1
ATOM 2829 C C . GLN B 1 135 ? 11.453 20.562 -9.031 1 98.31 135 GLN B C 1
ATOM 2831 O O . GLN B 1 135 ? 10.883 21.031 -10.016 1 98.31 135 GLN B O 1
ATOM 2836 N N . GLN B 1 136 ? 11.719 19.266 -8.891 1 98.56 136 GLN B N 1
ATOM 2837 C CA . GLN B 1 136 ? 11.539 18.406 -10.055 1 98.56 136 GLN B CA 1
ATOM 2838 C C . GLN B 1 136 ? 10.578 17.266 -9.758 1 98.56 136 GLN B C 1
ATOM 2840 O O . GLN B 1 136 ? 9.711 16.953 -10.57 1 98.56 136 GLN B O 1
ATOM 2845 N N . LYS B 1 137 ? 10.688 16.688 -8.648 1 98.75 137 LYS B N 1
ATOM 2846 C CA . LYS B 1 137 ? 9.984 15.43 -8.414 1 98.75 137 LYS B CA 1
ATOM 2847 C C . LYS B 1 137 ? 8.594 15.68 -7.832 1 98.75 137 LYS B C 1
ATOM 2849 O O . LYS B 1 137 ? 7.621 15.031 -8.234 1 98.75 137 LYS B O 1
ATOM 2854 N N . LEU B 1 138 ? 8.43 16.625 -6.926 1 98.88 138 LEU B N 1
ATOM 2855 C CA . LEU B 1 138 ? 7.18 16.844 -6.211 1 98.88 138 LEU B CA 1
ATOM 2856 C C . LEU B 1 138 ? 6.184 17.609 -7.07 1 98.88 138 LEU B C 1
ATOM 2858 O O . LEU B 1 138 ? 4.977 17.375 -6.988 1 98.88 138 LEU B O 1
ATOM 2862 N N . PRO B 1 139 ? 6.605 18.5 -7.918 1 98.75 139 PRO B N 1
ATOM 2863 C CA . PRO B 1 139 ? 5.645 19.344 -8.625 1 98.75 139 PRO B CA 1
ATOM 2864 C C . PRO B 1 139 ? 4.629 18.547 -9.43 1 98.75 139 PRO B C 1
ATOM 2866 O O . PRO B 1 139 ? 3.428 18.812 -9.367 1 98.75 139 PRO B O 1
ATOM 2869 N N . PRO B 1 140 ? 4.992 17.438 -10.219 1 98.44 140 PRO B N 1
ATOM 2870 C CA . PRO B 1 140 ? 3.961 16.672 -10.914 1 98.44 140 PRO B CA 1
ATOM 2871 C C . PRO B 1 140 ? 2.943 16.047 -9.961 1 98.44 140 PRO B C 1
ATOM 2873 O O . PRO B 1 140 ? 1.774 15.883 -10.32 1 98.44 140 PRO B O 1
ATOM 2876 N N . HIS B 1 141 ? 3.385 15.672 -8.789 1 98.75 141 HIS B N 1
ATOM 2877 C CA . HIS B 1 141 ? 2.461 15.133 -7.801 1 98.75 141 HIS B CA 1
ATOM 2878 C C . HIS B 1 141 ? 1.512 16.203 -7.285 1 98.75 141 HIS B C 1
ATOM 2880 O O . HIS B 1 141 ? 0.32 15.953 -7.098 1 98.75 141 HIS B O 1
ATOM 2886 N N . PHE B 1 142 ? 2.018 17.406 -7.039 1 98.88 142 PHE B N 1
ATOM 2887 C CA . PHE B 1 142 ? 1.172 18.516 -6.605 1 98.88 142 PHE B CA 1
ATOM 2888 C C . PHE B 1 142 ? 0.202 18.922 -7.711 1 98.88 142 PHE B C 1
ATOM 2890 O O . PHE B 1 142 ? -0.951 19.266 -7.438 1 98.88 142 PHE B O 1
ATOM 2897 N N . ASP B 1 143 ? 0.664 18.844 -9.008 1 98.75 143 ASP B N 1
ATOM 2898 C CA . ASP B 1 143 ? -0.236 19.078 -10.133 1 98.75 143 ASP B CA 1
ATOM 2899 C C . ASP B 1 143 ? -1.409 18.094 -10.109 1 98.75 143 ASP B C 1
ATOM 2901 O O . ASP B 1 143 ? -2.562 18.5 -10.281 1 98.75 143 ASP B O 1
ATOM 2905 N N . TYR B 1 144 ? -1.102 16.859 -9.906 1 98.44 144 TYR B N 1
ATOM 2906 C CA . TYR B 1 144 ? -2.115 15.82 -9.875 1 98.44 144 TYR B CA 1
ATOM 2907 C C . TYR B 1 144 ? -3.115 16.062 -8.75 1 98.44 144 TYR B C 1
ATOM 2909 O O . TYR B 1 144 ? -4.328 16 -8.969 1 98.44 144 TYR B O 1
ATOM 2917 N N . LEU B 1 145 ? -2.621 16.375 -7.566 1 98.75 145 LEU B N 1
ATOM 2918 C CA . LEU B 1 145 ? -3.486 16.578 -6.406 1 98.75 145 LEU B CA 1
ATOM 2919 C C . LEU B 1 145 ? -4.34 17.828 -6.574 1 98.75 145 LEU B C 1
ATOM 2921 O O . LEU B 1 145 ? -5.508 17.859 -6.168 1 98.75 145 LEU B O 1
ATOM 2925 N N . GLU B 1 146 ? -3.73 18.875 -7.121 1 98.69 146 GLU B N 1
ATOM 2926 C CA . GLU B 1 146 ? -4.48 20.078 -7.441 1 98.69 146 GLU B CA 1
ATOM 2927 C C . GLU B 1 146 ? -5.66 19.781 -8.359 1 98.69 146 GLU B C 1
ATOM 2929 O O . GLU B 1 146 ? -6.77 20.266 -8.133 1 98.69 146 GLU B O 1
ATOM 2934 N N . GLN B 1 147 ? -5.387 18.969 -9.32 1 97.62 147 GLN B N 1
ATOM 2935 C CA . GLN B 1 147 ? -6.418 18.594 -10.273 1 97.62 147 GLN B CA 1
ATOM 2936 C C . GLN B 1 147 ? -7.496 17.734 -9.609 1 97.62 147 GLN B C 1
ATOM 2938 O O . GLN B 1 147 ? -8.688 17.922 -9.859 1 97.62 147 GLN B O 1
ATOM 2943 N N . GLN B 1 148 ? -7.102 16.797 -8.766 1 96.94 148 GLN B N 1
ATOM 2944 C CA . GLN B 1 148 ? -8.039 15.93 -8.07 1 96.94 148 GLN B CA 1
ATOM 2945 C C . GLN B 1 148 ? -8.953 16.719 -7.148 1 96.94 148 GLN B C 1
ATOM 2947 O O . GLN B 1 148 ? -10.133 16.391 -6.996 1 96.94 148 GLN B O 1
ATOM 2952 N N . LEU B 1 149 ? -8.414 17.719 -6.543 1 97.69 149 LEU B N 1
ATOM 2953 C CA . LEU B 1 149 ? -9.18 18.547 -5.621 1 97.69 149 LEU B CA 1
ATOM 2954 C C . LEU B 1 149 ? -10.203 19.391 -6.371 1 97.69 149 LEU B C 1
ATOM 2956 O O . LEU B 1 149 ? -11.352 19.516 -5.934 1 97.69 149 LEU B O 1
ATOM 2960 N N . GLY B 1 150 ? -9.75 19.938 -7.5 1 95.56 150 GLY B N 1
ATOM 2961 C CA . GLY B 1 150 ? -10.617 20.859 -8.227 1 95.56 150 GLY B CA 1
ATOM 2962 C C . GLY B 1 150 ? -11.086 22.016 -7.383 1 95.56 150 GLY B C 1
ATOM 2963 O O . GLY B 1 150 ? -10.281 22.688 -6.734 1 95.56 150 GLY B O 1
ATOM 2964 N N . ASP B 1 151 ? -12.414 22.188 -7.309 1 95.19 151 ASP B N 1
ATOM 2965 C CA . ASP B 1 151 ? -12.977 23.297 -6.551 1 95.19 151 ASP B CA 1
ATOM 2966 C C . ASP B 1 151 ? -13.539 22.828 -5.215 1 95.19 151 ASP B C 1
ATOM 2968 O O . ASP B 1 151 ? -14.203 23.578 -4.504 1 95.19 151 ASP B O 1
ATOM 2972 N N . ASN B 1 152 ? -13.289 21.625 -4.914 1 97.12 152 ASN B N 1
ATOM 2973 C CA . ASN B 1 152 ? -13.867 21.047 -3.707 1 97.12 152 ASN B CA 1
ATOM 2974 C C . ASN B 1 152 ? -13.047 21.406 -2.467 1 97.12 152 ASN B C 1
ATOM 2976 O O . ASN B 1 152 ? -11.859 21.703 -2.564 1 97.12 152 ASN B O 1
ATOM 2980 N N . ALA B 1 153 ? -13.672 21.359 -1.364 1 97.88 153 ALA B N 1
ATOM 2981 C CA . ALA B 1 153 ? -13 21.609 -0.091 1 97.88 153 ALA B CA 1
ATOM 2982 C C . ALA B 1 153 ? -12.18 20.391 0.335 1 97.88 153 ALA B C 1
ATOM 2984 O O . ALA B 1 153 ? -11.18 20.516 1.042 1 97.88 153 ALA B O 1
ATOM 2985 N N . PHE B 1 154 ? -12.648 19.188 -0.112 1 98.62 154 PHE B N 1
ATOM 2986 C CA . PHE B 1 154 ? -11.984 17.922 0.194 1 98.62 154 PHE B CA 1
ATOM 2987 C C . PHE B 1 154 ? -11.844 17.078 -1.061 1 98.62 154 PHE B C 1
ATOM 2989 O O . PHE B 1 154 ? -12.484 17.344 -2.078 1 98.62 154 PHE B O 1
ATOM 2996 N N . PHE B 1 155 ? -10.977 16.109 -1.027 1 98.44 155 PHE B N 1
ATOM 2997 C CA . PHE B 1 155 ? -10.57 15.352 -2.211 1 98.44 155 PHE B CA 1
ATOM 2998 C C . PHE B 1 155 ? -11.719 14.5 -2.732 1 98.44 155 PHE B C 1
ATOM 3000 O O . PHE B 1 155 ? -11.883 14.352 -3.945 1 98.44 155 PHE B O 1
ATOM 3007 N N . VAL B 1 156 ? -12.445 13.883 -1.751 1 97.94 156 VAL B N 1
ATOM 3008 C CA . VAL B 1 156 ? -13.414 12.891 -2.203 1 97.94 156 VAL B CA 1
ATOM 3009 C C . VAL B 1 156 ? -14.797 13.25 -1.673 1 97.94 156 VAL B C 1
ATOM 3011 O O . VAL B 1 156 ? -14.992 13.406 -0.464 1 97.94 156 VAL B O 1
ATOM 3014 N N . CYS B 1 157 ? -15.773 13.375 -2.502 1 94.38 157 CYS B N 1
ATOM 3015 C CA . CYS B 1 157 ? -17.172 13.672 -2.225 1 94.38 157 CYS B CA 1
ATOM 3016 C C . CYS B 1 157 ? -17.312 14.922 -1.357 1 94.38 157 CYS B C 1
ATOM 3018 O O . CYS B 1 157 ? -18.203 15.008 -0.521 1 94.38 157 CYS B O 1
ATOM 3020 N N . ASP B 1 158 ? -16.375 15.734 -1.357 1 93.38 158 ASP B N 1
ATOM 3021 C CA . ASP B 1 158 ? -16.297 17.016 -0.669 1 93.38 158 ASP B CA 1
ATOM 3022 C C . ASP B 1 158 ? -16.562 16.859 0.826 1 93.38 158 ASP B C 1
ATOM 3024 O O . ASP B 1 158 ? -17.297 17.656 1.421 1 93.38 158 ASP B O 1
ATOM 3028 N N . ARG B 1 159 ? -16.141 15.828 1.382 1 96.5 159 ARG B N 1
ATOM 3029 C CA . ARG B 1 159 ? -16.156 15.578 2.818 1 96.5 159 ARG B CA 1
ATOM 3030 C C . ARG B 1 159 ? -14.805 15.07 3.299 1 96.5 159 ARG B C 1
ATOM 3032 O O . ARG B 1 159 ? -14.055 14.461 2.533 1 96.5 159 ARG B O 1
ATOM 3039 N N . LEU B 1 160 ? -14.562 15.32 4.578 1 98.56 160 LEU B N 1
ATOM 3040 C CA . LEU B 1 160 ? -13.32 14.852 5.168 1 98.56 160 LEU B CA 1
ATOM 3041 C C . LEU B 1 160 ? -13.18 13.344 5.016 1 98.56 160 LEU B C 1
ATOM 3043 O O . LEU B 1 160 ? -14.125 12.594 5.273 1 98.56 160 LEU B O 1
ATOM 3047 N N . SER B 1 161 ? -12.055 12.938 4.555 1 98.81 161 SER B N 1
ATOM 3048 C CA . SER B 1 161 ? -11.758 11.516 4.445 1 98.81 161 SER B CA 1
ATOM 3049 C C . SER B 1 161 ? -10.289 11.234 4.742 1 98.81 161 SER B C 1
ATOM 3051 O O . SER B 1 161 ? -9.5 12.164 4.957 1 98.81 161 SER B O 1
ATOM 3053 N N . MET B 1 162 ? -9.914 9.992 4.73 1 98.88 162 MET B N 1
ATOM 3054 C CA . MET B 1 162 ? -8.531 9.586 4.953 1 98.88 162 MET B CA 1
ATOM 3055 C C . MET B 1 162 ? -7.629 10.078 3.828 1 98.88 162 MET B C 1
ATOM 3057 O O . MET B 1 162 ? -6.41 10.148 3.99 1 98.88 162 MET B O 1
ATOM 3061 N N . ALA B 1 163 ? -8.195 10.359 2.652 1 98.88 163 ALA B N 1
ATOM 3062 C CA . ALA B 1 163 ? -7.414 10.969 1.584 1 98.88 163 ALA B CA 1
ATOM 3063 C C . ALA B 1 163 ? -6.832 12.312 2.025 1 98.88 163 ALA B C 1
ATOM 3065 O O . ALA B 1 163 ? -5.641 12.57 1.84 1 98.88 163 ALA B O 1
ATOM 3066 N N . ASP B 1 164 ? -7.68 13.133 2.637 1 98.94 164 ASP B N 1
ATOM 3067 C CA . ASP B 1 164 ? -7.266 14.453 3.107 1 98.94 164 ASP B CA 1
ATOM 3068 C C . ASP B 1 164 ? -6.215 14.336 4.207 1 98.94 164 ASP B C 1
ATOM 3070 O O . ASP B 1 164 ? -5.207 15.047 4.188 1 98.94 164 ASP B O 1
ATOM 3074 N N . ILE B 1 165 ? -6.469 13.453 5.109 1 98.94 165 ILE B N 1
ATOM 3075 C CA . ILE B 1 165 ? -5.605 13.266 6.27 1 98.94 165 ILE B CA 1
ATOM 3076 C C . ILE B 1 165 ? -4.238 12.758 5.82 1 98.94 165 ILE B C 1
ATOM 3078 O O . ILE B 1 165 ? -3.203 13.273 6.25 1 98.94 165 ILE B O 1
ATOM 3082 N N . ALA B 1 166 ? -4.223 11.773 4.93 1 98.94 166 ALA B N 1
ATOM 3083 C CA . ALA B 1 166 ? -2.975 11.172 4.477 1 98.94 166 ALA B CA 1
ATOM 3084 C C . ALA B 1 166 ? -2.105 12.188 3.746 1 98.94 166 ALA B C 1
ATOM 3086 O O . ALA B 1 166 ? -0.91 12.305 4.02 1 98.94 166 ALA B O 1
ATOM 3087 N N . VAL B 1 167 ? -2.705 12.922 2.82 1 98.94 167 VAL B N 1
ATOM 3088 C CA . VAL B 1 167 ? -1.967 13.922 2.061 1 98.94 167 VAL B CA 1
ATOM 3089 C C . VAL B 1 167 ? -1.424 14.992 3.006 1 98.94 167 VAL B C 1
ATOM 3091 O O . VAL B 1 167 ? -0.245 15.344 2.938 1 98.94 167 VAL B O 1
ATOM 3094 N N . THR B 1 168 ? -2.211 15.453 3.926 1 98.94 168 THR B N 1
ATOM 3095 C CA . THR B 1 168 ? -1.831 16.516 4.852 1 98.94 168 THR B CA 1
ATOM 3096 C C . THR B 1 168 ? -0.684 16.062 5.75 1 98.94 168 THR B C 1
ATOM 3098 O O . THR B 1 168 ? 0.233 16.828 6.031 1 98.94 168 THR B O 1
ATOM 3101 N N . CYS B 1 169 ? -0.699 14.828 6.23 1 98.94 169 CYS B N 1
ATOM 3102 C CA . CYS B 1 169 ? 0.337 14.312 7.117 1 98.94 169 CYS B CA 1
ATOM 3103 C C . CYS B 1 169 ? 1.704 14.359 6.445 1 98.94 169 CYS B C 1
ATOM 3105 O O . CYS B 1 169 ? 2.707 14.68 7.09 1 98.94 169 CYS B O 1
ATOM 3107 N N . GLN B 1 170 ? 1.753 14.062 5.156 1 98.94 170 GLN B N 1
ATOM 3108 C CA . GLN B 1 170 ? 3.023 14.117 4.441 1 98.94 170 GLN B CA 1
ATOM 3109 C C . GLN B 1 170 ? 3.467 15.562 4.219 1 98.94 170 GLN B C 1
ATOM 3111 O O . GLN B 1 170 ? 4.652 15.875 4.328 1 98.94 170 GLN B O 1
ATOM 3116 N N . LEU B 1 171 ? 2.498 16.438 3.93 1 98.94 171 LEU B N 1
ATOM 3117 C CA . LEU B 1 171 ? 2.826 17.844 3.738 1 98.94 171 LEU B CA 1
ATOM 3118 C C . LEU B 1 171 ? 3.311 18.469 5.039 1 98.94 171 LEU B C 1
ATOM 3120 O O . LEU B 1 171 ? 4.168 19.359 5.027 1 98.94 171 LEU B O 1
ATOM 3124 N N . ILE B 1 172 ? 2.814 18.047 6.191 1 98.88 172 ILE B N 1
ATOM 3125 C CA . ILE B 1 172 ? 3.287 18.516 7.488 1 98.88 172 ILE B CA 1
ATOM 3126 C C . ILE B 1 172 ? 4.754 18.141 7.672 1 98.88 172 ILE B C 1
ATOM 3128 O O . ILE B 1 172 ? 5.559 18.953 8.133 1 98.88 172 ILE B O 1
ATOM 3132 N N . ASN B 1 173 ? 5.152 16.906 7.289 1 98.81 173 ASN B N 1
ATOM 3133 C CA . ASN B 1 173 ? 6.559 16.531 7.395 1 98.81 173 ASN B CA 1
ATOM 3134 C C . ASN B 1 173 ? 7.434 17.375 6.465 1 98.81 173 ASN B C 1
ATOM 3136 O O . ASN B 1 173 ? 8.57 17.703 6.809 1 98.81 173 ASN B O 1
ATOM 3140 N N . MET B 1 174 ? 6.891 17.625 5.262 1 98.81 174 MET B N 1
ATOM 3141 C CA . MET B 1 174 ? 7.605 18.547 4.375 1 98.81 174 MET B CA 1
ATOM 3142 C C . MET B 1 174 ? 7.852 19.875 5.059 1 98.81 174 MET B C 1
ATOM 3144 O O . MET B 1 174 ? 8.961 20.422 5 1 98.81 174 MET B O 1
ATOM 3148 N N . SER B 1 175 ? 6.879 20.375 5.777 1 98.56 175 SER B N 1
ATOM 3149 C CA . SER B 1 175 ? 6.98 21.625 6.508 1 98.56 175 SER B CA 1
ATOM 3150 C C . SER B 1 175 ? 7.965 21.516 7.668 1 98.56 175 SER B C 1
ATOM 3152 O O . SER B 1 175 ? 8.719 22.453 7.941 1 98.56 175 SER B O 1
ATOM 3154 N N . HIS B 1 176 ? 7.918 20.391 8.414 1 98.5 176 HIS B N 1
ATOM 3155 C CA . HIS B 1 176 ? 8.898 20.156 9.469 1 98.5 176 HIS B CA 1
ATOM 3156 C C . HIS B 1 176 ? 10.32 20.234 8.93 1 98.5 176 HIS B C 1
ATOM 3158 O O . HIS B 1 176 ? 11.242 20.609 9.648 1 98.5 176 HIS B O 1
ATOM 3164 N N . GLY B 1 177 ? 10.438 19.859 7.633 1 98.25 177 GLY B N 1
ATOM 3165 C CA . GLY B 1 177 ? 11.742 19.938 6.984 1 98.25 177 GLY B CA 1
ATOM 3166 C C . GLY B 1 177 ? 12.039 21.328 6.43 1 98.25 177 GLY B C 1
ATOM 3167 O O . GLY B 1 177 ? 13.023 21.516 5.723 1 98.25 177 GLY B O 1
ATOM 3168 N N . GLY B 1 178 ? 11.109 22.25 6.59 1 98.12 178 GLY B N 1
ATOM 3169 C CA . GLY B 1 178 ? 11.359 23.641 6.262 1 98.12 178 GLY B CA 1
ATOM 3170 C C . GLY B 1 178 ? 10.828 24.047 4.902 1 98.12 178 GLY B C 1
ATOM 3171 O O . GLY B 1 178 ? 11.227 25.078 4.348 1 98.12 178 GLY B O 1
ATOM 3172 N N . GLU B 1 179 ? 9.969 23.219 4.34 1 98.5 179 GLU B N 1
ATOM 3173 C CA . GLU B 1 179 ? 9.438 23.516 3.016 1 98.5 179 GLU B CA 1
ATOM 3174 C C . GLU B 1 179 ? 7.922 23.703 3.062 1 98.5 179 GLU B C 1
ATOM 3176 O O . GLU B 1 179 ? 7.258 23.188 3.965 1 98.5 179 GLU B O 1
ATOM 3181 N N . GLN B 1 180 ? 7.371 24.438 2.064 1 97.38 180 GLN B N 1
ATOM 3182 C CA . GLN B 1 180 ? 5.938 24.703 1.98 1 97.38 180 GLN B CA 1
ATOM 3183 C C . GLN B 1 180 ? 5.453 24.656 0.534 1 97.38 180 GLN B C 1
ATOM 3185 O O . GLN B 1 180 ? 6.25 24.781 -0.397 1 97.38 180 GLN B O 1
ATOM 3190 N N . LEU B 1 181 ? 4.156 24.484 0.422 1 98.31 181 LEU B N 1
ATOM 3191 C CA . LEU B 1 181 ? 3.533 24.578 -0.893 1 98.31 181 LEU B CA 1
ATOM 3192 C C . LEU B 1 181 ? 3.594 26 -1.42 1 98.31 181 LEU B C 1
ATOM 3194 O O . LEU B 1 181 ? 3.408 26.969 -0.661 1 98.31 181 LEU B O 1
ATOM 3198 N N . ASP B 1 182 ? 3.9 26.141 -2.701 1 98.25 182 ASP B N 1
ATOM 3199 C CA . ASP B 1 182 ? 3.748 27.422 -3.365 1 98.25 182 ASP B CA 1
ATOM 3200 C C . ASP B 1 182 ? 2.279 27.719 -3.662 1 98.25 182 ASP B C 1
ATOM 3202 O O . ASP B 1 182 ? 1.716 27.203 -4.625 1 98.25 182 ASP B O 1
ATOM 3206 N N . ALA B 1 183 ? 1.645 28.562 -2.934 1 98.31 183 ALA B N 1
ATOM 3207 C CA . ALA B 1 183 ? 0.211 28.828 -3.012 1 98.31 183 ALA B CA 1
ATOM 3208 C C . ALA B 1 183 ? -0.151 29.5 -4.336 1 98.31 183 ALA B C 1
ATOM 3210 O O . ALA B 1 183 ? -1.315 29.484 -4.742 1 98.31 183 ALA B O 1
ATOM 3211 N N . GLN B 1 184 ? 0.739 30.141 -4.98 1 98.31 184 GLN B N 1
ATOM 3212 C CA . GLN B 1 184 ? 0.479 30.734 -6.285 1 98.31 184 GLN B CA 1
ATOM 3213 C C . GLN B 1 184 ? 0.367 29.656 -7.367 1 98.31 184 GLN B C 1
ATOM 3215 O O . GLN B 1 184 ? -0.469 29.766 -8.266 1 98.31 184 GLN B O 1
ATOM 3220 N N . ARG B 1 185 ? 1.188 28.656 -7.246 1 98.31 185 ARG B N 1
ATOM 3221 C CA . ARG B 1 185 ? 1.203 27.609 -8.258 1 98.31 185 ARG B CA 1
ATOM 3222 C C . ARG B 1 185 ? 0.094 26.594 -8 1 98.31 185 ARG B C 1
ATOM 3224 O O . ARG B 1 185 ? -0.518 26.078 -8.945 1 98.31 185 ARG B O 1
ATOM 3231 N N . TRP B 1 186 ? -0.13 26.281 -6.719 1 98.75 186 TRP B N 1
ATOM 3232 C CA . TRP B 1 186 ? -1.155 25.312 -6.34 1 98.75 186 TRP B CA 1
ATOM 3233 C C . TRP B 1 186 ? -2.115 25.906 -5.316 1 98.75 186 TRP B C 1
ATOM 3235 O O . TRP B 1 186 ? -2.166 25.469 -4.168 1 98.75 186 TRP B O 1
ATOM 3245 N N . PRO B 1 187 ? -2.938 26.828 -5.723 1 98.56 187 PRO B N 1
ATOM 3246 C CA . PRO B 1 187 ? -3.795 27.562 -4.777 1 98.56 187 PRO B CA 1
ATOM 3247 C C . PRO B 1 187 ? -4.82 26.656 -4.102 1 98.56 187 PRO B C 1
ATOM 3249 O O . PRO B 1 187 ? -5.109 26.828 -2.912 1 98.56 187 PRO B O 1
ATOM 3252 N N . GLY B 1 188 ? -5.445 25.734 -4.84 1 98.5 188 GLY B N 1
ATOM 3253 C CA . GLY B 1 188 ? -6.418 24.828 -4.25 1 98.5 188 GLY B CA 1
ATOM 3254 C C . GLY B 1 188 ? -5.82 23.906 -3.197 1 98.5 188 GLY B C 1
ATOM 3255 O O . GLY B 1 188 ? -6.383 23.766 -2.109 1 98.5 188 GLY B O 1
ATOM 3256 N N . LEU B 1 189 ? -4.672 23.344 -3.539 1 98.81 189 LEU B N 1
ATOM 3257 C CA . LEU B 1 189 ? -3.996 22.438 -2.623 1 98.81 189 LEU B CA 1
ATOM 3258 C C . LEU B 1 189 ? -3.518 23.172 -1.375 1 98.81 189 LEU B C 1
ATOM 3260 O O . LEU B 1 189 ? -3.619 22.641 -0.263 1 98.81 189 LEU B O 1
ATOM 3264 N N . ALA B 1 190 ? -2.969 24.359 -1.58 1 98.69 190 ALA B N 1
ATOM 3265 C CA . ALA B 1 190 ? -2.525 25.172 -0.453 1 98.69 190 ALA B CA 1
ATOM 3266 C C . ALA B 1 190 ? -3.693 25.531 0.459 1 98.69 190 ALA B C 1
ATOM 3268 O O . ALA B 1 190 ? -3.572 25.484 1.686 1 98.69 190 ALA B O 1
ATOM 3269 N N . ALA B 1 191 ? -4.797 25.891 -0.118 1 98.62 191 ALA B N 1
ATOM 3270 C CA . ALA B 1 191 ? -5.992 26.203 0.658 1 98.62 191 ALA B CA 1
ATOM 3271 C C . ALA B 1 191 ? -6.5 24.984 1.412 1 98.62 191 ALA B C 1
ATOM 3273 O O . ALA B 1 191 ? -6.914 25.094 2.568 1 98.62 191 ALA B O 1
ATOM 3274 N N . HIS B 1 192 ? -6.527 23.859 0.729 1 98.81 192 HIS B N 1
ATOM 3275 C CA . HIS B 1 192 ? -6.902 22.594 1.367 1 98.81 192 HIS B CA 1
ATOM 3276 C C . HIS B 1 192 ? -6.012 22.312 2.57 1 98.81 192 HIS B C 1
ATOM 3278 O O . HIS B 1 192 ? -6.508 21.953 3.645 1 98.81 192 HIS B O 1
ATOM 3284 N N . HIS B 1 193 ? -4.711 22.453 2.383 1 98.75 193 HIS B N 1
ATOM 3285 C CA . HIS B 1 193 ? -3.76 22.203 3.457 1 98.75 193 HIS B CA 1
ATOM 3286 C C . HIS B 1 193 ? -4.004 23.125 4.641 1 98.75 193 HIS B C 1
ATOM 3288 O O . HIS B 1 193 ? -3.984 22.688 5.793 1 98.75 193 HIS B O 1
ATOM 3294 N N . ALA B 1 194 ? -4.223 24.359 4.375 1 98.5 194 ALA B N 1
ATOM 3295 C CA . ALA B 1 194 ? -4.512 25.328 5.426 1 98.5 194 ALA B CA 1
ATOM 3296 C C . ALA B 1 194 ? -5.785 24.953 6.18 1 98.5 194 ALA B C 1
ATOM 3298 O O . ALA B 1 194 ? -5.844 25.062 7.406 1 98.5 194 ALA B O 1
ATOM 3299 N N . ARG B 1 195 ? -6.789 24.578 5.465 1 98.31 195 ARG B N 1
ATOM 3300 C CA . ARG B 1 195 ? -8.047 24.156 6.07 1 98.31 195 ARG B CA 1
ATOM 3301 C C . ARG B 1 195 ? -7.832 22.938 6.977 1 98.31 195 ARG B C 1
ATOM 3303 O O . ARG B 1 195 ? -8.398 22.875 8.07 1 98.31 195 ARG B O 1
ATOM 3310 N N . MET B 1 196 ? -7.074 22.047 6.531 1 98.69 196 MET B N 1
ATOM 3311 C CA . MET B 1 196 ? -6.789 20.859 7.32 1 98.69 196 MET B CA 1
ATOM 3312 C C . MET B 1 196 ? -6.035 21.219 8.602 1 98.69 196 MET B C 1
ATOM 3314 O O . MET B 1 196 ? -6.363 20.719 9.68 1 98.69 196 MET B O 1
ATOM 3318 N N . LEU B 1 197 ? -5.027 22.078 8.523 1 98.5 197 LEU B N 1
ATOM 3319 C CA . LEU B 1 197 ? -4.227 22.469 9.68 1 98.5 197 LEU B CA 1
ATOM 3320 C C . LEU B 1 197 ? -5.094 23.156 10.727 1 98.5 197 LEU B C 1
ATOM 3322 O O . LEU B 1 197 ? -4.781 23.109 11.922 1 98.5 197 LEU B O 1
ATOM 3326 N N . ALA B 1 198 ? -6.168 23.703 10.305 1 98.12 198 ALA B N 1
ATOM 3327 C CA . ALA B 1 198 ? -7.047 24.453 11.203 1 98.12 198 ALA B CA 1
ATOM 3328 C C . ALA B 1 198 ? -8.031 23.531 11.906 1 98.12 198 ALA B C 1
ATOM 3330 O O . ALA B 1 198 ? -8.734 23.953 12.828 1 98.12 198 ALA B O 1
ATOM 3331 N N . ARG B 1 199 ? -8.117 22.312 11.492 1 98.06 199 ARG B N 1
ATOM 3332 C CA . ARG B 1 199 ? -8.992 21.359 12.18 1 98.06 199 ARG B CA 1
ATOM 3333 C C . ARG B 1 199 ? -8.5 21.094 13.602 1 98.06 199 ARG B C 1
ATOM 3335 O O . ARG B 1 199 ? -7.293 20.984 13.836 1 98.06 199 ARG B O 1
ATOM 3342 N N . SER B 1 200 ? -9.414 20.906 14.516 1 97.75 200 SER B N 1
ATOM 3343 C CA . SER B 1 200 ? -9.102 20.766 15.93 1 97.75 200 SER B CA 1
ATOM 3344 C C . SER B 1 200 ? -8.172 19.578 16.172 1 97.75 200 SER B C 1
ATOM 3346 O O . SER B 1 200 ? -7.258 19.656 17 1 97.75 200 SER B O 1
ATOM 3348 N N . ALA B 1 201 ? -8.383 18.5 15.469 1 97.25 201 ALA B N 1
ATOM 3349 C CA . ALA B 1 201 ? -7.562 17.312 15.648 1 97.25 201 ALA B CA 1
ATOM 3350 C C . ALA B 1 201 ? -6.098 17.578 15.312 1 97.25 201 ALA B C 1
ATOM 3352 O O . ALA B 1 201 ? -5.195 17.188 16.047 1 97.25 201 ALA B O 1
ATOM 3353 N N . ILE B 1 202 ? -5.816 18.281 14.234 1 98.19 202 ILE B N 1
ATOM 3354 C CA . ILE B 1 202 ? -4.453 18.547 13.781 1 98.19 202 ILE B CA 1
ATOM 3355 C C . ILE B 1 202 ? -3.832 19.641 14.648 1 98.19 202 ILE B C 1
ATOM 3357 O O . ILE B 1 202 ? -2.676 19.531 15.062 1 98.19 202 ILE B O 1
ATOM 3361 N N . GLU B 1 203 ? -4.598 20.641 14.945 1 97.62 203 GLU B N 1
ATOM 3362 C CA . GLU B 1 203 ? -4.121 21.734 15.789 1 97.62 203 GLU B CA 1
ATOM 3363 C C . GLU B 1 203 ? -3.646 21.219 17.141 1 97.62 203 GLU B C 1
ATOM 3365 O O . GLU B 1 203 ? -2.705 21.766 17.734 1 97.62 203 GLU B O 1
ATOM 3370 N N . SER B 1 204 ? -4.277 20.25 17.625 1 96.62 204 SER B N 1
ATOM 3371 C CA . SER B 1 204 ? -3.963 19.734 18.953 1 96.62 204 SER B CA 1
ATOM 3372 C C . SER B 1 204 ? -2.639 18.969 18.953 1 96.62 204 SER B C 1
ATOM 3374 O O . SER B 1 204 ? -1.976 18.859 19.984 1 96.62 204 SER B O 1
ATOM 3376 N N . LEU B 1 205 ? -2.223 18.453 17.797 1 97.38 205 LEU B N 1
ATOM 3377 C CA . LEU B 1 205 ? -1.04 17.609 17.719 1 97.38 205 LEU B CA 1
ATOM 3378 C C . LEU B 1 205 ? 0.195 18.422 17.359 1 97.38 205 LEU B C 1
ATOM 3380 O O . LEU B 1 205 ? 1.312 18.078 17.75 1 97.38 205 LEU B O 1
ATOM 3384 N N . LEU B 1 206 ? 0.032 19.531 16.625 1 97.38 206 LEU B N 1
ATOM 3385 C CA . LEU B 1 206 ? 1.115 20.219 15.945 1 97.38 206 LEU B CA 1
ATOM 3386 C C . LEU B 1 206 ? 2.076 20.859 16.953 1 97.38 206 LEU B C 1
ATOM 3388 O O . LEU B 1 206 ? 3.295 20.766 16.781 1 97.38 206 LEU B O 1
ATOM 3392 N N . PRO B 1 207 ? 1.566 21.5 18.062 1 97 207 PRO B N 1
ATOM 3393 C CA . PRO B 1 207 ? 2.508 22.109 19 1 97 207 PRO B CA 1
ATOM 3394 C C . PRO B 1 207 ? 3.498 21.109 19.594 1 97 207 PRO B C 1
ATOM 3396 O O . PRO B 1 207 ? 4.688 21.406 19.703 1 97 207 PRO B O 1
ATOM 3399 N N . GLY B 1 208 ? 3 19.938 19.953 1 97.44 208 GLY B N 1
ATOM 3400 C CA . GLY B 1 208 ? 3.887 18.906 20.453 1 97.44 208 GLY B CA 1
ATOM 3401 C C . GLY B 1 208 ? 4.91 18.453 19.422 1 97.44 208 GLY B C 1
ATOM 3402 O O . GLY B 1 208 ? 6.082 18.266 19.75 1 97.44 208 GLY B O 1
ATOM 3403 N N . GLU B 1 209 ? 4.508 18.312 18.219 1 97.81 209 GLU B N 1
ATOM 3404 C CA . GLU B 1 209 ? 5.418 17.906 17.141 1 97.81 209 GLU B CA 1
ATOM 3405 C C . GLU B 1 209 ? 6.457 18.984 16.859 1 97.81 209 GLU B C 1
ATOM 3407 O O . GLU B 1 209 ? 7.625 18.672 16.609 1 97.81 209 GLU B O 1
ATOM 3412 N N . GLN B 1 210 ? 5.996 20.203 16.875 1 97.38 210 GLN B N 1
ATOM 3413 C CA . GLN B 1 210 ? 6.895 21.328 16.594 1 97.38 210 GLN B CA 1
ATOM 3414 C C . GLN B 1 210 ? 7.977 21.438 17.672 1 97.38 210 GLN B C 1
ATOM 3416 O O . GLN B 1 210 ? 9.133 21.719 17.359 1 97.38 210 GLN B O 1
ATOM 3421 N N . ARG B 1 211 ? 7.605 21.172 18.891 1 97.56 211 ARG B N 1
ATOM 3422 C CA . ARG B 1 211 ? 8.586 21.172 19.984 1 97.56 211 ARG B CA 1
ATOM 3423 C C . ARG B 1 211 ? 9.602 20.062 19.797 1 97.56 211 ARG B C 1
ATOM 3425 O O . ARG B 1 211 ? 10.805 20.281 19.938 1 97.56 211 ARG B O 1
ATOM 3432 N N . MET B 1 212 ? 9.094 18.922 19.469 1 96.94 212 MET B N 1
ATOM 3433 C CA . MET B 1 212 ? 9.969 17.781 19.234 1 96.94 212 MET B CA 1
ATOM 3434 C C . MET B 1 212 ? 10.898 18.047 18.047 1 96.94 212 MET B C 1
ATOM 3436 O O . MET B 1 212 ? 12.094 17.734 18.109 1 96.94 212 MET B O 1
ATOM 3440 N N . ASN B 1 213 ? 10.312 18.578 17.016 1 97.31 213 ASN B N 1
ATOM 3441 C CA . ASN B 1 213 ? 11.094 18.891 15.82 1 97.31 213 ASN B CA 1
ATOM 3442 C C . ASN B 1 213 ? 12.195 19.906 16.125 1 97.31 213 ASN B C 1
ATOM 3444 O O . ASN B 1 213 ? 13.32 19.766 15.641 1 97.31 213 ASN B O 1
ATOM 3448 N N . ALA B 1 214 ? 11.898 20.906 16.922 1 96.94 214 ALA B N 1
ATOM 3449 C CA . ALA B 1 214 ? 12.875 21.906 17.312 1 96.94 214 ALA B CA 1
ATOM 3450 C C . ALA B 1 214 ? 14.023 21.281 18.109 1 96.94 214 ALA B C 1
ATOM 3452 O O . ALA B 1 214 ? 15.18 21.656 17.922 1 96.94 214 ALA B O 1
ATOM 3453 N N . LYS B 1 215 ? 13.656 20.391 18.953 1 96.12 215 LYS B N 1
ATOM 3454 C CA . LYS B 1 215 ? 14.68 19.688 19.734 1 96.12 215 LYS B CA 1
ATOM 3455 C C . LYS B 1 215 ? 15.602 18.891 18.828 1 96.12 215 LYS B C 1
ATOM 3457 O O . LYS B 1 215 ? 16.812 18.859 19.047 1 96.12 215 LYS B O 1
ATOM 3462 N N . LEU B 1 216 ? 15.031 18.234 17.891 1 96 216 LEU B N 1
ATOM 3463 C CA . LEU B 1 216 ? 15.836 17.453 16.953 1 96 216 LEU B CA 1
ATOM 3464 C C . LEU B 1 216 ? 16.75 18.359 16.141 1 96 216 LEU B C 1
ATOM 3466 O O . LEU B 1 216 ? 17.891 18 15.859 1 96 216 LEU B O 1
ATOM 3470 N N . GLN B 1 217 ? 16.203 19.516 15.75 1 95.12 217 GLN B N 1
ATOM 3471 C CA . GLN B 1 217 ? 17.031 20.469 15.016 1 95.12 217 GLN B CA 1
ATOM 3472 C C . GLN B 1 217 ? 18.219 20.922 15.844 1 95.12 217 GLN B C 1
ATOM 3474 O O . GLN B 1 217 ? 19.344 21.031 15.32 1 95.12 217 GLN B O 1
ATOM 3479 N N . GLU B 1 218 ? 17.938 21.125 17.094 1 94.62 218 GLU B N 1
ATOM 3480 C CA . GLU B 1 218 ? 19.016 21.531 18 1 94.62 218 GLU B CA 1
ATOM 3481 C C . GLU B 1 218 ? 20.031 20.406 18.172 1 94.62 218 GLU B C 1
ATOM 3483 O O . GLU B 1 218 ? 21.25 20.672 18.188 1 94.62 218 GLU B O 1
ATOM 3488 N N . MET B 1 219 ? 19.578 19.203 18.312 1 92.25 219 MET B N 1
ATOM 3489 C CA . MET B 1 219 ? 20.469 18.047 18.422 1 92.25 219 MET B CA 1
ATOM 3490 C C . MET B 1 219 ? 21.328 17.891 17.188 1 92.25 219 MET B C 1
ATOM 3492 O O . MET B 1 219 ? 22.5 17.547 17.281 1 92.25 219 MET B O 1
ATOM 3496 N N . GLY B 1 220 ? 20.734 18.078 16.078 1 90.56 220 GLY B N 1
ATOM 3497 C CA . GLY B 1 220 ? 21.469 17.984 14.82 1 90.56 220 GLY B CA 1
ATOM 3498 C C . GLY B 1 220 ? 22.578 19 14.703 1 90.56 220 GLY B C 1
ATOM 3499 O O . GLY B 1 220 ? 23.672 18.688 14.234 1 90.56 220 GLY B O 1
ATOM 3500 N N . LYS B 1 221 ? 22.375 20.203 15.164 1 89.19 221 LYS B N 1
ATOM 3501 C CA . LYS B 1 221 ? 23.391 21.25 15.148 1 89.19 221 LYS B CA 1
ATOM 3502 C C . LYS B 1 221 ? 24.562 20.891 16.062 1 89.19 221 LYS B C 1
ATOM 3504 O O . LYS B 1 221 ? 25.719 21.172 15.719 1 89.19 221 LYS B O 1
ATOM 3509 N N . ALA B 1 222 ? 24.234 20.266 17.078 1 85.69 222 ALA B N 1
ATOM 3510 C CA . ALA B 1 222 ? 25.25 19.891 18.047 1 85.69 222 ALA B CA 1
ATOM 3511 C C . ALA B 1 222 ? 26.094 18.719 17.547 1 85.69 222 ALA B C 1
ATOM 3513 O O . ALA B 1 222 ? 27.266 18.594 17.875 1 85.69 222 ALA B O 1
ATOM 3514 N N . ALA B 1 223 ? 25.594 17.891 16.797 1 83.69 223 ALA B N 1
ATOM 3515 C CA . ALA B 1 223 ? 26.25 16.672 16.328 1 83.69 223 ALA B CA 1
ATOM 3516 C C . ALA B 1 223 ? 27.156 16.953 15.141 1 83.69 223 ALA B C 1
ATOM 3518 O O . ALA B 1 223 ? 28.062 16.172 14.836 1 83.69 223 ALA B O 1
ATOM 3519 N N . THR B 1 224 ? 26.922 18 14.469 1 71.5 224 THR B N 1
ATOM 3520 C CA . THR B 1 224 ? 27.672 18.344 13.266 1 71.5 224 THR B CA 1
ATOM 3521 C C . THR B 1 224 ? 28.828 19.297 13.594 1 71.5 224 THR B C 1
ATOM 3523 O O . THR B 1 224 ? 29.641 19.609 12.727 1 71.5 224 THR B O 1
ATOM 3526 N N . VAL B 1 225 ? 28.922 19.688 14.914 1 64.56 225 VAL B N 1
ATOM 3527 C CA . VAL B 1 225 ? 30.078 20.469 15.336 1 64.56 225 VAL B CA 1
ATOM 3528 C C . VAL B 1 225 ? 31.156 19.547 15.906 1 64.56 225 VAL B C 1
ATOM 3530 O O . VAL B 1 225 ? 30.828 18.531 16.531 1 64.56 225 VAL B O 1
#

InterPro domains:
  IPR004045 Glutathione S-transferase, N-terminal [PF13417] (5-78)
  IPR004045 Glutathione S-transferase, N-terminal [PS50404] (1-79)
  IPR004046 Glutathione S-transferase, C-terminal [PF14497] (128-204)
  IPR010987 Glutathione S-transferase, C-terminal-like [PS50405] (85-216)
  IPR036249 Thioredoxin-like superfamily [SSF52833] (1-103)
  IPR036282 Glutathione S-transferase, C-terminal domain superfamily [SSF47616] (79-210)
  IPR040079 Glutathione transferase family [SFLDS00019] (3-199)
  IPR050983 Glutathione S-transferase Omega/HSP26 [PTHR43968] (3-218)

Foldseek 3Di:
DAKEKEEDLLDLLSVLLLLLCVQQPHHHHYHYAYAPDGDPVCCVQPVVSGDIWMDDPPDIDHTSLVNSVCCCVVCVVGDHAQDDDPVSNVQLVVLLVCLVPQLCCQLPVQLLCQQQVQLLVQHHRPVVSNCCSVPPRCVVVLVVQLVQCPPALDNGPNDHHSSLSSNLSSQLSSVLSPDHDDCVSRVSVNNSNVVVCPDPSNVVSNVVNNVVSVVSNVSSVVSND/DAKEKEEDLLDLLSVLLLLLCVQQPHHYHYDYAYAPDGDPVCCVQPVVSGDIWMDDPPDIDHTSLVNSVCCCVVCVVGDHAQDDDPVSNVQLVVLLVCLVPQLCCQLPVQLLCQQQVQLLVQHHRPVVSNCCSVPPRCPVVLVVQLVQCPPALDNGPNDHHSSLSSNLSSQVSSVLSPDHDDCVSRVSVNNSNVVVCPDPSNVVSVVVNNVVSVVSNVSSVVSND

Sequence (450 aa):
MSVTLYGVPLSPFVRKVRLCLQEKGLDYQLETVMPFTPPDWYYAINPLGRIPALKDGDCTLADSSVICQYLEEAYPATPPLYGDSAQARGQVRWLEKYADYELAPLTTFTVFRNRILKPTSGQPCNEEAVQTAMQQKLPPHFDYLEQQLGDNAFFVCDRLSMADIAVTCQLINMSHGGEQLDAQRWPGLAAHHARMLARSAIESLLPGEQRMNAKLQEMGKAATVMSVTLYGVPLSPFVRKVRLCLQEKGLDYQLETVMPFTPPDWYYAINPLGRIPALKDGDCTLADSSVICQYLEEAYPATPPLYGDSAQARGQVRWLEKYADYELAPLTTFTVFRNRILKPTSGQPCNEEAVQTAMQQKLPPHFDYLEQQLGDNAFFVCDRLSMADIAVTCQLINMSHGGEQLDAQRWPGLAAHHARMLARSAIESLLPGEQRMNAKLQEMGKAATV